Protein AF-A0A9P6X3J8-F1 (afdb_monomer)

InterPro domains:
  IPR001849 Pleckstrin homology domain [PF00169] (582-677)
  IPR001849 Pleckstrin homology domain [PS50003] (579-678)
  IPR001849 Pleckstrin homology domain [SM00233] (580-680)
  IPR002108 Actin-depolymerising factor homology domain [PF00241] (271-383)
  IPR002108 Actin-depolymerising factor homology domain [PS51263] (263-386)
  IPR011993 PH-like domain superfamily [G3DSA:2.30.29.30] (565-680)
  IPR016491 Septin [cd01850] (41-270)
  IPR027417 P-loop containing nucleoside triphosphate hydrolase [G3DSA:3.40.50.300] (19-283)
  IPR027417 P-loop containing nucleoside triphosphate hydrolase [SSF52540] (24-267)
  IPR030379 Septin-type guanine nucleotide-binding (G) domain [PF00735] (41-270)
  IPR030379 Septin-type guanine nucleotide-binding (G) domain [PS51719] (41-311)

Solvent-accessible surface area (backbone atoms only — not comparable to full-atom values): 41077 Å² total; per-residue (Å²): 133,87,82,85,86,76,88,78,82,83,72,78,81,82,73,76,84,78,78,80,71,94,58,92,85,51,79,92,42,44,63,61,51,51,48,54,49,47,38,72,69,36,50,78,47,30,40,34,44,45,40,49,60,93,54,47,67,64,39,36,54,26,34,75,69,81,40,88,80,55,88,62,50,59,62,89,51,94,82,61,78,61,57,76,56,85,57,76,50,77,51,76,44,79,48,74,56,98,84,35,37,36,37,38,35,40,32,47,49,41,44,45,80,81,57,93,74,58,79,73,62,53,50,70,59,51,48,53,48,52,50,28,48,49,55,48,49,56,52,68,71,34,89,84,55,66,98,71,79,79,83,69,44,65,64,35,33,42,35,43,40,78,74,72,72,54,75,79,54,73,67,55,55,54,46,50,51,64,42,44,77,78,40,46,35,41,54,30,31,28,50,38,84,79,46,54,74,68,47,46,54,57,24,42,54,43,45,53,53,50,37,58,74,70,66,54,68,47,57,82,73,94,56,91,85,55,52,76,69,53,49,56,51,48,51,59,49,59,68,55,50,52,43,68,41,71,57,28,86,44,73,36,76,56,96,88,41,81,39,74,38,59,74,51,76,78,28,60,77,58,69,58,55,55,56,51,49,42,45,75,74,39,93,70,36,22,30,40,33,32,25,50,82,91,38,96,77,35,54,40,79,74,51,68,43,57,64,29,70,74,49,51,60,72,71,64,59,79,93,52,58,36,41,34,42,39,47,53,97,94,42,30,35,37,36,38,41,52,35,77,90,54,63,68,70,62,46,56,50,52,55,54,48,50,56,53,49,46,67,73,48,78,68,50,78,44,78,44,81,32,56,50,84,72,58,72,35,71,65,54,50,37,56,71,67,63,69,78,86,84,81,85,80,87,83,89,81,90,83,91,83,92,84,88,81,90,86,82,89,82,86,89,84,90,82,89,81,91,84,89,88,83,87,79,85,90,86,88,87,85,91,82,92,88,89,88,87,87,85,87,87,86,84,88,85,84,90,88,83,81,90,82,82,60,64,58,61,54,51,52,51,51,54,50,50,51,51,49,52,52,53,50,49,51,51,51,52,51,51,51,51,51,52,50,53,54,52,52,50,51,51,50,54,54,53,53,50,52,52,50,53,52,53,52,51,52,52,51,54,50,52,52,51,52,51,53,53,50,52,52,50,52,51,54,51,52,53,52,49,54,49,54,52,50,53,51,55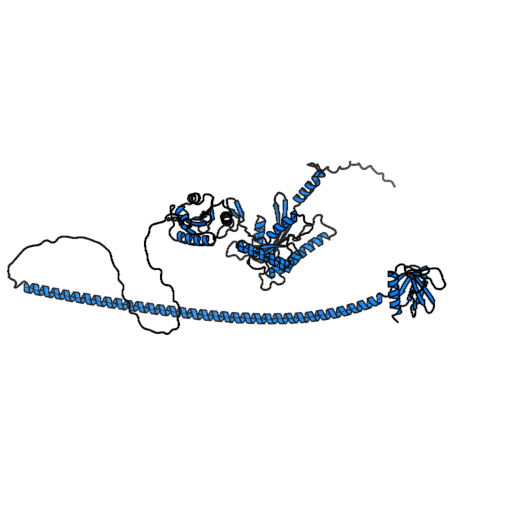,52,53,50,53,51,52,53,51,51,51,54,50,51,51,58,46,52,53,52,49,52,57,48,51,56,53,47,53,52,53,49,50,55,53,48,53,53,46,65,69,64,69,61,60,56,71,51,74,37,34,38,27,53,64,99,51,96,61,73,43,75,28,24,37,35,40,48,81,62,36,42,34,30,21,77,42,92,86,49,92,62,67,80,48,75,45,70,49,80,79,49,49,78,49,74,82,83,86,70,65,89,89,76,67,69,74,54,50,41,36,44,37,36,91,85,76,45,54,32,43,36,33,29,95,40,68,66,58,35,51,55,52,51,52,50,50,50,54,51,55,66,71,113

Organism: Rhizopus oryzae (NCBI:txid64495)

Foldseek 3Di:
DDDDDDDDDDDPDDDPPDDDDPDDDDPVCVVVVVVVVDQVVAEEAEEEEAEAPPLCRQLQVCQVQVHPQDDQLDDPDPPDDRDFDPAWDKGWDWDADPSGTYTYIYTYGGGAPPDPDRPPVLVVVVVVQVVQVVVQVVQVPDPPHDPDDDRPHHAEYEYEFELPLDAGDPVSLVNLQVQLVRYAYAYEHGPLVVDDPVSVVSHQVRHVVVCVVSVRQHPPHDDPPDDPVVVVVRVVVVVCPPPYDYGANDFDQDPNDTDGFDQDLAGTPPQPVVLLVCCVPDLFWFKWKWFAPVNLRYIDTPDTGRPFLVVVLVSDDLVTWIWMWGADPNAIAIETADAPVDDDPSNVVSVVVSVVVCVVSVRHPYYHYDHDPVCSDPVNVCVRSVVDDDDDDDDDDDDDDDDDDDDDDDDDDDDDDDDDDDDDDDDDDDDDDDDDDDDDDDDDDDDDDDDDDPVVVVVVVVVVVVVVVVVVVVVVVVVVVVVVVVVVVVVVVVVVVVVVVVVVVVVVVVVVVVVVVVVVVVVVVVVVVVVVVVVVVVVVVVVVVVVVVVVVVVVVVVVVVVVVVVVVVVVVVVVVQVPLKDWDWKWKDFPPGPDIDIWIWIGDQQKIFTDRDPPGPDTPDIDGLAPKDKDDDPDDDPPDDDPQKTWIQDPPRGIMIIHDPDPVVSVVVVVSSCVSNVVD

Radius of gyration: 55.54 Å; Cα contacts (8 Å, |Δi|>4): 708; chains: 1; bounding box: 143×82×196 Å

Structure (mmCIF, N/CA/C/O backbone):
data_AF-A0A9P6X3J8-F1
#
_entry.id   AF-A0A9P6X3J8-F1
#
loop_
_atom_site.group_PDB
_atom_site.id
_atom_site.type_symbol
_atom_site.label_atom_id
_atom_site.label_alt_id
_atom_site.label_comp_id
_atom_site.label_asym_id
_atom_site.label_entity_id
_atom_site.label_seq_id
_atom_site.pdbx_PDB_ins_code
_atom_site.Cartn_x
_atom_site.Cartn_y
_atom_site.Cartn_z
_atom_site.occupancy
_atom_site.B_iso_or_equiv
_atom_site.auth_seq_id
_atom_site.auth_comp_id
_atom_site.auth_asym_id
_atom_site.auth_atom_id
_atom_site.pdbx_PDB_model_num
ATOM 1 N N . MET A 1 1 ? -0.584 -14.560 -89.482 1.00 45.22 1 MET A N 1
ATOM 2 C CA . MET A 1 1 ? -0.470 -13.173 -88.973 1.00 45.22 1 MET A CA 1
ATOM 3 C C . MET A 1 1 ? -1.860 -12.557 -88.938 1.00 45.22 1 MET A C 1
ATOM 5 O O . MET A 1 1 ? -2.658 -12.934 -89.780 1.00 45.22 1 MET A O 1
ATOM 9 N N . SER A 1 2 ? -2.107 -11.621 -88.015 1.00 42.00 2 SER A N 1
ATOM 10 C CA . SER A 1 2 ? -3.368 -10.875 -87.838 1.00 42.00 2 SER A CA 1
ATOM 11 C C . SER A 1 2 ? -4.617 -11.718 -87.519 1.00 42.00 2 SER A C 1
ATOM 13 O O . SER A 1 2 ? -5.307 -12.204 -88.410 1.00 42.00 2 SER A O 1
ATOM 15 N N . ALA A 1 3 ? -4.932 -11.839 -86.226 1.00 39.28 3 ALA A N 1
ATOM 16 C CA . ALA A 1 3 ? -6.297 -12.082 -85.765 1.00 39.28 3 ALA A CA 1
ATOM 17 C C . ALA A 1 3 ? -6.889 -10.725 -85.352 1.00 39.28 3 ALA A C 1
ATOM 19 O O . ALA A 1 3 ? -6.264 -9.983 -84.595 1.00 39.28 3 ALA A O 1
ATOM 20 N N . VAL A 1 4 ? -8.050 -10.381 -85.909 1.00 43.91 4 VAL A N 1
ATOM 21 C CA . VAL A 1 4 ? -8.647 -9.042 -85.808 1.00 43.91 4 VAL A CA 1
ATOM 22 C C . VAL A 1 4 ? -9.293 -8.837 -84.436 1.00 43.91 4 VAL A C 1
ATOM 24 O O . VAL A 1 4 ? -10.083 -9.666 -83.984 1.00 43.91 4 VAL A O 1
ATOM 27 N N . ALA A 1 5 ? -8.975 -7.719 -83.781 1.00 40.88 5 ALA A N 1
ATOM 28 C CA . ALA A 1 5 ? -9.573 -7.345 -82.505 1.00 40.88 5 ALA A CA 1
ATOM 29 C C . ALA A 1 5 ? -11.051 -6.949 -82.674 1.00 40.88 5 ALA A C 1
ATOM 31 O O . ALA A 1 5 ? -11.395 -6.160 -83.552 1.00 40.88 5 ALA A O 1
ATOM 32 N N . SER A 1 6 ? -11.911 -7.471 -81.798 1.00 45.00 6 SER A N 1
ATOM 33 C CA . SER A 1 6 ? -13.292 -7.001 -81.622 1.00 45.00 6 SER A CA 1
ATOM 34 C C . SER A 1 6 ? -13.340 -5.995 -80.463 1.00 45.00 6 SER A C 1
ATOM 36 O O . SER A 1 6 ? -12.618 -6.199 -79.485 1.00 45.00 6 SER A O 1
ATOM 38 N N . PRO A 1 7 ? -14.147 -4.921 -80.530 1.00 47.41 7 PRO A N 1
ATOM 39 C CA . PRO A 1 7 ? -14.175 -3.902 -79.486 1.00 47.41 7 PRO A CA 1
ATOM 40 C C . PRO A 1 7 ? -14.920 -4.397 -78.240 1.00 47.41 7 PRO A C 1
ATOM 42 O O . PRO A 1 7 ? -16.108 -4.714 -78.291 1.00 47.41 7 PRO A O 1
ATOM 45 N N . SER A 1 8 ? -14.220 -4.429 -77.107 1.00 41.06 8 SER A N 1
ATOM 46 C CA . SER A 1 8 ? -14.819 -4.646 -75.788 1.00 41.06 8 SER A CA 1
ATOM 47 C C . SER A 1 8 ? -15.724 -3.470 -75.422 1.00 41.06 8 SER A C 1
ATOM 49 O O . SER A 1 8 ? -15.306 -2.318 -75.512 1.00 41.06 8 SER A O 1
ATOM 51 N N . SER A 1 9 ? -16.945 -3.749 -74.970 1.00 46.97 9 SER A N 1
ATOM 52 C CA . SER A 1 9 ? -17.866 -2.728 -74.466 1.00 46.97 9 SER A CA 1
ATOM 53 C C . SER A 1 9 ? -17.307 -2.046 -73.212 1.00 46.97 9 SER A C 1
ATOM 55 O O . SER A 1 9 ? -17.147 -2.706 -72.181 1.00 46.97 9 SER A O 1
ATOM 57 N N . GLU A 1 10 ? -17.067 -0.736 -73.270 1.00 42.72 10 GLU A N 1
ATOM 58 C CA . GLU A 1 10 ? -16.777 0.063 -72.078 1.00 42.72 10 GLU A CA 1
ATOM 59 C C . GLU A 1 10 ? -17.993 0.058 -71.143 1.00 42.72 10 GLU A C 1
ATOM 61 O O . GLU A 1 10 ? -19.066 0.562 -71.479 1.00 42.72 10 GLU A O 1
ATOM 66 N N . GLN A 1 11 ? -17.828 -0.511 -69.948 1.00 47.75 11 GLN A N 1
ATOM 67 C CA . GLN A 1 11 ? -18.731 -0.225 -68.838 1.00 47.75 11 GLN A CA 1
ATOM 68 C C . GLN A 1 11 ? -18.358 1.146 -68.254 1.00 47.75 11 GLN A C 1
ATOM 70 O O . GLN A 1 11 ? -17.165 1.431 -68.115 1.00 47.75 11 GLN A O 1
ATOM 75 N N . PRO A 1 12 ? -19.334 2.002 -67.897 1.00 56.81 12 PRO A N 1
ATOM 76 C CA . PRO A 1 12 ? -19.035 3.286 -67.277 1.00 56.81 12 PRO A CA 1
ATOM 77 C C . PRO A 1 12 ? -18.324 3.076 -65.929 1.00 56.81 12 PRO A C 1
ATOM 79 O O . PRO A 1 12 ? -18.586 2.080 -65.246 1.00 56.81 12 PRO A O 1
ATOM 82 N N . PRO A 1 13 ? -17.438 4.000 -65.514 1.00 52.12 13 PRO A N 1
ATOM 83 C CA . PRO A 1 13 ? -16.686 3.853 -64.277 1.00 52.12 13 PRO A CA 1
ATOM 84 C C . PRO A 1 13 ? -17.636 3.768 -63.081 1.00 52.12 13 PRO A C 1
ATOM 86 O O . PRO A 1 13 ? -18.466 4.653 -62.864 1.00 52.12 13 PRO A O 1
ATOM 89 N N . VAL A 1 14 ? -17.488 2.706 -62.284 1.00 56.44 14 VAL A N 1
ATOM 90 C CA . VAL A 1 14 ? -18.217 2.542 -61.024 1.00 56.44 14 VAL A CA 1
ATOM 91 C C . VAL A 1 14 ? -17.780 3.655 -60.077 1.00 56.44 14 VAL A C 1
ATOM 93 O O . VAL A 1 14 ? -16.694 3.610 -59.498 1.00 56.44 14 VAL A O 1
ATOM 96 N N . VAL A 1 15 ? -18.627 4.675 -59.940 1.00 61.56 15 VAL A N 1
ATOM 97 C CA . VAL A 1 15 ? -18.424 5.760 -58.979 1.00 61.56 15 VAL A CA 1
ATOM 98 C C . VAL A 1 15 ? -18.385 5.134 -57.579 1.00 61.56 15 VAL A C 1
ATOM 100 O O . VAL A 1 15 ? -19.314 4.396 -57.235 1.00 61.56 15 VAL A O 1
ATOM 103 N N . PRO A 1 16 ? -17.340 5.376 -56.763 1.00 60.03 16 PRO A N 1
ATOM 104 C CA . PRO A 1 16 ? -17.299 4.841 -55.409 1.00 60.03 16 PRO A CA 1
ATOM 105 C C . PRO A 1 16 ? -18.513 5.361 -54.624 1.00 60.03 16 PRO A C 1
ATOM 107 O O . PRO A 1 16 ? -18.880 6.529 -54.791 1.00 60.03 16 PRO A O 1
ATOM 110 N N . PRO A 1 17 ? -19.151 4.529 -53.779 1.00 57.00 17 PRO A N 1
ATOM 111 C CA . PRO A 1 17 ? -20.351 4.932 -53.061 1.00 57.00 17 PRO A CA 1
ATOM 112 C C . PRO A 1 17 ? -20.038 6.152 -52.196 1.00 57.00 17 PRO A C 1
ATOM 114 O O . PRO A 1 17 ? -19.235 6.076 -51.264 1.00 57.00 17 PRO A O 1
ATOM 117 N N . GLN A 1 18 ? -20.667 7.286 -52.514 1.00 58.34 18 GLN A N 1
ATOM 118 C CA . GLN A 1 18 ? -20.536 8.496 -51.714 1.00 58.34 18 GLN A CA 1
ATOM 119 C C . GLN A 1 18 ? -21.129 8.217 -50.332 1.00 58.34 18 GLN A C 1
ATOM 121 O O . GLN A 1 18 ? -22.339 8.058 -50.181 1.00 58.34 18 GLN A O 1
ATOM 126 N N . THR A 1 19 ? -20.267 8.126 -49.319 1.00 60.06 19 THR A N 1
ATOM 127 C CA . THR A 1 19 ? -20.682 7.988 -47.923 1.00 60.06 19 THR A CA 1
ATOM 128 C C . THR A 1 19 ? -21.480 9.217 -47.517 1.00 60.06 19 THR A C 1
ATOM 130 O O . THR A 1 19 ? -20.910 10.289 -47.311 1.00 60.06 19 THR A O 1
ATOM 133 N N . ILE A 1 20 ? -22.797 9.048 -47.408 1.00 60.47 20 ILE A N 1
ATOM 134 C CA . ILE A 1 20 ? -23.725 10.085 -46.960 1.00 60.47 20 ILE A CA 1
ATOM 135 C C . ILE A 1 20 ? -23.332 10.487 -45.532 1.00 60.47 20 ILE A C 1
ATOM 137 O O . ILE A 1 20 ? -23.308 9.657 -44.622 1.00 60.47 20 ILE A O 1
ATOM 141 N N . LEU A 1 21 ? -22.979 11.759 -45.345 1.00 60.31 21 LEU A N 1
ATOM 142 C CA . LEU A 1 21 ? -22.600 12.304 -44.044 1.00 60.31 21 LEU A CA 1
ATOM 143 C C . LEU A 1 21 ? -23.865 12.725 -43.287 1.00 60.31 21 LEU A C 1
ATOM 145 O O . LEU A 1 21 ? -24.516 13.700 -43.650 1.00 60.31 21 LEU A O 1
ATOM 149 N N . ASN A 1 22 ? -24.198 12.010 -42.210 1.00 64.00 22 ASN A N 1
ATOM 150 C CA . ASN A 1 22 ? -25.397 12.273 -41.399 1.00 64.00 22 ASN A CA 1
ATOM 151 C C . ASN A 1 22 ? -25.325 13.558 -40.540 1.00 64.00 22 ASN A C 1
ATOM 153 O O . ASN A 1 22 ? -26.267 13.850 -39.806 1.00 64.00 22 ASN A O 1
ATOM 157 N N . SER A 1 23 ? -24.224 14.313 -40.577 1.00 65.50 23 SER A N 1
ATOM 158 C CA . SER A 1 23 ? -24.056 15.569 -39.833 1.00 65.50 23 SER A CA 1
ATOM 159 C C . SER A 1 23 ? -23.015 16.478 -40.488 1.00 65.50 23 SER A C 1
ATOM 161 O O . SER A 1 23 ? -22.206 16.021 -41.291 1.00 65.50 23 SER A O 1
ATOM 163 N N . TYR A 1 24 ? -22.990 17.753 -40.092 1.00 73.31 24 TYR A N 1
ATOM 164 C CA . TYR A 1 24 ? -21.912 18.688 -40.432 1.00 73.31 24 TYR A CA 1
ATOM 165 C C . TYR A 1 24 ? -20.542 18.159 -39.962 1.00 73.31 24 TYR A C 1
ATOM 167 O O . TYR A 1 24 ? -20.424 17.617 -38.860 1.00 73.31 24 TYR A O 1
ATOM 175 N N . VAL A 1 25 ? -19.519 18.309 -40.810 1.00 65.19 25 VAL A N 1
ATOM 176 C CA . VAL A 1 25 ? -18.133 17.861 -40.581 1.00 65.19 25 VAL A CA 1
ATOM 177 C C . VAL A 1 25 ? -17.194 19.025 -40.924 1.00 65.19 25 VAL A C 1
ATOM 179 O O . VAL A 1 25 ? -16.671 19.102 -42.032 1.00 65.19 25 VAL A O 1
ATOM 182 N N . GLY A 1 26 ? -17.022 19.961 -39.987 1.00 77.50 26 GLY A N 1
ATOM 183 C CA . GLY A 1 26 ? -16.114 21.109 -40.126 1.00 77.50 26 GLY A CA 1
ATOM 184 C C . GLY A 1 26 ? -14.739 20.864 -39.495 1.00 77.50 26 GLY A C 1
ATOM 185 O O . GLY A 1 26 ? -14.627 20.074 -38.552 1.00 77.50 26 GLY A O 1
ATOM 186 N N . PHE A 1 27 ? -13.697 21.560 -39.963 1.00 76.00 27 PHE A N 1
ATOM 187 C CA . PHE A 1 27 ? -12.357 21.543 -39.340 1.00 76.00 27 PHE A CA 1
ATOM 188 C C . PHE A 1 27 ? -12.393 22.078 -37.899 1.00 76.00 27 PHE A C 1
ATOM 190 O O . PHE A 1 27 ? -11.751 21.540 -37.007 1.00 76.00 27 PHE A O 1
ATOM 197 N N . ASP A 1 28 ? -13.243 23.070 -37.670 1.00 80.94 28 ASP A N 1
ATOM 198 C CA . ASP A 1 28 ? -13.716 23.608 -36.395 1.00 80.94 28 ASP A CA 1
ATOM 199 C C . ASP A 1 28 ? -14.282 22.541 -35.434 1.00 80.94 28 ASP A C 1
ATOM 201 O O . ASP A 1 28 ? -14.189 22.689 -34.218 1.00 80.94 28 ASP A O 1
ATOM 205 N N . THR A 1 29 ? -14.795 21.419 -35.951 1.00 78.81 29 THR A N 1
ATOM 206 C CA . THR A 1 29 ? -15.286 20.293 -35.134 1.00 78.81 29 THR A CA 1
ATOM 207 C C . THR A 1 29 ? -14.271 19.156 -34.972 1.00 78.81 29 THR A C 1
ATOM 209 O O . THR A 1 29 ? -14.589 18.146 -34.341 1.00 78.81 29 THR A O 1
ATOM 212 N N . ILE A 1 30 ? -13.049 19.276 -35.514 1.00 83.69 30 ILE A N 1
ATOM 213 C CA . ILE A 1 30 ? -12.083 18.166 -35.548 1.00 83.69 30 ILE A CA 1
ATOM 214 C C . ILE A 1 30 ? -11.653 17.716 -34.147 1.00 83.69 30 ILE A C 1
ATOM 216 O O . ILE A 1 30 ? -11.551 16.517 -33.905 1.00 83.69 30 ILE A O 1
ATOM 220 N N . THR A 1 31 ? -11.485 18.644 -33.202 1.00 82.75 31 THR A N 1
ATOM 221 C CA . THR A 1 31 ? -11.191 18.350 -31.791 1.00 82.75 31 THR A CA 1
ATOM 222 C C . THR A 1 31 ? -12.319 17.553 -31.149 1.00 82.75 31 THR A C 1
ATOM 224 O O . THR A 1 31 ? -12.060 16.476 -30.624 1.00 82.75 31 THR A O 1
ATOM 227 N N . GLN A 1 32 ? -13.575 17.984 -31.298 1.00 81.00 32 GLN A N 1
ATOM 228 C CA . GLN A 1 32 ? -14.742 17.246 -30.791 1.00 81.00 32 GLN A CA 1
ATOM 229 C C . GLN A 1 32 ? -14.919 15.872 -31.462 1.00 81.00 32 GLN A C 1
ATOM 231 O O . GLN A 1 32 ? -15.423 14.932 -30.848 1.00 81.00 32 GLN A O 1
ATOM 236 N N . GLN A 1 33 ? -14.530 15.727 -32.733 1.00 79.06 33 GLN A N 1
ATOM 237 C CA . GLN A 1 33 ? -14.545 14.438 -33.432 1.00 79.06 33 GLN A CA 1
ATOM 238 C C . GLN A 1 33 ? -13.424 13.510 -32.947 1.00 79.06 33 GLN A C 1
ATOM 240 O O . GLN A 1 33 ? -13.663 12.314 -32.778 1.00 79.06 33 GLN A O 1
ATOM 245 N N . ILE A 1 34 ? -12.221 14.041 -32.706 1.00 79.88 34 ILE A N 1
ATOM 246 C CA . ILE A 1 34 ? -11.093 13.313 -32.111 1.00 79.88 34 ILE A CA 1
ATOM 247 C C . ILE A 1 34 ? -11.461 12.872 -30.694 1.00 79.88 34 ILE A C 1
ATOM 249 O O . ILE A 1 34 ? -11.345 11.690 -30.391 1.00 79.88 34 ILE A O 1
ATOM 253 N N . GLU A 1 35 ? -11.997 13.774 -29.876 1.00 78.25 35 GLU A N 1
ATOM 254 C CA . GLU A 1 35 ? -12.501 13.506 -28.530 1.00 78.25 35 GLU A CA 1
ATOM 255 C C . GLU A 1 35 ? -13.571 12.407 -28.554 1.00 78.25 35 GLU A C 1
ATOM 257 O O . GLU A 1 35 ? -13.352 11.333 -28.003 1.00 78.25 35 GLU A O 1
ATOM 262 N N . LYS A 1 36 ? -14.669 12.570 -29.309 1.00 76.62 36 LYS A N 1
ATOM 263 C CA . LYS A 1 36 ? -15.709 11.528 -29.457 1.00 76.62 36 LYS A CA 1
ATOM 264 C C . LYS A 1 36 ? -15.159 10.193 -29.971 1.00 76.62 36 LYS A C 1
ATOM 266 O O . LYS A 1 36 ? -15.717 9.143 -29.655 1.00 76.62 36 LYS A O 1
ATOM 271 N N . LYS A 1 37 ? -14.082 10.197 -30.762 1.00 78.00 37 LYS A N 1
ATOM 272 C CA . LYS A 1 37 ? -13.412 8.983 -31.256 1.00 78.00 37 LYS A CA 1
ATOM 273 C C . LYS A 1 37 ? -12.501 8.342 -30.204 1.00 78.00 37 LYS A C 1
ATOM 275 O O . LYS A 1 37 ? -12.421 7.116 -30.172 1.00 78.00 37 LYS A O 1
ATOM 280 N N . LEU A 1 38 ? -11.857 9.133 -29.347 1.00 74.31 38 LEU A N 1
ATOM 281 C CA . LEU A 1 38 ? -11.098 8.669 -28.183 1.00 74.31 38 LEU A CA 1
ATOM 282 C C . LEU A 1 38 ? -12.046 8.106 -27.117 1.00 74.31 38 LEU A C 1
ATOM 284 O O . LEU A 1 38 ? -11.885 6.954 -26.729 1.00 74.31 38 LEU A O 1
ATOM 288 N N . LEU A 1 39 ? -13.110 8.834 -26.764 1.00 76.88 39 LEU A N 1
ATOM 289 C CA . LEU A 1 39 ? -14.165 8.383 -25.848 1.00 76.88 39 LEU A CA 1
ATOM 290 C C . LEU A 1 39 ? -14.812 7.065 -26.315 1.00 76.88 39 LEU A C 1
ATOM 292 O O . LEU A 1 39 ? -14.962 6.136 -25.524 1.00 76.88 39 LEU A O 1
ATOM 296 N N . LYS A 1 40 ? -15.113 6.924 -27.619 1.00 73.06 40 LYS A N 1
ATOM 297 C CA . LYS A 1 40 ? -15.620 5.663 -28.204 1.00 73.06 40 LYS A CA 1
ATOM 298 C C . LYS A 1 40 ? -14.607 4.516 -28.206 1.00 73.06 40 LYS A C 1
ATOM 300 O O . LYS A 1 40 ? -15.015 3.357 -28.136 1.00 73.06 40 LYS A O 1
ATOM 305 N N . ARG A 1 41 ? -13.312 4.813 -28.350 1.00 75.19 41 ARG A N 1
ATOM 306 C CA . ARG A 1 41 ? -12.226 3.818 -28.284 1.00 75.19 41 ARG A CA 1
ATOM 307 C C . ARG A 1 41 ? -11.972 3.361 -26.846 1.00 75.19 41 ARG A C 1
ATOM 309 O O . ARG A 1 41 ? -11.573 2.215 -26.652 1.00 75.19 41 ARG A O 1
ATOM 316 N N . GLY A 1 42 ? -12.262 4.231 -25.884 1.00 76.56 42 GLY A N 1
ATOM 317 C CA . GLY A 1 42 ? -12.067 4.002 -24.465 1.00 76.56 42 GLY A CA 1
ATOM 318 C C . GLY A 1 42 ? -10.608 4.124 -24.034 1.00 76.56 42 GLY A C 1
ATOM 319 O O . GLY A 1 42 ? -9.684 4.160 -24.853 1.00 76.56 42 GLY A O 1
ATOM 320 N N . PHE A 1 43 ? -10.417 4.170 -22.721 1.00 82.75 43 PHE A N 1
ATOM 321 C CA . PHE A 1 43 ? -9.106 4.237 -22.081 1.00 82.75 43 PHE A CA 1
ATOM 322 C C . PHE A 1 43 ? -8.710 2.864 -21.532 1.00 82.75 43 PHE A C 1
ATOM 324 O O . PHE A 1 43 ? -9.574 2.049 -21.211 1.00 82.75 43 PHE A O 1
ATOM 331 N N . GLN A 1 44 ? -7.408 2.595 -21.438 1.00 86.19 44 GLN A N 1
ATOM 332 C CA . GLN A 1 44 ? -6.870 1.412 -20.762 1.00 86.19 44 GLN A CA 1
ATOM 333 C C . GLN A 1 44 ? -6.102 1.880 -19.534 1.00 86.19 44 GLN A C 1
ATOM 335 O O . GLN A 1 44 ? -5.224 2.729 -19.671 1.00 86.19 44 GLN A O 1
ATOM 340 N N . PHE A 1 45 ? -6.436 1.345 -18.362 1.00 90.06 45 PHE A N 1
ATOM 341 C CA . PHE A 1 45 ? -5.759 1.682 -17.114 1.00 90.06 45 PHE A CA 1
ATOM 342 C C . PHE A 1 45 ? -5.420 0.416 -16.335 1.00 90.06 45 PHE A C 1
ATOM 344 O O . PHE A 1 45 ? -6.273 -0.448 -16.137 1.00 90.06 45 PHE A O 1
ATOM 351 N N . ASN A 1 46 ? -4.161 0.301 -15.925 1.00 92.25 46 ASN A N 1
ATOM 352 C CA . ASN A 1 46 ? -3.591 -0.912 -15.358 1.00 92.25 46 ASN A CA 1
ATOM 353 C C . ASN A 1 46 ? -3.116 -0.620 -13.930 1.00 92.25 46 ASN A C 1
ATOM 355 O O . ASN A 1 46 ? -2.116 0.078 -13.738 1.00 92.25 46 ASN A O 1
ATOM 359 N N . VAL A 1 47 ? -3.828 -1.155 -12.937 1.00 92.31 47 VAL A N 1
ATOM 360 C CA . VAL A 1 47 ? -3.545 -0.938 -11.511 1.00 92.31 47 VAL A CA 1
ATOM 361 C C . VAL A 1 47 ? -3.026 -2.225 -10.895 1.00 92.31 47 VAL A C 1
ATOM 363 O O . VAL A 1 47 ? -3.698 -3.251 -10.949 1.00 92.31 47 VAL A O 1
ATOM 366 N N . MET A 1 48 ? -1.854 -2.166 -10.271 1.00 92.94 48 MET A N 1
ATOM 367 C CA . MET A 1 48 ? -1.323 -3.258 -9.461 1.00 92.94 48 MET A CA 1
ATOM 368 C C . MET A 1 48 ? -1.558 -2.981 -7.976 1.00 92.94 48 MET A C 1
ATOM 370 O O . MET A 1 48 ? -1.509 -1.834 -7.529 1.00 92.94 48 MET A O 1
ATOM 374 N N . VAL A 1 49 ? -1.819 -4.037 -7.213 1.00 91.88 49 VAL A N 1
ATOM 375 C CA . VAL A 1 49 ? -2.174 -3.966 -5.794 1.00 91.88 49 VAL A CA 1
ATOM 376 C C . VAL A 1 49 ? -1.142 -4.762 -5.003 1.00 91.88 49 VAL A C 1
ATOM 378 O O . VAL A 1 49 ? -1.064 -5.979 -5.154 1.00 91.88 49 VAL A O 1
ATOM 381 N N . VAL A 1 50 ? -0.330 -4.090 -4.183 1.00 92.56 50 VAL A N 1
ATOM 382 C CA . VAL A 1 50 ? 0.844 -4.662 -3.493 1.00 92.56 50 VAL A CA 1
ATOM 383 C C . VAL A 1 50 ? 0.770 -4.399 -1.992 1.00 92.56 50 VAL A C 1
ATOM 385 O O . VAL A 1 50 ? 0.280 -3.362 -1.559 1.00 92.56 50 VAL A O 1
ATOM 388 N N . GLY A 1 51 ? 1.249 -5.337 -1.177 1.00 91.31 51 GLY A N 1
ATOM 389 C CA . GLY A 1 51 ? 1.344 -5.189 0.279 1.00 91.31 51 GLY A CA 1
ATOM 390 C C . GLY A 1 51 ? 1.226 -6.524 1.007 1.00 91.31 51 GLY A C 1
ATOM 391 O O . GLY A 1 51 ? 0.932 -7.549 0.379 1.00 91.31 51 GLY A O 1
ATOM 392 N N . GLN A 1 52 ? 1.386 -6.509 2.333 1.00 89.31 52 GLN A N 1
ATOM 393 C CA . GLN A 1 52 ? 1.289 -7.717 3.158 1.00 89.31 52 GLN A CA 1
ATOM 394 C C . GLN A 1 52 ? -0.060 -8.453 2.990 1.00 89.31 52 GLN A C 1
ATOM 396 O O . GLN A 1 52 ? -1.098 -7.889 2.611 1.00 89.31 52 GLN A O 1
ATOM 401 N N . SER A 1 53 ? -0.042 -9.761 3.243 1.00 86.56 53 SER A N 1
ATOM 402 C CA . SER A 1 53 ? -1.234 -10.606 3.305 1.00 86.56 53 SER A CA 1
ATOM 403 C C . SER A 1 53 ? -2.251 -10.102 4.335 1.00 86.56 53 SER A C 1
ATOM 405 O O . SER A 1 53 ? -1.933 -9.379 5.280 1.00 86.56 53 SER A O 1
ATOM 407 N N . GLY A 1 54 ? -3.526 -10.438 4.140 1.00 83.56 54 GLY A N 1
ATOM 408 C CA . GLY A 1 54 ? -4.589 -10.101 5.092 1.00 83.56 54 GLY A CA 1
ATOM 409 C C . GLY A 1 54 ? -4.935 -8.608 5.248 1.00 83.56 54 GLY A C 1
ATOM 410 O O . GLY A 1 54 ? -5.848 -8.298 6.016 1.00 83.56 54 GLY A O 1
ATOM 411 N N . LEU A 1 55 ? -4.291 -7.677 4.529 1.00 88.06 55 LEU A N 1
ATOM 412 C CA . LEU A 1 55 ? -4.590 -6.233 4.593 1.00 88.06 55 LEU A CA 1
ATOM 413 C C . LEU A 1 55 ? -5.905 -5.810 3.914 1.00 88.06 55 LEU A C 1
ATOM 415 O O . LEU A 1 55 ? -6.365 -4.693 4.127 1.00 88.06 55 LEU A O 1
ATOM 419 N N . GLY A 1 56 ? -6.555 -6.702 3.161 1.00 84.62 56 GLY A N 1
ATOM 420 C CA . GLY A 1 56 ? -7.810 -6.402 2.459 1.00 84.62 56 GLY A CA 1
ATOM 421 C C . GLY A 1 56 ? -7.618 -5.794 1.065 1.00 84.62 56 GLY A C 1
ATOM 422 O O . GLY A 1 56 ? -8.488 -5.056 0.612 1.00 84.62 56 GLY A O 1
ATOM 423 N N . LYS A 1 57 ? -6.501 -6.118 0.393 1.00 87.38 57 LYS A N 1
ATOM 424 C CA . LYS A 1 57 ? -6.153 -5.700 -0.980 1.00 87.38 57 LYS A CA 1
ATOM 425 C C . LYS A 1 57 ? -7.328 -5.847 -1.960 1.00 87.38 57 LYS A C 1
ATOM 427 O O . LYS A 1 57 ? -7.881 -4.847 -2.416 1.00 87.38 57 LYS A O 1
ATOM 432 N N . SER A 1 58 ? -7.780 -7.079 -2.191 1.00 81.50 58 SER A N 1
ATOM 433 C CA . SER A 1 58 ? -8.875 -7.408 -3.115 1.00 81.50 58 SER A CA 1
ATOM 434 C C . SER A 1 58 ? -10.227 -6.814 -2.669 1.00 81.50 58 SER A C 1
ATOM 436 O O . SER A 1 58 ? -11.020 -6.372 -3.498 1.00 81.50 58 SER A O 1
ATOM 438 N N . THR A 1 59 ? -10.471 -6.698 -1.356 1.00 83.81 59 THR A N 1
ATOM 439 C CA . THR A 1 59 ? -11.656 -6.008 -0.808 1.00 83.81 59 THR A CA 1
ATOM 440 C C . THR A 1 59 ? -11.648 -4.508 -1.110 1.00 83.81 59 THR A C 1
ATOM 442 O O . THR A 1 59 ? -12.701 -3.952 -1.426 1.00 83.81 59 THR A O 1
ATOM 445 N N . LEU A 1 60 ? -10.496 -3.826 -1.057 1.00 85.25 60 LEU A N 1
ATOM 446 C CA . LEU A 1 60 ? -10.420 -2.410 -1.428 1.00 85.25 60 LEU A CA 1
ATOM 447 C C . LEU A 1 60 ? -10.691 -2.218 -2.923 1.00 85.25 60 LEU A C 1
ATOM 449 O O . LEU A 1 60 ? -11.467 -1.333 -3.270 1.00 85.25 60 LEU A O 1
ATOM 453 N N . VAL A 1 61 ? -10.129 -3.070 -3.788 1.00 83.81 61 VAL A N 1
ATOM 454 C CA . VAL A 1 61 ? -10.426 -3.065 -5.234 1.00 83.81 61 VAL A CA 1
ATOM 455 C C . VAL A 1 61 ? -11.932 -3.160 -5.469 1.00 83.81 61 VAL A C 1
ATOM 457 O O . VAL A 1 61 ? -12.514 -2.289 -6.115 1.00 83.81 61 VAL A O 1
ATOM 460 N N . ASN A 1 62 ? -12.576 -4.170 -4.877 1.00 80.75 62 ASN A N 1
ATOM 461 C CA . ASN A 1 62 ? -14.025 -4.333 -4.948 1.00 80.75 62 ASN A CA 1
ATOM 462 C C . ASN A 1 62 ? -14.769 -3.099 -4.436 1.00 80.75 62 ASN A C 1
ATOM 464 O O . ASN A 1 62 ? -15.799 -2.749 -5.001 1.00 80.75 62 ASN A O 1
ATOM 468 N N . THR A 1 63 ? -14.262 -2.434 -3.392 1.00 79.88 63 THR A N 1
ATOM 469 C CA . THR A 1 63 ? -14.867 -1.225 -2.809 1.00 79.88 63 THR A CA 1
ATOM 470 C C . THR A 1 63 ? -14.821 -0.046 -3.783 1.00 79.88 63 THR A C 1
ATOM 472 O O . THR A 1 63 ? -15.870 0.559 -4.017 1.00 79.88 63 THR A O 1
ATOM 475 N N . ILE A 1 64 ? -13.645 0.242 -4.360 1.00 77.44 64 ILE A N 1
ATOM 476 C CA . ILE A 1 64 ? -13.383 1.396 -5.240 1.00 77.44 64 ILE A CA 1
ATOM 477 C C . ILE A 1 64 ? -14.311 1.384 -6.457 1.00 77.44 64 ILE A C 1
ATOM 479 O O . ILE A 1 64 ? -14.958 2.386 -6.738 1.00 77.44 64 ILE A O 1
ATOM 483 N N . PHE A 1 65 ? -14.437 0.250 -7.150 1.00 74.38 65 PHE A N 1
ATOM 484 C CA . PHE A 1 65 ? -15.124 0.200 -8.449 1.00 74.38 65 PHE A CA 1
ATOM 485 C C . PHE A 1 65 ? -16.641 -0.018 -8.377 1.00 74.38 65 PHE A C 1
ATOM 487 O O . PHE A 1 65 ? -17.247 -0.447 -9.357 1.00 74.38 65 PHE A O 1
ATOM 494 N N . ALA A 1 66 ? -17.268 0.230 -7.220 1.00 64.50 66 ALA A N 1
ATOM 495 C CA . ALA A 1 66 ? -18.719 0.110 -7.000 1.00 64.50 66 ALA A CA 1
ATOM 496 C C . ALA A 1 66 ? -19.353 -1.264 -7.356 1.00 64.50 66 ALA A C 1
ATOM 498 O O . ALA A 1 66 ? -20.571 -1.426 -7.288 1.00 64.50 66 ALA A O 1
ATOM 499 N N . SER A 1 67 ? -18.546 -2.284 -7.668 1.00 63.66 67 SER A N 1
ATOM 500 C CA . SER A 1 67 ? -18.967 -3.546 -8.287 1.00 63.66 67 SER A CA 1
ATOM 501 C C . SER A 1 67 ? -18.155 -4.735 -7.754 1.00 63.66 67 SER A C 1
ATOM 503 O O . SER A 1 67 ? -17.051 -4.568 -7.237 1.00 63.66 67 SER A O 1
ATOM 505 N N . HIS A 1 68 ? -18.721 -5.943 -7.822 1.00 58.72 68 HIS A N 1
ATOM 506 C CA . HIS A 1 68 ? -18.026 -7.180 -7.443 1.00 58.72 68 HIS A CA 1
ATOM 507 C C . HIS A 1 68 ? -17.129 -7.636 -8.603 1.00 58.72 68 HIS A C 1
ATOM 509 O O . HIS A 1 68 ? -17.500 -8.511 -9.379 1.00 58.72 68 HIS A O 1
ATOM 515 N N . LEU A 1 69 ? -15.977 -6.979 -8.751 1.00 60.19 69 LEU A N 1
ATOM 516 C CA . LEU A 1 69 ? -15.016 -7.252 -9.825 1.00 60.19 69 LEU A CA 1
ATOM 517 C C . LEU A 1 69 ? -14.150 -8.487 -9.552 1.00 60.19 69 LEU A C 1
ATOM 519 O O . LEU A 1 69 ? -13.707 -9.158 -10.483 1.00 60.19 69 LEU A O 1
ATOM 523 N N . ILE A 1 70 ? -13.889 -8.779 -8.283 1.00 61.06 70 ILE A N 1
ATOM 524 C CA . ILE A 1 70 ? -13.112 -9.930 -7.833 1.00 61.06 70 ILE A CA 1
ATOM 525 C C . ILE A 1 70 ? -13.969 -10.671 -6.808 1.00 61.06 70 ILE A C 1
ATOM 527 O O . ILE A 1 70 ? -14.536 -10.046 -5.910 1.00 61.06 70 ILE A O 1
ATOM 531 N N . GLU A 1 71 ? -14.058 -11.998 -6.896 1.00 56.31 71 GLU A N 1
ATOM 532 C CA . GLU A 1 71 ? -14.590 -12.778 -5.777 1.00 56.31 71 GLU A CA 1
ATOM 533 C C . GLU A 1 71 ? -13.652 -12.606 -4.585 1.00 56.31 71 GLU A C 1
ATOM 535 O O . GLU A 1 71 ? -12.507 -13.068 -4.579 1.00 56.31 71 GLU A O 1
ATOM 540 N N . SER A 1 72 ? -14.122 -11.882 -3.575 1.00 53.53 72 SER A N 1
ATOM 541 C CA . SER A 1 72 ? -13.373 -11.669 -2.355 1.00 53.53 72 SER A CA 1
ATOM 542 C C . SER A 1 72 ? -13.190 -13.009 -1.654 1.00 53.53 72 SER A C 1
ATOM 544 O O . SER A 1 72 ? -14.104 -13.544 -1.036 1.00 53.53 72 SER A O 1
ATOM 546 N N . LYS A 1 73 ? -11.956 -13.523 -1.687 1.00 52.62 73 LYS A N 1
ATOM 547 C CA . LYS A 1 73 ? -11.498 -14.730 -0.976 1.00 52.62 73 LYS A CA 1
ATOM 548 C C . LYS A 1 73 ? -11.533 -14.587 0.571 1.00 52.62 73 LYS A C 1
ATOM 550 O O . LYS A 1 73 ? -10.835 -15.299 1.295 1.00 52.62 73 LYS A O 1
ATOM 555 N N . GLY A 1 74 ? -12.312 -13.632 1.084 1.00 48.78 74 GLY A N 1
ATOM 556 C CA . GLY A 1 74 ? -12.515 -13.331 2.493 1.00 48.78 74 GLY A CA 1
ATOM 557 C C . GLY A 1 74 ? -13.554 -14.243 3.143 1.00 48.78 74 GLY A C 1
ATOM 558 O O . GLY A 1 74 ? -14.485 -14.711 2.498 1.00 48.78 74 GLY A O 1
ATOM 559 N N . ARG A 1 75 ? -13.405 -14.452 4.453 1.00 51.59 75 ARG A N 1
ATOM 560 C CA . ARG A 1 75 ? -14.363 -15.177 5.298 1.00 51.59 75 ARG A CA 1
ATOM 561 C C . ARG A 1 75 ? -15.774 -14.588 5.190 1.00 51.59 75 ARG A C 1
ATOM 563 O O . ARG A 1 75 ? -16.026 -13.505 5.725 1.00 51.59 75 ARG A O 1
ATOM 570 N N . ILE A 1 76 ? -16.691 -15.321 4.559 1.00 53.56 76 ILE A N 1
ATOM 571 C CA . ILE A 1 76 ? -18.134 -15.053 4.651 1.00 53.56 76 ILE A CA 1
ATOM 572 C C . ILE A 1 76 ? -18.642 -15.549 6.014 1.00 53.56 76 ILE A C 1
ATOM 574 O O . ILE A 1 76 ? -19.402 -14.839 6.679 1.00 53.56 76 ILE A O 1
ATOM 578 N N . GLU A 1 77 ? -18.129 -16.698 6.466 1.00 44.81 77 GLU A N 1
ATOM 579 C CA . GLU A 1 77 ? -18.372 -17.290 7.785 1.00 44.81 77 GLU A CA 1
ATOM 580 C C . GLU A 1 77 ? -17.096 -17.378 8.642 1.00 44.81 77 GLU A C 1
ATOM 582 O O . GLU A 1 77 ? -15.969 -17.320 8.149 1.00 44.81 77 GLU A O 1
ATOM 587 N N . THR A 1 78 ? -17.252 -17.516 9.963 1.00 48.31 78 THR A N 1
ATOM 588 C CA . THR A 1 78 ? -16.128 -17.581 10.919 1.00 48.31 78 THR A CA 1
ATOM 589 C C . THR A 1 78 ? -15.328 -18.888 10.871 1.00 48.31 78 THR A C 1
ATOM 591 O O . THR A 1 78 ? -14.227 -18.935 11.415 1.00 48.31 78 THR A O 1
ATOM 594 N N . SER A 1 79 ? -15.876 -19.932 10.249 1.00 46.03 79 SER A N 1
ATOM 595 C CA . SER A 1 79 ? -15.334 -21.295 10.151 1.00 46.03 79 SER A CA 1
ATOM 596 C C . SER A 1 79 ? -14.371 -21.492 8.974 1.00 46.03 79 SER A C 1
ATOM 598 O O . SER A 1 79 ? -13.364 -22.181 9.116 1.00 46.03 79 SER A O 1
ATOM 600 N N . GLU A 1 80 ? -14.653 -20.888 7.819 1.00 49.22 80 GLU A N 1
ATOM 601 C CA . GLU A 1 80 ? -13.868 -21.077 6.592 1.00 49.22 80 GLU A CA 1
ATOM 602 C C . GLU A 1 80 ? -12.453 -20.499 6.724 1.00 49.22 80 GLU A C 1
ATOM 604 O O . GLU A 1 80 ? -12.233 -19.535 7.455 1.00 49.22 80 GLU A O 1
ATOM 609 N N . THR A 1 81 ? -11.459 -21.032 6.017 1.00 49.62 81 THR A N 1
ATOM 610 C CA . THR A 1 81 ? -10.134 -20.400 5.919 1.00 49.62 81 THR A CA 1
ATOM 611 C C . THR A 1 81 ? -10.114 -19.371 4.787 1.00 49.62 81 THR A C 1
ATOM 613 O O . THR A 1 81 ? -10.553 -19.642 3.672 1.00 49.62 81 THR A O 1
ATOM 616 N N . THR A 1 82 ? -9.595 -18.169 5.064 1.00 55.41 82 THR A N 1
ATOM 617 C CA . THR A 1 82 ? -9.379 -17.129 4.043 1.00 55.41 82 THR A CA 1
ATOM 618 C C . THR A 1 82 ? -8.464 -17.684 2.950 1.00 55.41 82 THR A C 1
ATOM 620 O O . THR A 1 82 ? -7.318 -18.024 3.246 1.00 55.41 82 THR A O 1
ATOM 623 N N . ARG A 1 83 ? -8.929 -17.776 1.696 1.00 58.12 83 ARG A N 1
ATOM 624 C CA . ARG A 1 83 ? -8.085 -18.294 0.605 1.00 58.12 83 ARG A CA 1
ATOM 625 C C . ARG A 1 83 ? -7.064 -17.218 0.226 1.00 58.12 83 ARG A C 1
ATOM 627 O O . ARG A 1 83 ? -7.434 -16.131 -0.210 1.00 58.12 83 ARG A O 1
ATOM 634 N N . GLN A 1 84 ? -5.779 -17.492 0.412 1.00 64.75 84 GLN A N 1
ATOM 635 C CA . GLN A 1 84 ? -4.721 -16.555 0.027 1.00 64.75 84 GLN A CA 1
ATOM 636 C C . GLN A 1 84 ? -4.517 -16.556 -1.498 1.00 64.75 84 GLN A C 1
ATOM 638 O O . GLN A 1 84 ? -4.806 -17.543 -2.177 1.00 64.75 84 GLN A O 1
ATOM 643 N N . THR A 1 85 ? -4.037 -15.441 -2.050 1.00 67.62 85 THR A N 1
ATOM 644 C CA . THR A 1 85 ? -3.517 -15.374 -3.421 1.00 67.62 85 THR A CA 1
ATOM 645 C C . THR A 1 85 ? -2.081 -15.895 -3.423 1.00 67.62 85 THR A C 1
ATOM 647 O O . THR A 1 85 ? -1.217 -15.319 -2.767 1.00 67.62 85 THR A O 1
ATOM 650 N N . THR A 1 86 ? -1.836 -17.005 -4.122 1.00 72.25 86 THR A N 1
ATOM 651 C CA . THR A 1 86 ? -0.507 -17.635 -4.250 1.00 72.25 86 THR A CA 1
ATOM 652 C C . THR A 1 86 ? 0.251 -17.179 -5.496 1.00 72.25 86 THR A C 1
ATOM 654 O O . THR A 1 86 ? 1.475 -17.234 -5.520 1.00 72.25 86 THR A O 1
ATOM 657 N N . GLU A 1 87 ? -0.464 -16.707 -6.517 1.00 81.00 87 GLU A N 1
ATOM 658 C CA . GLU A 1 87 ? 0.078 -16.295 -7.815 1.00 81.00 87 GLU A CA 1
ATOM 659 C C . GLU A 1 87 ? -0.397 -14.880 -8.184 1.00 81.00 87 GLU A C 1
ATOM 661 O O . GLU A 1 87 ? -1.337 -14.349 -7.587 1.00 81.00 87 GLU A O 1
ATOM 666 N N . ILE A 1 88 ? 0.276 -14.253 -9.155 1.00 87.06 88 ILE A N 1
ATOM 667 C CA . ILE A 1 88 ? -0.099 -12.931 -9.678 1.00 87.06 88 ILE A CA 1
ATOM 668 C C . ILE A 1 88 ? -1.215 -13.116 -10.715 1.00 87.06 88 ILE A C 1
ATOM 670 O O . ILE A 1 88 ? -0.962 -13.559 -11.836 1.00 87.06 88 ILE A O 1
ATOM 674 N N . GLU A 1 89 ? -2.445 -12.750 -10.355 1.00 84.31 89 GLU A N 1
ATOM 675 C CA . GLU A 1 89 ? -3.628 -12.847 -11.220 1.00 84.31 89 GLU A CA 1
ATOM 676 C C . GLU A 1 89 ? -3.976 -11.460 -11.796 1.00 84.31 89 GLU A C 1
ATOM 678 O O . GLU A 1 89 ? -4.059 -10.470 -11.066 1.00 84.31 89 GLU A O 1
ATOM 683 N N . SER A 1 90 ? -4.213 -11.369 -13.111 1.00 86.31 90 SER A N 1
ATOM 684 C CA . SER A 1 90 ? -4.680 -10.135 -13.764 1.00 86.31 90 SER A CA 1
ATOM 685 C C . SER A 1 90 ? -6.127 -10.270 -14.232 1.00 86.31 90 SER A C 1
ATOM 687 O O . SER A 1 90 ? -6.422 -11.102 -15.094 1.00 86.31 90 SER A O 1
ATOM 689 N N . VAL A 1 91 ? -7.016 -9.423 -13.714 1.00 84.75 91 VAL A N 1
ATOM 690 C CA . VAL A 1 91 ? -8.453 -9.419 -14.013 1.00 84.75 91 VAL A CA 1
ATOM 691 C C . VAL A 1 91 ? -8.812 -8.160 -14.804 1.00 84.75 91 VAL A C 1
ATOM 693 O O . VAL A 1 91 ? -8.576 -7.039 -14.355 1.00 84.75 91 VAL A O 1
ATOM 696 N N . ALA A 1 92 ? -9.379 -8.344 -15.998 1.00 86.12 92 ALA A N 1
ATOM 697 C CA . ALA A 1 92 ? -9.730 -7.265 -16.919 1.00 86.12 92 ALA A CA 1
ATOM 698 C C . ALA A 1 92 ? -11.237 -6.977 -16.895 1.00 86.12 92 ALA A C 1
ATOM 700 O O . ALA A 1 92 ? -12.039 -7.834 -17.259 1.00 86.12 92 ALA A O 1
ATOM 701 N N . HIS A 1 93 ? -11.606 -5.744 -16.555 1.00 82.25 93 HIS A N 1
ATOM 702 C CA . HIS A 1 93 ? -12.984 -5.261 -16.497 1.00 82.25 93 HIS A CA 1
ATOM 703 C C . HIS A 1 93 ? -13.197 -4.056 -17.406 1.00 82.25 93 HIS A C 1
ATOM 705 O O . HIS A 1 93 ? -12.279 -3.289 -17.685 1.00 82.25 93 HIS A O 1
ATOM 711 N N . THR A 1 94 ? -14.423 -3.887 -17.901 1.00 84.69 94 THR A N 1
ATOM 712 C CA . THR A 1 94 ? -14.813 -2.700 -18.675 1.00 84.69 94 THR A CA 1
ATOM 713 C C . THR A 1 94 ? -15.882 -1.952 -17.901 1.00 84.69 94 THR A C 1
ATOM 715 O O . THR A 1 94 ? -17.013 -2.418 -17.798 1.00 84.69 94 THR A O 1
ATOM 718 N N . ILE A 1 95 ? -15.494 -0.809 -17.352 1.00 82.25 95 ILE A N 1
ATOM 719 C CA . ILE A 1 95 ? -16.340 0.113 -16.602 1.00 82.25 95 ILE A CA 1
ATOM 720 C C . ILE A 1 95 ? -16.811 1.200 -17.577 1.00 82.25 95 ILE A C 1
ATOM 722 O O . ILE A 1 95 ? -16.078 1.573 -18.495 1.00 82.25 95 ILE A O 1
ATOM 726 N N . GLU A 1 96 ? -18.033 1.699 -17.412 1.00 81.81 96 GLU A N 1
ATOM 727 C CA . GLU A 1 96 ? -18.553 2.820 -18.196 1.00 81.81 96 GLU A CA 1
ATOM 728 C C . GLU A 1 96 ? -19.087 3.900 -17.253 1.00 81.81 96 GLU A C 1
ATOM 730 O O . GLU A 1 96 ? -20.071 3.686 -16.549 1.00 81.81 96 GLU A O 1
ATOM 735 N N . GLU A 1 97 ? -18.426 5.057 -17.236 1.00 75.19 97 GLU A N 1
ATOM 736 C CA . GLU A 1 97 ? -18.794 6.214 -16.414 1.00 75.19 97 GLU A CA 1
ATOM 737 C C . GLU A 1 97 ? -18.996 7.428 -17.319 1.00 75.19 97 GLU A C 1
ATOM 739 O O . GLU A 1 97 ? -18.156 7.727 -18.163 1.00 75.19 97 GLU A O 1
ATOM 744 N N . ASN A 1 98 ? -20.122 8.132 -17.171 1.00 74.50 98 ASN A N 1
ATOM 745 C CA . ASN A 1 98 ? -20.442 9.354 -17.927 1.00 74.50 98 ASN A CA 1
ATOM 746 C C . ASN A 1 98 ? -20.322 9.218 -19.469 1.00 74.50 98 ASN A C 1
ATOM 748 O O . ASN A 1 98 ? -20.033 10.188 -20.166 1.00 74.50 98 ASN A O 1
ATOM 752 N N . GLY A 1 99 ? -20.545 8.013 -20.014 1.00 73.69 99 GLY A N 1
ATOM 753 C CA . GLY A 1 99 ? -20.391 7.703 -21.445 1.00 73.69 99 GLY A CA 1
ATOM 754 C C . GLY A 1 99 ? -18.945 7.449 -21.899 1.00 73.69 99 GLY A C 1
ATOM 755 O O . GLY A 1 99 ? -18.685 7.318 -23.097 1.00 73.69 99 GLY A O 1
ATOM 756 N N . VAL A 1 100 ? -18.002 7.371 -20.957 1.00 81.12 100 VAL A N 1
ATOM 757 C CA . VAL A 1 100 ? -16.595 7.029 -21.178 1.00 81.12 100 VAL A CA 1
ATOM 758 C C . VAL A 1 100 ? -16.366 5.572 -20.793 1.00 81.12 100 VAL A C 1
ATOM 760 O O . VAL A 1 100 ? -16.630 5.168 -19.663 1.00 81.12 100 VAL A O 1
ATOM 763 N N . ARG A 1 101 ? -15.839 4.771 -21.723 1.00 83.31 101 ARG A N 1
ATOM 764 C CA . ARG A 1 101 ? -15.520 3.358 -21.470 1.00 83.31 101 ARG A CA 1
ATOM 765 C C . ARG A 1 101 ? -14.077 3.223 -20.987 1.00 83.31 101 ARG A C 1
ATOM 767 O O . ARG A 1 101 ? -13.141 3.462 -21.749 1.00 83.31 101 ARG A O 1
ATOM 774 N N . LEU A 1 102 ? -13.896 2.815 -19.736 1.00 85.62 102 LEU A N 1
ATOM 775 C CA . LEU A 1 102 ? -12.604 2.521 -19.126 1.00 85.62 102 LEU A CA 1
ATOM 776 C C . LEU A 1 102 ? -12.401 1.005 -19.066 1.00 85.62 102 LEU A C 1
ATOM 778 O O . LEU A 1 102 ? -13.078 0.299 -18.320 1.00 85.62 102 LEU A O 1
ATOM 782 N N . ARG A 1 103 ? -11.436 0.487 -19.827 1.00 87.44 103 ARG A N 1
ATOM 783 C CA . ARG A 1 103 ? -10.941 -0.877 -19.648 1.00 87.44 103 ARG A CA 1
ATOM 784 C C . ARG A 1 103 ? -9.890 -0.870 -18.541 1.00 87.44 103 ARG A C 1
ATOM 786 O O . ARG A 1 103 ? -8.732 -0.526 -18.772 1.00 87.44 103 ARG A O 1
ATOM 793 N N . LEU A 1 104 ? -10.318 -1.251 -17.350 1.00 87.38 104 LEU A N 1
ATOM 794 C CA . LEU A 1 104 ? -9.477 -1.382 -16.175 1.00 87.38 104 LEU A CA 1
ATOM 795 C C . LEU A 1 104 ? -8.927 -2.810 -16.093 1.00 87.38 104 LEU A C 1
ATOM 797 O O . LEU A 1 104 ? -9.701 -3.760 -16.000 1.00 87.38 104 LEU A O 1
ATOM 801 N N . ASN A 1 105 ? -7.608 -2.971 -16.059 1.00 89.75 105 ASN A N 1
ATOM 802 C CA . ASN A 1 105 ? -6.987 -4.237 -15.683 1.00 89.75 105 ASN A CA 1
ATOM 803 C C . ASN A 1 105 ? -6.435 -4.102 -14.256 1.00 89.75 105 ASN A C 1
ATOM 805 O O . ASN A 1 105 ? -5.588 -3.248 -13.992 1.00 89.75 105 ASN A O 1
ATOM 809 N N . ILE A 1 106 ? -6.916 -4.937 -13.337 1.00 89.75 106 ILE A N 1
ATOM 810 C CA . ILE A 1 106 ? -6.397 -5.030 -11.970 1.00 89.75 106 ILE A CA 1
ATOM 811 C C . ILE A 1 106 ? -5.435 -6.212 -11.906 1.00 89.75 106 ILE A C 1
ATOM 813 O O . ILE A 1 106 ? -5.790 -7.314 -12.319 1.00 89.75 106 ILE A O 1
ATOM 817 N N . VAL A 1 107 ? -4.240 -5.995 -11.366 1.00 90.56 107 VAL A N 1
ATOM 818 C CA . VAL A 1 107 ? -3.261 -7.044 -11.071 1.00 90.56 107 VAL A CA 1
ATOM 819 C C . VAL A 1 107 ? -3.202 -7.224 -9.556 1.00 90.56 107 VAL A C 1
ATOM 821 O O . VAL A 1 107 ? -2.680 -6.357 -8.851 1.00 90.56 107 VAL A O 1
ATOM 824 N N . ASP A 1 108 ? -3.762 -8.326 -9.055 1.00 88.69 108 ASP A N 1
ATOM 825 C CA . ASP A 1 108 ? -3.637 -8.703 -7.643 1.00 88.69 108 ASP A CA 1
ATOM 826 C C . ASP A 1 108 ? -2.325 -9.477 -7.453 1.00 88.69 108 ASP A C 1
ATOM 828 O O . ASP A 1 108 ? -1.925 -10.271 -8.309 1.00 88.69 108 ASP A O 1
ATOM 832 N N . THR A 1 109 ? -1.628 -9.222 -6.348 1.00 87.75 109 THR A N 1
ATOM 833 C CA . THR A 1 109 ? -0.327 -9.840 -6.056 1.00 87.75 109 THR A CA 1
ATOM 834 C C . THR A 1 109 ? -0.389 -10.654 -4.763 1.00 87.75 109 THR A C 1
ATOM 836 O O . THR A 1 109 ? -1.137 -10.298 -3.836 1.00 87.75 109 THR A O 1
ATOM 839 N N . PRO A 1 110 ? 0.382 -11.755 -4.661 1.00 86.69 110 PRO A N 1
ATOM 840 C CA . PRO A 1 110 ? 0.502 -12.495 -3.413 1.00 86.69 110 PRO A CA 1
ATOM 841 C C . PRO A 1 110 ? 1.008 -11.576 -2.292 1.00 86.69 110 PRO A C 1
ATOM 843 O O . PRO A 1 110 ? 1.738 -10.610 -2.519 1.00 86.69 110 PRO A O 1
ATOM 846 N N . GLY A 1 111 ? 0.584 -11.842 -1.057 1.00 83.69 111 GLY A N 1
ATOM 847 C CA . GLY A 1 111 ? 1.100 -11.115 0.102 1.00 83.69 111 GLY A CA 1
ATOM 848 C C . GLY A 1 111 ? 2.537 -11.523 0.421 1.00 83.69 111 GLY A C 1
ATOM 849 O O . GLY A 1 111 ? 2.793 -12.700 0.642 1.00 83.69 111 GLY A O 1
ATOM 850 N N . TYR A 1 112 ? 3.452 -10.557 0.496 1.00 86.94 112 TYR A N 1
ATOM 851 C CA . TYR A 1 112 ? 4.772 -10.763 1.102 1.00 86.94 112 TYR A CA 1
ATOM 852 C C . TYR A 1 112 ? 4.697 -10.596 2.632 1.00 86.94 112 TYR A C 1
ATOM 854 O O . TYR A 1 112 ? 3.728 -10.035 3.148 1.00 86.94 112 TYR A O 1
ATOM 862 N N . GLY A 1 113 ? 5.718 -11.046 3.369 1.00 81.56 113 GLY A N 1
ATOM 863 C CA . GLY A 1 113 ? 5.771 -10.896 4.830 1.00 81.56 113 GLY A CA 1
ATOM 864 C C . GLY A 1 113 ? 5.044 -11.988 5.625 1.00 81.56 113 GLY A C 1
ATOM 865 O O . GLY A 1 113 ? 4.809 -11.791 6.817 1.00 81.56 113 GLY A O 1
ATOM 866 N N . ASP A 1 114 ? 4.667 -13.098 4.984 1.00 83.38 114 ASP A N 1
ATOM 867 C CA . ASP A 1 114 ? 4.032 -14.265 5.626 1.00 83.38 114 ASP A CA 1
ATOM 868 C C . ASP A 1 114 ? 5.044 -15.383 5.958 1.00 83.38 114 ASP A C 1
ATOM 870 O O . ASP A 1 114 ? 4.743 -16.272 6.752 1.00 83.38 114 ASP A O 1
ATOM 874 N N . GLN A 1 115 ? 6.239 -15.355 5.357 1.00 84.88 115 GLN A N 1
ATOM 875 C CA . GLN A 1 115 ? 7.289 -16.358 5.560 1.00 84.88 115 GLN A CA 1
ATOM 876 C C . GLN A 1 115 ? 8.234 -15.962 6.710 1.00 84.88 115 GLN A C 1
ATOM 878 O O . GLN A 1 115 ? 8.202 -14.830 7.193 1.00 84.88 115 GLN A O 1
ATOM 883 N N . VAL A 1 116 ? 9.087 -16.890 7.166 1.00 87.62 116 VAL A N 1
ATOM 884 C CA . VAL A 1 116 ? 10.105 -16.598 8.199 1.00 87.62 116 VAL A CA 1
ATOM 885 C C . VAL A 1 116 ? 11.262 -15.798 7.600 1.00 87.62 116 VAL A C 1
ATOM 887 O O . VAL A 1 116 ? 11.605 -14.743 8.130 1.00 87.62 116 VAL A O 1
ATOM 890 N N . ASN A 1 117 ? 11.813 -16.254 6.469 1.00 87.00 117 ASN A N 1
ATOM 891 C CA . ASN A 1 117 ? 12.651 -15.414 5.618 1.00 87.00 117 ASN A CA 1
ATOM 892 C C . ASN A 1 117 ? 11.766 -14.723 4.562 1.00 87.00 117 ASN A C 1
ATOM 894 O O . ASN A 1 117 ? 10.887 -15.362 3.994 1.00 87.00 117 ASN A O 1
ATOM 898 N N . ASN A 1 118 ? 11.974 -13.426 4.325 1.00 85.25 118 ASN A N 1
ATOM 899 C CA . ASN A 1 118 ? 11.285 -12.642 3.295 1.00 85.25 118 ASN A CA 1
ATOM 900 C C . ASN A 1 118 ? 12.265 -11.842 2.414 1.00 85.25 118 ASN A C 1
ATOM 902 O O . ASN A 1 118 ? 11.857 -10.862 1.781 1.00 85.25 118 ASN A O 1
ATOM 906 N N . ASP A 1 119 ? 13.539 -12.233 2.388 1.00 87.62 119 ASP A N 1
ATOM 907 C CA . ASP A 1 119 ? 14.517 -11.716 1.433 1.00 87.62 119 ASP A CA 1
ATOM 908 C C . ASP A 1 119 ? 13.988 -11.884 -0.005 1.00 87.62 119 ASP A C 1
ATOM 910 O O . ASP A 1 119 ? 13.266 -12.834 -0.317 1.00 87.62 119 ASP A O 1
ATOM 914 N N . ASP A 1 120 ? 14.266 -10.896 -0.858 1.00 88.19 120 ASP A N 1
ATOM 915 C CA . ASP A 1 120 ? 13.903 -10.861 -2.283 1.00 88.19 120 ASP A CA 1
ATOM 916 C C . ASP A 1 120 ? 12.409 -11.056 -2.630 1.00 88.19 120 ASP A C 1
ATOM 918 O O . ASP A 1 120 ? 12.028 -11.205 -3.793 1.00 88.19 120 ASP A O 1
ATOM 922 N N . CYS A 1 121 ? 11.504 -10.910 -1.654 1.00 88.25 121 CYS A N 1
ATOM 923 C CA . CYS A 1 121 ? 10.052 -11.026 -1.854 1.00 88.25 121 CYS A CA 1
ATOM 924 C C . CYS A 1 121 ? 9.444 -10.024 -2.868 1.00 88.25 121 CYS A C 1
ATOM 926 O O . CYS A 1 121 ? 8.321 -10.221 -3.340 1.00 88.25 121 CYS A O 1
ATOM 928 N N . TRP A 1 122 ? 10.171 -8.961 -3.231 1.00 89.94 122 TRP A N 1
ATOM 929 C CA . TRP A 1 122 ? 9.803 -8.004 -4.284 1.00 89.94 122 TRP A CA 1
ATOM 930 C C . TRP A 1 122 ? 10.132 -8.488 -5.705 1.00 89.94 122 TRP A C 1
ATOM 932 O O . TRP A 1 122 ? 9.592 -7.936 -6.669 1.00 89.94 122 TRP A O 1
ATOM 942 N N . GLU A 1 123 ? 11.009 -9.483 -5.876 1.00 91.50 123 GLU A N 1
ATOM 943 C CA . GLU A 1 123 ? 11.470 -9.916 -7.198 1.00 91.50 123 GLU A CA 1
ATOM 944 C C . GLU A 1 123 ? 10.347 -10.401 -8.122 1.00 91.50 123 GLU A C 1
ATOM 946 O O . GLU A 1 123 ? 10.329 -9.949 -9.269 1.00 91.50 123 GLU A O 1
ATOM 951 N N . PRO A 1 124 ? 9.368 -11.226 -7.689 1.00 91.50 124 PRO A N 1
ATOM 952 C CA . PRO A 1 124 ? 8.280 -11.660 -8.568 1.00 91.50 124 PRO A CA 1
ATOM 953 C C . PRO A 1 124 ? 7.445 -10.484 -9.093 1.00 91.50 124 PRO A C 1
ATOM 955 O O . PRO A 1 124 ? 7.036 -10.472 -10.255 1.00 91.50 124 PRO A O 1
ATOM 958 N N . ILE A 1 125 ? 7.242 -9.464 -8.252 1.00 92.38 125 ILE A N 1
ATOM 959 C CA . ILE A 1 125 ? 6.476 -8.254 -8.574 1.00 92.38 125 ILE A CA 1
ATOM 960 C C . ILE A 1 125 ? 7.245 -7.409 -9.599 1.00 92.38 125 ILE A C 1
ATOM 962 O O . ILE A 1 125 ? 6.707 -7.038 -10.643 1.00 92.38 125 ILE A O 1
ATOM 966 N N . ILE A 1 126 ? 8.531 -7.152 -9.346 1.00 93.50 126 ILE A N 1
ATOM 967 C CA . ILE A 1 126 ? 9.387 -6.359 -10.239 1.00 93.50 126 ILE A CA 1
ATOM 968 C C . ILE A 1 126 ? 9.641 -7.085 -11.561 1.00 93.50 126 ILE A C 1
ATOM 970 O O . ILE A 1 126 ? 9.644 -6.446 -12.615 1.00 93.50 126 ILE A O 1
ATOM 974 N N . LYS A 1 127 ? 9.801 -8.412 -11.531 1.00 93.81 127 LYS A N 1
ATOM 975 C CA . LYS A 1 127 ? 9.893 -9.254 -12.725 1.00 93.81 127 LYS A CA 1
ATOM 976 C C . LYS A 1 127 ? 8.633 -9.123 -13.574 1.00 93.81 127 LYS A C 1
ATOM 978 O O . LYS A 1 127 ? 8.760 -8.811 -14.750 1.00 93.81 127 LYS A O 1
ATOM 983 N N . TYR A 1 128 ? 7.440 -9.247 -12.984 1.00 94.25 128 TYR A N 1
ATOM 984 C CA . TYR A 1 128 ? 6.181 -9.051 -13.710 1.00 94.25 128 TYR A CA 1
ATOM 985 C C . TYR A 1 128 ? 6.115 -7.668 -14.377 1.00 94.25 128 TYR A C 1
ATOM 987 O O . TYR A 1 128 ? 5.813 -7.576 -15.566 1.00 94.25 128 TYR A O 1
ATOM 995 N N . ILE A 1 129 ? 6.440 -6.591 -13.650 1.00 94.88 129 ILE A N 1
ATOM 996 C CA . ILE A 1 129 ? 6.423 -5.221 -14.192 1.00 94.88 129 ILE A CA 1
ATOM 997 C C . ILE A 1 129 ? 7.415 -5.083 -15.364 1.00 94.88 129 ILE A C 1
ATOM 999 O O . ILE A 1 129 ? 7.040 -4.621 -16.446 1.00 94.88 129 ILE A O 1
ATOM 1003 N N . LYS A 1 130 ? 8.663 -5.546 -15.196 1.00 94.81 130 LYS A N 1
ATOM 1004 C CA . LYS A 1 130 ? 9.692 -5.551 -16.253 1.00 94.81 130 LYS A CA 1
ATOM 1005 C C . LYS A 1 130 ? 9.282 -6.399 -17.459 1.00 94.81 130 LYS A C 1
ATOM 1007 O O . LYS A 1 130 ? 9.490 -5.970 -18.595 1.00 94.81 130 LYS A O 1
ATOM 1012 N N . ASP A 1 131 ? 8.649 -7.548 -17.237 1.00 94.81 131 ASP A N 1
ATOM 1013 C CA . ASP A 1 131 ? 8.131 -8.407 -18.298 1.00 94.81 131 ASP A CA 1
ATOM 1014 C C . ASP A 1 131 ? 7.038 -7.686 -19.102 1.00 94.81 131 ASP A C 1
ATOM 1016 O O . ASP A 1 131 ? 7.110 -7.703 -20.333 1.00 94.81 131 ASP A O 1
ATOM 1020 N N . GLN A 1 132 ? 6.115 -6.953 -18.458 1.00 94.19 132 GLN A N 1
ATOM 1021 C CA . GLN A 1 132 ? 5.122 -6.126 -19.165 1.00 94.19 132 GLN A CA 1
ATOM 1022 C C . GLN A 1 132 ? 5.761 -4.994 -19.982 1.00 94.19 132 GLN A C 1
ATOM 1024 O O . GLN A 1 132 ? 5.393 -4.793 -21.144 1.00 94.19 132 GLN A O 1
ATOM 1029 N N . HIS A 1 133 ? 6.751 -4.281 -19.432 1.00 94.06 133 HIS A N 1
ATOM 1030 C CA . HIS A 1 133 ? 7.495 -3.269 -20.192 1.00 94.06 133 HIS A CA 1
ATOM 1031 C C . HIS A 1 133 ? 8.225 -3.883 -21.396 1.00 94.06 133 HIS A C 1
ATOM 1033 O O . HIS A 1 133 ? 8.148 -3.343 -22.500 1.00 94.06 133 HIS A O 1
ATOM 1039 N N . SER A 1 134 ? 8.864 -5.046 -21.222 1.00 93.81 134 SER A N 1
ATOM 1040 C CA . SER A 1 134 ? 9.545 -5.755 -22.311 1.00 93.81 134 SER A CA 1
ATOM 1041 C C . SER A 1 134 ? 8.568 -6.257 -23.382 1.00 93.81 134 SER A C 1
ATOM 1043 O O . SER A 1 134 ? 8.868 -6.189 -24.573 1.00 93.81 134 SER A O 1
ATOM 1045 N N . ALA A 1 135 ? 7.377 -6.717 -22.987 1.00 91.81 135 ALA A N 1
ATOM 1046 C CA . ALA A 1 135 ? 6.337 -7.181 -23.896 1.00 91.81 135 ALA A CA 1
ATOM 1047 C C . ALA A 1 135 ? 5.764 -6.031 -24.734 1.00 91.81 135 ALA A C 1
ATOM 1049 O O . ALA A 1 135 ? 5.524 -6.212 -25.930 1.00 91.81 135 ALA A O 1
ATOM 1050 N N . TYR A 1 136 ? 5.591 -4.848 -24.138 1.00 91.69 136 TYR A N 1
ATOM 1051 C CA . TYR A 1 136 ? 5.214 -3.636 -24.865 1.00 91.69 136 TYR A CA 1
ATOM 1052 C C . TYR A 1 136 ? 6.317 -3.215 -25.851 1.00 91.69 136 TYR A C 1
ATOM 1054 O O . TYR A 1 136 ? 6.054 -3.086 -27.046 1.00 91.69 136 TYR A O 1
ATOM 1062 N N . LEU A 1 137 ? 7.568 -3.117 -25.385 1.00 91.88 137 LEU A N 1
ATOM 1063 C CA . LEU A 1 137 ? 8.722 -2.731 -26.206 1.00 91.88 137 LEU A CA 1
ATOM 1064 C C . LEU A 1 137 ? 8.946 -3.683 -27.397 1.00 91.88 137 LEU A C 1
ATOM 1066 O O . LEU A 1 137 ? 9.194 -3.235 -28.513 1.00 91.88 137 LEU A O 1
ATOM 1070 N N . ARG A 1 138 ? 8.799 -5.002 -27.205 1.00 90.62 138 ARG A N 1
ATOM 1071 C CA . ARG A 1 138 ? 8.884 -5.995 -28.296 1.00 90.62 138 ARG A CA 1
ATOM 1072 C C . ARG A 1 138 ? 7.824 -5.760 -29.379 1.00 90.62 138 ARG A C 1
ATOM 1074 O O . ARG A 1 138 ? 8.131 -5.891 -30.564 1.00 90.62 138 ARG A O 1
ATOM 1081 N N . LYS A 1 139 ? 6.591 -5.402 -28.998 1.00 89.06 139 LYS A N 1
ATOM 1082 C CA . LYS A 1 139 ? 5.512 -5.070 -29.950 1.00 89.06 139 LYS A CA 1
ATOM 1083 C C . LYS A 1 139 ? 5.789 -3.760 -30.688 1.00 89.06 139 LYS A C 1
ATOM 1085 O O . LYS A 1 139 ? 5.521 -3.677 -31.882 1.00 89.06 139 LYS A O 1
ATOM 1090 N N . GLU A 1 140 ? 6.349 -2.770 -30.000 1.00 88.25 140 GLU A N 1
ATOM 1091 C CA . GLU A 1 140 ? 6.713 -1.468 -30.569 1.00 88.25 140 GLU A CA 1
ATOM 1092 C C . GLU A 1 140 ? 7.867 -1.560 -31.582 1.00 88.25 140 GLU A C 1
ATOM 1094 O O . GLU A 1 140 ? 7.778 -0.992 -32.669 1.00 88.25 140 GLU A O 1
ATOM 1099 N N . LEU A 1 141 ? 8.906 -2.346 -31.277 1.00 88.50 141 LEU A N 1
ATOM 1100 C CA . LEU A 1 141 ? 10.058 -2.577 -32.161 1.00 88.50 141 LEU A CA 1
ATOM 1101 C C . LEU A 1 141 ? 9.754 -3.498 -33.362 1.00 88.50 141 LEU A C 1
ATOM 1103 O O . LEU A 1 141 ? 10.577 -3.632 -34.268 1.00 88.50 141 LEU A O 1
ATOM 1107 N N . THR A 1 142 ? 8.593 -4.158 -33.394 1.00 86.56 142 THR A N 1
ATOM 1108 C CA . THR A 1 142 ? 8.243 -5.096 -34.469 1.00 86.56 142 THR A CA 1
ATOM 1109 C C . THR A 1 142 ? 7.876 -4.351 -35.758 1.00 86.56 142 THR A C 1
ATOM 1111 O O . THR A 1 142 ? 6.896 -3.613 -35.811 1.00 86.56 142 THR A O 1
ATOM 1114 N N . ALA A 1 143 ? 8.610 -4.610 -36.848 1.00 79.12 143 ALA A N 1
ATOM 1115 C CA . ALA A 1 143 ? 8.429 -3.927 -38.138 1.00 79.12 143 ALA A CA 1
ATOM 1116 C C . ALA A 1 143 ? 6.993 -4.010 -38.706 1.00 79.12 143 ALA A C 1
ATOM 1118 O O . ALA A 1 143 ? 6.510 -3.068 -39.335 1.00 79.12 143 ALA A O 1
ATOM 1119 N N . ARG A 1 144 ? 6.275 -5.113 -38.450 1.00 81.38 144 ARG A N 1
ATOM 1120 C CA . ARG A 1 144 ? 4.825 -5.226 -38.689 1.00 81.38 144 ARG A CA 1
ATOM 1121 C C . ARG A 1 144 ? 4.039 -4.739 -37.467 1.00 81.38 144 ARG A C 1
ATOM 1123 O O . ARG A 1 144 ? 3.372 -5.529 -36.805 1.00 81.38 144 ARG A O 1
ATOM 1130 N N . ARG A 1 145 ? 4.126 -3.440 -37.172 1.00 76.25 145 ARG A N 1
ATOM 1131 C CA . ARG A 1 145 ? 3.382 -2.822 -36.065 1.00 76.25 145 ARG A CA 1
ATOM 1132 C C . ARG A 1 145 ? 1.869 -2.934 -36.273 1.00 76.25 145 ARG A C 1
ATOM 1134 O O . ARG A 1 145 ? 1.348 -2.579 -37.334 1.00 76.25 145 ARG A O 1
ATOM 1141 N N . GLU A 1 146 ? 1.154 -3.373 -35.245 1.00 78.25 146 GLU A N 1
ATOM 1142 C CA . GLU A 1 146 ? -0.304 -3.271 -35.209 1.00 78.25 146 GLU A CA 1
ATOM 1143 C C . GLU A 1 146 ? -0.718 -1.794 -35.122 1.00 78.25 146 GLU A C 1
ATOM 1145 O O . GLU A 1 146 ? -0.064 -0.981 -34.470 1.00 78.25 146 GLU A O 1
ATOM 1150 N N . ARG A 1 147 ? -1.836 -1.420 -35.761 1.00 77.69 147 ARG A N 1
ATOM 1151 C CA . ARG A 1 147 ? -2.323 -0.024 -35.746 1.00 77.69 147 ARG A CA 1
ATOM 1152 C C . ARG A 1 147 ? -2.773 0.437 -34.350 1.00 77.69 147 ARG A C 1
ATOM 1154 O O . ARG A 1 147 ? -2.914 1.637 -34.118 1.00 77.69 147 ARG A O 1
ATOM 1161 N N . TYR A 1 148 ? -3.014 -0.504 -33.440 1.00 77.38 148 TYR A N 1
ATOM 1162 C CA . TYR A 1 148 ? -3.288 -0.247 -32.034 1.00 77.38 148 TYR A CA 1
ATOM 1163 C C . TYR A 1 148 ? -2.587 -1.297 -31.174 1.00 77.38 148 TYR A C 1
ATOM 1165 O O . TYR A 1 148 ? -3.051 -2.427 -31.079 1.00 77.38 148 TYR A O 1
ATOM 1173 N N . ILE A 1 149 ? -1.486 -0.901 -30.536 1.00 81.94 149 ILE A N 1
ATOM 1174 C CA . ILE A 1 149 ? -0.826 -1.712 -29.513 1.00 81.94 149 ILE A CA 1
ATOM 1175 C C . ILE A 1 149 ? -1.668 -1.626 -28.232 1.00 81.94 149 ILE A C 1
ATOM 1177 O O . ILE A 1 149 ? -2.006 -0.532 -27.778 1.00 81.94 149 ILE A O 1
ATOM 1181 N N . VAL A 1 150 ? -2.025 -2.780 -27.667 1.00 80.75 150 VAL A N 1
ATOM 1182 C CA . VAL A 1 150 ? -2.671 -2.884 -26.347 1.00 80.75 150 VAL A CA 1
ATOM 1183 C C . VAL A 1 150 ? -1.616 -2.665 -25.267 1.00 80.75 150 VAL A C 1
ATOM 1185 O O . VAL A 1 150 ? -0.599 -3.364 -25.266 1.00 80.75 150 VAL A O 1
ATOM 1188 N N . ASP A 1 151 ? -1.859 -1.724 -24.354 1.00 87.56 151 ASP A N 1
ATOM 1189 C CA . ASP A 1 151 ? -0.917 -1.406 -23.282 1.00 87.56 151 ASP A CA 1
ATOM 1190 C C . ASP A 1 151 ? -1.161 -2.309 -22.066 1.00 87.56 151 ASP A C 1
ATOM 1192 O O . ASP A 1 151 ? -2.229 -2.276 -21.453 1.00 87.56 151 ASP A O 1
ATOM 1196 N N . THR A 1 152 ? -0.168 -3.131 -21.727 1.00 88.00 152 THR A N 1
ATOM 1197 C CA . THR A 1 152 ? -0.191 -4.034 -20.564 1.00 88.00 152 THR A CA 1
ATOM 1198 C C . THR A 1 152 ? 0.753 -3.587 -19.447 1.00 88.00 152 THR A C 1
ATOM 1200 O O . THR A 1 152 ? 0.866 -4.272 -18.434 1.00 88.00 152 THR A O 1
ATOM 1203 N N . ARG A 1 153 ? 1.432 -2.439 -19.601 1.00 93.88 153 ARG A N 1
ATOM 1204 C CA . ARG A 1 153 ? 2.328 -1.875 -18.579 1.00 93.88 153 ARG A CA 1
ATOM 1205 C C . ARG A 1 153 ? 1.520 -1.463 -17.352 1.00 93.88 153 ARG A C 1
ATOM 1207 O O . ARG A 1 153 ? 0.438 -0.906 -17.502 1.00 93.88 153 ARG A O 1
ATOM 1214 N N . VAL A 1 154 ? 2.043 -1.697 -16.152 1.00 94.38 154 VAL A N 1
ATOM 1215 C CA . VAL A 1 154 ? 1.411 -1.215 -14.913 1.00 94.38 154 VAL A CA 1
ATOM 1216 C C . VAL A 1 154 ? 1.547 0.308 -14.858 1.00 94.38 154 VAL A C 1
ATOM 1218 O O . VAL A 1 154 ? 2.656 0.827 -14.944 1.00 94.38 154 VAL A O 1
ATOM 1221 N N . HIS A 1 155 ? 0.428 1.027 -14.743 1.00 92.69 155 HIS A N 1
ATOM 1222 C CA . HIS A 1 155 ? 0.411 2.497 -14.723 1.00 92.69 155 HIS A CA 1
ATOM 1223 C C . HIS A 1 155 ? 0.501 3.061 -13.303 1.00 92.69 155 HIS A C 1
ATOM 1225 O O . HIS A 1 155 ? 1.074 4.130 -13.102 1.00 92.69 155 HIS A O 1
ATOM 1231 N N . CYS A 1 156 ? -0.062 2.348 -12.325 1.00 92.56 156 CYS A N 1
ATOM 1232 C CA . CYS A 1 156 ? -0.049 2.722 -10.914 1.00 92.56 156 CYS A CA 1
ATOM 1233 C C . CYS A 1 156 ? 0.024 1.472 -10.025 1.00 92.56 156 CYS A C 1
ATOM 1235 O O . CYS A 1 156 ? -0.656 0.476 -10.281 1.00 92.56 156 CYS A O 1
ATOM 1237 N N . CYS A 1 157 ? 0.837 1.539 -8.973 1.00 94.06 157 CYS A N 1
ATOM 1238 C CA . CYS A 1 157 ? 0.949 0.532 -7.930 1.00 94.06 157 CYS A CA 1
ATOM 1239 C C . CYS A 1 157 ? 0.394 1.089 -6.611 1.00 94.06 157 CYS A C 1
ATOM 1241 O O . CYS A 1 157 ? 0.989 1.979 -5.999 1.00 94.06 157 CYS A O 1
ATOM 1243 N N . LEU A 1 158 ? -0.729 0.539 -6.147 1.00 93.81 158 LEU A N 1
ATOM 1244 C CA . LEU A 1 158 ? -1.283 0.826 -4.826 1.00 93.81 158 LEU A CA 1
ATOM 1245 C C . LEU A 1 158 ? -0.537 -0.011 -3.783 1.00 93.81 158 LEU A C 1
ATOM 1247 O O . LEU A 1 158 ? -0.640 -1.238 -3.792 1.00 93.81 158 LEU A O 1
ATOM 1251 N N . PHE A 1 159 ? 0.202 0.646 -2.890 1.00 94.31 159 PHE A N 1
ATOM 1252 C CA . PHE A 1 159 ? 1.020 -0.010 -1.869 1.00 94.31 159 PHE A CA 1
ATOM 1253 C C . PHE A 1 159 ? 0.352 0.050 -0.489 1.00 94.31 159 PHE A C 1
ATOM 1255 O O . PHE A 1 159 ? 0.130 1.130 0.055 1.00 94.31 159 PHE A O 1
ATOM 1262 N N . PHE A 1 160 ? 0.032 -1.108 0.088 1.00 94.19 160 PHE A N 1
ATOM 1263 C CA . PHE A 1 160 ? -0.758 -1.234 1.312 1.00 94.19 160 PHE A CA 1
ATOM 1264 C C . PHE A 1 160 ? 0.147 -1.340 2.541 1.00 94.19 160 PHE A C 1
ATOM 1266 O O . PHE A 1 160 ? 0.756 -2.378 2.794 1.00 94.19 160 PHE A O 1
ATOM 1273 N N . ILE A 1 161 ? 0.164 -0.277 3.341 1.00 93.19 161 ILE A N 1
ATOM 1274 C CA . ILE A 1 161 ? 0.881 -0.186 4.615 1.00 93.19 161 ILE A CA 1
ATOM 1275 C C . ILE A 1 161 ? 0.016 -0.785 5.730 1.00 93.19 161 ILE A C 1
ATOM 1277 O O . ILE A 1 161 ? -1.184 -0.502 5.835 1.00 93.19 161 ILE A O 1
ATOM 1281 N N . THR A 1 162 ? 0.633 -1.585 6.603 1.00 90.94 162 THR A N 1
ATOM 1282 C CA . THR A 1 162 ? -0.030 -2.150 7.788 1.00 90.94 162 THR A CA 1
ATOM 1283 C C . THR A 1 162 ? -0.368 -1.047 8.808 1.00 90.94 162 THR A C 1
ATOM 1285 O O . THR A 1 162 ? 0.530 -0.271 9.145 1.00 90.94 162 THR A O 1
ATOM 1288 N N . PRO A 1 163 ? -1.589 -0.976 9.372 1.00 89.94 163 PRO A N 1
ATOM 1289 C CA . PRO A 1 163 ? -1.959 0.033 10.371 1.00 89.94 163 PRO A CA 1
ATOM 1290 C C . PRO A 1 163 ? -1.387 -0.310 11.759 1.00 89.94 163 PRO A C 1
ATOM 1292 O O . PRO A 1 163 ? -2.117 -0.674 12.673 1.00 89.94 163 PRO A O 1
ATOM 1295 N N . SER A 1 164 ? -0.064 -0.226 11.916 1.00 86.19 164 SER A N 1
ATOM 1296 C CA . SER A 1 164 ? 0.612 -0.546 13.183 1.00 86.19 164 SER A CA 1
ATOM 1297 C C . SER A 1 164 ? 0.649 0.619 14.178 1.00 86.19 164 SER A C 1
ATOM 1299 O O . SER A 1 164 ? 1.028 0.408 15.324 1.00 86.19 164 SER A O 1
ATOM 1301 N N . GLY A 1 165 ? 0.360 1.854 13.749 1.00 80.81 165 GLY A N 1
ATOM 1302 C CA . GLY A 1 165 ? 0.448 3.038 14.616 1.00 80.81 165 GLY A CA 1
ATOM 1303 C C . GLY A 1 165 ? 1.870 3.395 15.087 1.00 80.81 165 GLY A C 1
ATOM 1304 O O . GLY A 1 165 ? 2.017 4.215 15.997 1.00 80.81 165 GLY A O 1
ATOM 1305 N N . HIS A 1 166 ? 2.914 2.814 14.482 1.00 87.94 166 HIS A N 1
ATOM 1306 C CA . HIS A 1 166 ? 4.333 3.008 14.818 1.00 87.94 166 HIS A CA 1
ATOM 1307 C C . HIS A 1 166 ? 5.119 3.590 13.623 1.00 87.94 166 HIS A C 1
ATOM 1309 O O . HIS A 1 166 ? 4.677 4.580 13.046 1.00 87.94 166 HIS A O 1
ATOM 1315 N N . SER A 1 167 ? 6.281 3.027 13.295 1.00 89.31 167 SER A N 1
ATOM 1316 C CA . SER A 1 167 ? 7.065 3.280 12.082 1.00 89.31 167 SER A CA 1
ATOM 1317 C C . SER A 1 167 ? 6.621 2.369 10.927 1.00 89.31 167 SER A C 1
ATOM 1319 O O . SER A 1 167 ? 5.880 1.401 11.136 1.00 89.31 167 SER A O 1
ATOM 1321 N N . LEU A 1 168 ? 7.087 2.642 9.707 1.00 90.88 168 LEU A N 1
ATOM 1322 C CA . LEU A 1 168 ? 7.092 1.678 8.606 1.00 90.88 168 LEU A CA 1
ATOM 1323 C C . LEU A 1 168 ? 7.948 0.460 8.974 1.00 90.88 168 LEU A C 1
ATOM 1325 O O . LEU A 1 168 ? 8.937 0.554 9.710 1.00 90.88 168 LEU A O 1
ATOM 1329 N N . LYS A 1 169 ? 7.586 -0.710 8.439 1.00 90.38 169 LYS A N 1
ATOM 1330 C CA . LYS A 1 169 ? 8.404 -1.913 8.605 1.00 90.38 169 LYS A CA 1
ATOM 1331 C C . LYS A 1 169 ? 9.650 -1.821 7.710 1.00 90.38 169 LYS A C 1
ATOM 1333 O O . LYS A 1 169 ? 9.522 -1.382 6.567 1.00 90.38 169 LYS A O 1
ATOM 1338 N N . PRO A 1 170 ? 10.822 -2.326 8.142 1.00 90.50 170 PRO A N 1
ATOM 1339 C CA . PRO A 1 170 ? 12.023 -2.368 7.301 1.00 90.50 170 PRO A CA 1
ATOM 1340 C C . PRO A 1 170 ? 11.800 -3.051 5.943 1.00 90.50 170 PRO A C 1
ATOM 1342 O O . PRO A 1 170 ? 12.261 -2.548 4.922 1.00 90.50 170 PRO A O 1
ATOM 1345 N N . ILE A 1 171 ? 11.019 -4.139 5.912 1.00 90.88 171 ILE A N 1
ATOM 1346 C CA . ILE A 1 171 ? 10.628 -4.826 4.671 1.00 90.88 171 ILE A CA 1
ATOM 1347 C C . ILE A 1 171 ? 9.847 -3.911 3.715 1.00 90.88 171 ILE A C 1
ATOM 1349 O O . ILE A 1 171 ? 10.165 -3.855 2.531 1.00 90.88 171 ILE A O 1
ATOM 1353 N N . ASP A 1 172 ? 8.890 -3.129 4.225 1.00 92.31 172 ASP A N 1
ATOM 1354 C CA . ASP A 1 172 ? 8.097 -2.206 3.407 1.00 92.31 172 ASP A CA 1
ATOM 1355 C C . ASP A 1 172 ? 8.976 -1.091 2.823 1.00 92.31 172 ASP A C 1
ATOM 1357 O O . ASP A 1 172 ? 8.788 -0.710 1.672 1.00 92.31 172 ASP A O 1
ATOM 1361 N N . ILE A 1 173 ? 9.974 -0.609 3.574 1.00 92.00 173 ILE A N 1
ATOM 1362 C CA . ILE A 1 173 ? 10.940 0.403 3.111 1.00 92.00 173 ILE A CA 1
ATOM 1363 C C . ILE A 1 173 ? 11.788 -0.138 1.948 1.00 92.00 173 ILE A C 1
ATOM 1365 O O . ILE A 1 173 ? 11.972 0.560 0.947 1.00 92.00 173 ILE A O 1
ATOM 1369 N N . VAL A 1 174 ? 12.274 -1.383 2.037 1.00 91.44 174 VAL A N 1
ATOM 1370 C CA . VAL A 1 174 ? 13.048 -2.019 0.954 1.00 91.44 174 VAL A CA 1
ATOM 1371 C C . VAL A 1 174 ? 12.178 -2.231 -0.290 1.00 91.44 174 VAL A C 1
ATOM 1373 O O . VAL A 1 174 ? 12.580 -1.833 -1.386 1.00 91.44 174 VAL A O 1
ATOM 1376 N N . VAL A 1 175 ? 10.965 -2.773 -0.125 1.00 92.25 175 VAL A N 1
ATOM 1377 C CA . VAL A 1 175 ? 10.014 -2.994 -1.228 1.00 92.25 175 VAL A CA 1
ATOM 1378 C C . VAL A 1 175 ? 9.622 -1.666 -1.895 1.00 92.25 175 VAL A C 1
ATOM 1380 O O . VAL A 1 175 ? 9.699 -1.557 -3.118 1.00 92.25 175 VAL A O 1
ATOM 1383 N N . LEU A 1 176 ? 9.272 -0.628 -1.124 1.00 92.81 176 LEU A N 1
ATOM 1384 C CA . LEU A 1 176 ? 8.935 0.709 -1.639 1.00 92.81 176 LEU A CA 1
ATOM 1385 C C . LEU A 1 176 ? 10.083 1.332 -2.432 1.00 92.81 176 LEU A C 1
ATOM 1387 O O . LEU A 1 176 ? 9.863 1.871 -3.520 1.00 92.81 176 LEU A O 1
ATOM 1391 N N . LYS A 1 177 ? 11.315 1.233 -1.921 1.00 92.81 177 LYS A N 1
ATOM 1392 C CA . LYS A 1 177 ? 12.495 1.753 -2.615 1.00 92.81 177 LYS A CA 1
ATOM 1393 C C . LYS A 1 177 ? 12.674 1.064 -3.970 1.00 92.81 177 LYS A C 1
ATOM 1395 O O . LYS A 1 177 ? 12.796 1.747 -4.978 1.00 92.81 177 LYS A O 1
ATOM 1400 N N . LYS A 1 178 ? 12.578 -0.268 -4.016 1.00 92.00 178 LYS A N 1
ATOM 1401 C CA . LYS A 1 178 ? 12.720 -1.048 -5.257 1.00 92.00 178 LYS A CA 1
ATOM 1402 C C . LYS A 1 178 ? 11.563 -0.862 -6.246 1.00 92.00 178 LYS A C 1
ATOM 1404 O O . LYS A 1 178 ? 11.796 -0.894 -7.451 1.00 92.00 178 LYS A O 1
ATOM 1409 N N . LEU A 1 179 ? 10.334 -0.642 -5.775 1.00 93.06 179 LEU A N 1
ATOM 1410 C CA . LEU A 1 179 ? 9.187 -0.365 -6.650 1.00 93.06 179 LEU A CA 1
ATOM 1411 C C . LEU A 1 179 ? 9.210 1.059 -7.222 1.00 93.06 179 LEU A C 1
ATOM 1413 O O . LEU A 1 179 ? 8.915 1.228 -8.403 1.00 93.06 179 LEU A O 1
ATOM 1417 N N . SER A 1 180 ? 9.611 2.065 -6.436 1.00 91.75 180 SER A N 1
ATOM 1418 C CA . SER A 1 180 ? 9.654 3.471 -6.889 1.00 91.75 180 SER A CA 1
ATOM 1419 C C . SER A 1 180 ? 10.681 3.753 -7.999 1.00 91.75 180 SER A C 1
ATOM 1421 O O . SER A 1 180 ? 10.596 4.780 -8.668 1.00 91.75 180 SER A O 1
ATOM 1423 N N . GLU A 1 181 ? 11.624 2.836 -8.241 1.00 91.06 181 GLU A N 1
ATOM 1424 C CA . GLU A 1 181 ? 12.546 2.863 -9.387 1.00 91.06 181 GLU A CA 1
ATOM 1425 C C . GLU A 1 181 ? 11.887 2.434 -10.717 1.00 91.06 181 GLU A C 1
ATOM 1427 O O . GLU A 1 181 ? 12.430 2.728 -11.781 1.00 91.06 181 GLU A O 1
ATOM 1432 N N . VAL A 1 182 ? 10.750 1.720 -10.681 1.00 92.31 182 VAL A N 1
ATOM 1433 C CA . VAL A 1 182 ? 10.171 1.031 -11.856 1.00 92.31 182 VAL A CA 1
ATOM 1434 C C . VAL A 1 182 ? 8.723 1.446 -12.149 1.00 92.31 182 VAL A C 1
ATOM 1436 O O . VAL A 1 182 ? 8.314 1.433 -13.308 1.00 92.31 182 VAL A O 1
ATOM 1439 N N . VAL A 1 183 ? 7.932 1.802 -11.133 1.00 93.94 183 VAL A N 1
ATOM 1440 C CA . VAL A 1 183 ? 6.500 2.113 -11.279 1.00 93.94 183 VAL A CA 1
ATOM 1441 C C . VAL A 1 183 ? 6.075 3.275 -10.379 1.00 93.94 183 VAL A C 1
ATOM 1443 O O . VAL A 1 183 ? 6.640 3.491 -9.310 1.00 93.94 183 VAL A O 1
ATOM 1446 N N . ASN A 1 184 ? 5.030 3.996 -10.789 1.00 93.56 184 ASN A N 1
ATOM 1447 C CA . ASN A 1 184 ? 4.383 5.020 -9.970 1.00 93.56 184 ASN A CA 1
ATOM 1448 C C . ASN A 1 184 ? 3.747 4.362 -8.734 1.00 93.56 184 ASN A C 1
ATOM 1450 O O . ASN A 1 184 ? 2.815 3.564 -8.876 1.00 93.56 184 ASN A O 1
ATOM 1454 N N . VAL A 1 185 ? 4.229 4.683 -7.531 1.00 93.69 185 VAL A N 1
ATOM 1455 C CA . VAL A 1 185 ? 3.720 4.114 -6.271 1.00 93.69 185 VAL A CA 1
ATOM 1456 C C . VAL A 1 185 ? 2.867 5.131 -5.516 1.00 93.69 185 VAL A C 1
ATOM 1458 O O . VAL A 1 185 ? 3.310 6.250 -5.255 1.00 93.69 185 VAL A O 1
ATOM 1461 N N . VAL A 1 186 ? 1.671 4.706 -5.101 1.00 93.38 186 VAL A N 1
ATOM 1462 C CA . VAL A 1 186 ? 0.772 5.458 -4.212 1.00 93.38 186 VAL A CA 1
ATOM 1463 C C . VAL A 1 186 ? 0.595 4.670 -2.907 1.00 93.38 186 VAL A C 1
ATOM 1465 O O . VAL A 1 186 ? 0.023 3.575 -2.937 1.00 93.38 186 VAL A O 1
ATOM 1468 N N . PRO A 1 187 ? 1.072 5.176 -1.752 1.00 92.94 187 PRO A N 1
ATOM 1469 C CA . PRO A 1 187 ? 0.959 4.466 -0.487 1.00 92.94 187 PRO A CA 1
ATOM 1470 C C . PRO A 1 187 ? -0.399 4.701 0.184 1.00 92.94 187 PRO A C 1
ATOM 1472 O O . PRO A 1 187 ? -0.929 5.816 0.250 1.00 92.94 187 PRO A O 1
ATOM 1475 N N . VAL A 1 188 ? -0.939 3.621 0.733 1.00 92.69 188 VAL A N 1
ATOM 1476 C CA . VAL A 1 188 ? -2.285 3.531 1.289 1.00 92.69 188 VAL A CA 1
ATOM 1477 C C . VAL A 1 188 ? -2.213 2.821 2.641 1.00 92.69 188 VAL A C 1
ATOM 1479 O O . VAL A 1 188 ? -1.766 1.681 2.726 1.00 92.69 188 VAL A O 1
ATOM 1482 N N . ILE A 1 189 ? -2.670 3.465 3.716 1.00 93.31 189 ILE A N 1
ATOM 1483 C CA . ILE A 1 189 ? -2.838 2.812 5.021 1.00 93.31 189 ILE A CA 1
ATOM 1484 C C . ILE A 1 189 ? -4.103 1.952 4.955 1.00 93.31 189 ILE A C 1
ATOM 1486 O O . ILE A 1 189 ? -5.221 2.465 4.832 1.00 93.31 189 ILE A O 1
ATOM 1490 N N . ALA A 1 190 ? -3.917 0.638 5.039 1.00 90.38 190 ALA A N 1
ATOM 1491 C CA . ALA A 1 190 ? -4.998 -0.337 5.017 1.00 90.38 190 ALA A CA 1
ATOM 1492 C C . ALA A 1 190 ? -5.747 -0.395 6.360 1.00 90.38 190 ALA A C 1
ATOM 1494 O O . ALA A 1 190 ? -5.167 -0.104 7.402 1.00 90.38 190 ALA A O 1
ATOM 1495 N N . LYS A 1 191 ? -7.019 -0.828 6.341 1.00 87.69 191 LYS A N 1
ATOM 1496 C CA . LYS A 1 191 ? -7.882 -0.996 7.534 1.00 87.69 191 LYS A CA 1
ATOM 1497 C C . LYS A 1 191 ? -7.798 0.187 8.508 1.00 87.69 191 LYS A C 1
ATOM 1499 O O . LYS A 1 191 ? -7.548 0.010 9.704 1.00 87.69 191 LYS A O 1
ATOM 1504 N N . ALA A 1 192 ? -7.992 1.399 7.989 1.00 87.50 192 ALA A N 1
ATOM 1505 C CA . ALA A 1 192 ? -7.922 2.623 8.783 1.00 87.50 192 ALA A CA 1
ATOM 1506 C C . ALA A 1 192 ? -8.961 2.678 9.925 1.00 87.50 192 ALA A C 1
ATOM 1508 O O . ALA A 1 192 ? -8.790 3.463 10.846 1.00 87.50 192 AL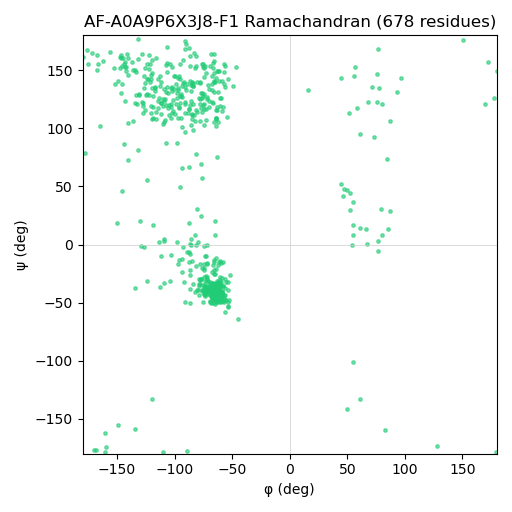A A O 1
ATOM 1509 N N . ASP A 1 193 ? -9.977 1.805 9.906 1.00 84.75 193 ASP A N 1
ATOM 1510 C CA . ASP A 1 193 ? -10.920 1.548 11.003 1.00 84.75 193 ASP A CA 1
ATOM 1511 C C . ASP A 1 193 ? -10.267 0.947 12.263 1.00 84.75 193 ASP A C 1
ATOM 1513 O O . ASP A 1 193 ? -10.900 0.898 13.314 1.00 84.75 193 ASP A O 1
ATOM 1517 N N . SER A 1 194 ? -9.010 0.502 12.171 1.00 84.75 194 SER A N 1
ATOM 1518 C CA . SER A 1 194 ? -8.226 -0.028 13.298 1.00 84.75 194 SER A CA 1
ATOM 1519 C C . SER A 1 194 ? -7.490 1.056 14.098 1.00 84.75 194 SER A C 1
ATOM 1521 O O . SER A 1 194 ? -6.898 0.735 15.123 1.00 84.75 194 SER A O 1
ATOM 1523 N N . LEU A 1 195 ? -7.482 2.307 13.623 1.00 86.12 195 LEU A N 1
ATOM 1524 C CA . LEU A 1 195 ? -6.790 3.442 14.242 1.00 86.12 195 LEU A CA 1
ATOM 1525 C C . LEU A 1 195 ? -7.801 4.541 14.581 1.00 86.12 195 LEU A C 1
ATOM 1527 O O . LEU A 1 195 ? -8.705 4.829 13.795 1.00 86.12 195 LEU A O 1
ATOM 1531 N N . THR A 1 196 ? -7.622 5.212 15.716 1.00 87.56 196 THR A N 1
ATOM 1532 C CA . THR A 1 196 ? -8.329 6.471 15.991 1.00 87.56 196 THR A CA 1
ATOM 1533 C C . THR A 1 196 ? -7.842 7.587 15.058 1.00 87.56 196 THR A C 1
ATOM 1535 O O . THR A 1 196 ? -6.786 7.484 14.431 1.00 87.56 196 THR A O 1
ATOM 1538 N N . MET A 1 197 ? -8.594 8.687 14.956 1.00 82.81 197 MET A N 1
ATOM 1539 C CA . MET A 1 197 ? -8.209 9.824 14.103 1.00 82.81 197 MET A CA 1
ATOM 1540 C C . MET A 1 197 ? -6.878 10.457 14.553 1.00 82.81 197 MET A C 1
ATOM 1542 O O . MET A 1 197 ? -6.030 10.761 13.718 1.00 82.81 197 MET A O 1
ATOM 1546 N N . GLU A 1 198 ? -6.643 10.560 15.865 1.00 88.31 198 GLU A N 1
ATOM 1547 C CA . GLU A 1 198 ? -5.382 11.068 16.425 1.00 88.31 198 GLU A CA 1
ATOM 1548 C C . GLU A 1 198 ? -4.195 10.142 16.104 1.00 88.31 198 GLU A C 1
ATOM 1550 O O . GLU A 1 198 ? -3.137 10.602 15.662 1.00 88.31 198 GLU A O 1
ATOM 1555 N N . GLU A 1 199 ? -4.373 8.824 16.256 1.00 88.94 199 GLU A N 1
ATOM 1556 C CA . GLU A 1 199 ? -3.354 7.829 15.901 1.00 88.94 199 GLU A CA 1
ATOM 1557 C C . GLU A 1 199 ? -3.076 7.808 14.398 1.00 88.94 199 GLU A C 1
ATOM 1559 O O . GLU A 1 199 ? -1.915 7.722 13.998 1.00 88.94 199 GLU A O 1
ATOM 1564 N N . ARG A 1 200 ? -4.116 7.929 13.561 1.00 87.81 200 ARG A N 1
ATOM 1565 C CA . ARG A 1 200 ? -4.015 8.026 12.098 1.00 87.81 200 ARG A CA 1
ATOM 1566 C C . ARG A 1 200 ? -3.138 9.205 11.693 1.00 87.81 200 ARG A C 1
ATOM 1568 O O . ARG A 1 200 ? -2.216 9.019 10.902 1.00 87.81 200 ARG A O 1
ATOM 1575 N N . ASP A 1 201 ? -3.373 10.390 12.247 1.00 89.44 201 ASP A N 1
ATOM 1576 C CA . ASP A 1 201 ? -2.610 11.591 11.892 1.00 89.44 201 ASP A CA 1
ATOM 1577 C C . ASP A 1 201 ? -1.191 11.571 12.477 1.00 89.44 201 ASP A C 1
ATOM 1579 O O . ASP A 1 201 ? -0.232 11.996 11.822 1.00 89.44 201 ASP A O 1
ATOM 1583 N N . GLY A 1 202 ? -1.017 11.001 13.673 1.00 91.56 202 GLY A N 1
ATOM 1584 C CA . GLY A 1 202 ? 0.300 10.707 14.235 1.00 91.56 202 GLY A CA 1
ATOM 1585 C C . GLY A 1 202 ? 1.084 9.671 13.418 1.00 91.56 202 GLY A C 1
ATOM 1586 O O . GLY A 1 202 ? 2.305 9.770 13.304 1.00 91.56 202 GLY A O 1
ATOM 1587 N N . PHE A 1 203 ? 0.412 8.672 12.839 1.00 92.69 203 PHE A N 1
ATOM 1588 C CA . PHE A 1 203 ? 1.008 7.646 11.977 1.00 92.69 203 PHE A CA 1
ATOM 1589 C C . PHE A 1 203 ? 1.363 8.211 10.595 1.00 92.69 203 PHE A C 1
ATOM 1591 O O . PHE A 1 203 ? 2.492 8.033 10.145 1.00 92.69 203 PHE A O 1
ATOM 1598 N N . LYS A 1 204 ? 0.472 9.002 9.976 1.00 91.50 204 LYS A N 1
ATOM 1599 C CA . LYS A 1 204 ? 0.755 9.747 8.736 1.00 91.50 204 LYS A CA 1
ATOM 1600 C C . LYS A 1 204 ? 2.011 10.613 8.854 1.00 91.50 204 LYS A C 1
ATOM 1602 O O . LYS A 1 204 ? 2.875 10.536 7.986 1.00 91.50 204 LYS A O 1
ATOM 1607 N N . ARG A 1 205 ? 2.138 11.413 9.924 1.00 91.19 205 ARG A N 1
ATOM 1608 C CA . ARG A 1 205 ? 3.324 12.264 10.153 1.00 91.19 205 ARG A CA 1
ATOM 1609 C C . ARG A 1 205 ? 4.622 11.458 10.241 1.00 91.19 205 ARG A C 1
ATOM 1611 O O . ARG A 1 205 ? 5.622 11.879 9.670 1.00 91.19 205 ARG A O 1
ATOM 1618 N N . ARG A 1 206 ? 4.599 10.297 10.906 1.00 91.94 206 ARG A N 1
ATOM 1619 C CA . ARG A 1 206 ? 5.760 9.394 11.002 1.00 91.94 206 ARG A CA 1
ATOM 1620 C C . ARG A 1 206 ? 6.120 8.772 9.653 1.00 91.94 206 ARG A C 1
ATOM 1622 O O . ARG A 1 206 ? 7.270 8.878 9.246 1.00 91.94 206 ARG A O 1
ATOM 1629 N N . ILE A 1 207 ? 5.134 8.262 8.912 1.00 92.56 207 ILE A N 1
ATOM 1630 C CA . ILE A 1 207 ? 5.342 7.735 7.553 1.00 92.56 207 ILE A CA 1
ATOM 1631 C C . ILE A 1 207 ? 5.954 8.804 6.632 1.00 92.56 207 ILE A C 1
ATOM 1633 O O . ILE A 1 207 ? 6.927 8.517 5.943 1.00 92.56 207 ILE A O 1
ATOM 1637 N N . LYS A 1 208 ? 5.449 10.049 6.642 1.00 90.62 208 LYS A N 1
ATOM 1638 C CA . LYS A 1 208 ? 6.035 11.147 5.845 1.00 90.62 208 LYS A CA 1
ATOM 1639 C C . LYS A 1 208 ? 7.499 11.416 6.206 1.00 90.62 208 LYS A C 1
ATOM 1641 O O . LYS A 1 208 ? 8.322 11.562 5.307 1.00 90.62 208 LYS A O 1
ATOM 1646 N N . ALA A 1 209 ? 7.828 11.449 7.498 1.00 91.12 209 ALA A N 1
ATOM 1647 C CA . ALA A 1 209 ? 9.199 11.662 7.960 1.00 91.12 209 ALA A CA 1
ATOM 1648 C C . ALA A 1 209 ? 10.151 10.537 7.509 1.00 91.12 209 ALA A C 1
ATOM 1650 O O . ALA A 1 209 ? 11.274 10.814 7.096 1.00 91.12 209 ALA A O 1
ATOM 1651 N N . GLU A 1 210 ? 9.701 9.282 7.529 1.00 91.88 210 GLU A N 1
ATOM 1652 C CA . GLU A 1 210 ? 10.495 8.125 7.091 1.00 91.88 210 GLU A CA 1
ATOM 1653 C C . GLU A 1 210 ? 10.666 8.061 5.569 1.00 91.88 210 GLU A C 1
ATOM 1655 O O . GLU A 1 210 ? 11.762 7.781 5.085 1.00 91.88 210 GLU A O 1
ATOM 1660 N N . LEU A 1 211 ? 9.618 8.377 4.801 1.00 90.12 211 LEU A N 1
ATOM 1661 C CA . LEU A 1 211 ? 9.691 8.484 3.339 1.00 90.12 211 LEU A CA 1
ATOM 1662 C C . LEU A 1 211 ? 10.698 9.559 2.905 1.00 90.12 211 LEU A C 1
ATOM 1664 O O . LEU A 1 211 ? 11.503 9.310 2.005 1.00 90.12 211 LEU A O 1
ATOM 1668 N N . ALA A 1 212 ? 10.697 10.711 3.585 1.00 89.81 212 ALA A N 1
ATOM 1669 C CA . ALA A 1 212 ? 11.676 11.774 3.380 1.00 89.81 212 ALA A CA 1
ATOM 1670 C C . ALA A 1 212 ? 13.095 11.331 3.785 1.00 89.81 212 ALA A C 1
ATOM 1672 O O . ALA A 1 212 ? 14.030 11.482 3.004 1.00 89.81 212 ALA A O 1
ATOM 1673 N N . PHE A 1 213 ? 13.262 10.710 4.959 1.00 92.88 213 PHE A N 1
ATOM 1674 C CA . PHE A 1 213 ? 14.560 10.209 5.431 1.00 92.88 213 PHE A CA 1
ATOM 1675 C C . PHE A 1 213 ? 15.187 9.179 4.473 1.00 92.88 213 PHE A C 1
ATOM 1677 O O . PHE A 1 213 ? 16.390 9.213 4.212 1.00 92.88 213 PHE A O 1
ATOM 1684 N N . HIS A 1 214 ? 14.375 8.288 3.901 1.00 89.62 214 HIS A N 1
ATOM 1685 C CA . HIS A 1 214 ? 14.825 7.290 2.929 1.00 89.62 214 HIS A CA 1
ATOM 1686 C C . HIS A 1 214 ? 14.869 7.794 1.474 1.00 89.62 214 HIS A C 1
ATOM 1688 O O . HIS A 1 214 ? 15.293 7.035 0.599 1.00 89.62 214 HIS A O 1
ATOM 1694 N N . ASN A 1 215 ? 14.492 9.055 1.216 1.00 90.06 215 ASN A N 1
ATOM 1695 C CA . ASN A 1 215 ? 14.414 9.683 -0.110 1.00 90.06 215 ASN A CA 1
ATOM 1696 C C . ASN A 1 215 ? 13.589 8.864 -1.127 1.00 90.06 215 ASN A C 1
ATOM 1698 O O . ASN A 1 215 ? 13.994 8.666 -2.275 1.00 90.06 215 ASN A O 1
ATOM 1702 N N . ILE A 1 216 ? 12.431 8.351 -0.698 1.00 89.00 216 ILE A N 1
ATOM 1703 C CA . ILE A 1 216 ? 11.542 7.546 -1.546 1.00 89.00 216 ILE A CA 1
ATOM 1704 C C . ILE A 1 216 ? 10.629 8.482 -2.344 1.00 89.00 216 ILE A C 1
ATOM 1706 O O . ILE A 1 216 ? 9.751 9.134 -1.782 1.00 89.00 216 ILE A O 1
ATOM 1710 N N . ARG A 1 217 ? 10.818 8.522 -3.667 1.00 86.00 217 ARG A N 1
ATOM 1711 C CA . ARG A 1 217 ? 9.978 9.307 -4.583 1.00 86.00 217 ARG A CA 1
ATOM 1712 C C . ARG A 1 217 ? 8.651 8.588 -4.821 1.00 86.00 217 ARG A C 1
ATOM 1714 O O . ARG A 1 217 ? 8.629 7.485 -5.365 1.00 86.00 217 ARG A O 1
ATOM 1721 N N . LEU A 1 218 ? 7.555 9.220 -4.428 1.00 86.94 218 LEU A N 1
ATOM 1722 C CA . LEU A 1 218 ? 6.191 8.727 -4.621 1.00 86.94 218 LEU A CA 1
ATOM 1723 C C . LEU A 1 218 ? 5.486 9.526 -5.717 1.00 86.94 218 LEU A C 1
ATOM 1725 O O . LEU A 1 218 ? 6.011 10.537 -6.160 1.00 86.94 218 LEU A O 1
ATOM 1729 N N . TYR A 1 219 ? 4.310 9.064 -6.139 1.00 88.38 219 TYR A N 1
ATOM 1730 C CA . TYR A 1 219 ? 3.431 9.802 -7.045 1.00 88.38 219 TYR A CA 1
ATOM 1731 C C . TYR A 1 219 ? 2.423 10.667 -6.249 1.00 88.38 219 TYR A C 1
ATOM 1733 O O . TYR A 1 219 ? 1.870 10.145 -5.273 1.00 88.38 219 TYR A O 1
ATOM 1741 N N . PRO A 1 220 ? 2.107 11.920 -6.655 1.00 84.12 220 PRO A N 1
ATOM 1742 C CA . PRO A 1 220 ? 2.629 12.663 -7.815 1.00 84.12 220 PRO A CA 1
ATOM 1743 C C . PRO A 1 220 ? 4.122 12.990 -7.699 1.00 84.12 220 PRO A C 1
ATOM 1745 O O . PRO A 1 220 ? 4.654 13.014 -6.597 1.00 84.12 220 PRO A O 1
ATOM 1748 N N . TYR A 1 221 ? 4.794 13.244 -8.823 1.00 81.44 221 TYR A N 1
ATOM 1749 C CA . TYR A 1 221 ? 6.168 13.757 -8.819 1.00 81.44 221 TYR A CA 1
ATOM 1750 C C . TYR A 1 221 ? 6.142 15.268 -9.034 1.00 81.44 221 TYR A C 1
ATOM 1752 O O . TYR A 1 221 ? 5.402 15.740 -9.889 1.00 81.44 221 TYR A O 1
ATOM 1760 N N . GLU A 1 222 ? 6.965 16.007 -8.295 1.00 75.19 222 GLU A N 1
ATOM 1761 C CA . GLU A 1 222 ? 7.183 17.436 -8.534 1.00 75.19 222 GLU A CA 1
ATOM 1762 C C . GLU A 1 222 ? 7.969 17.617 -9.843 1.00 75.19 222 GLU A C 1
ATOM 1764 O O . GLU A 1 222 ? 9.105 17.143 -9.953 1.00 75.19 222 GLU A O 1
ATOM 1769 N N . SER A 1 223 ? 7.377 18.287 -10.835 1.00 72.94 223 SER A N 1
ATOM 1770 C CA . SER A 1 223 ? 8.079 18.741 -12.039 1.00 72.94 223 SER A CA 1
ATOM 1771 C C . SER A 1 223 ? 8.176 20.266 -12.045 1.00 72.94 223 SER A C 1
ATOM 1773 O O . SER A 1 223 ? 7.226 20.978 -11.710 1.00 72.94 223 SER A O 1
ATOM 1775 N N . GLU A 1 224 ? 9.324 20.806 -12.458 1.00 69.06 224 GLU A N 1
ATOM 1776 C CA . GLU A 1 224 ? 9.457 22.259 -12.609 1.00 69.06 224 GLU A CA 1
ATOM 1777 C C . GLU A 1 224 ? 8.592 22.798 -13.760 1.00 69.06 224 GLU A C 1
ATOM 1779 O O . GLU A 1 224 ? 8.164 23.951 -13.695 1.00 69.06 224 GLU A O 1
ATOM 1784 N N . GLU A 1 225 ? 8.256 21.949 -14.738 1.00 70.31 225 GLU A N 1
ATOM 1785 C CA . GLU A 1 225 ? 7.415 22.271 -15.901 1.00 70.31 225 GLU A CA 1
ATOM 1786 C C . GLU A 1 225 ? 5.913 22.398 -15.574 1.00 70.31 225 GLU A C 1
ATOM 1788 O O . GLU A 1 225 ? 5.187 22.984 -16.375 1.00 70.31 225 GLU A O 1
ATOM 1793 N N . ASP A 1 226 ? 5.449 21.897 -14.419 1.00 74.31 226 ASP A N 1
ATOM 1794 C CA . ASP A 1 226 ? 4.025 21.910 -14.038 1.00 74.31 226 ASP A CA 1
ATOM 1795 C C . ASP A 1 226 ? 3.488 23.345 -13.874 1.00 74.31 226 ASP A C 1
ATOM 1797 O O . ASP A 1 226 ? 4.172 24.228 -13.334 1.00 74.31 226 ASP A O 1
ATOM 1801 N N . GLU A 1 227 ? 2.235 23.586 -14.267 1.00 82.94 227 GLU A N 1
ATOM 1802 C CA . GLU A 1 227 ? 1.597 24.890 -14.058 1.00 82.94 227 GLU A CA 1
ATOM 1803 C C . GLU A 1 227 ? 1.382 25.186 -12.559 1.00 82.94 227 GLU A C 1
ATOM 1805 O O . GLU A 1 227 ? 1.258 24.290 -11.725 1.00 82.94 227 GLU A O 1
ATOM 1810 N N . GLU A 1 228 ? 1.280 26.465 -12.184 1.00 81.31 228 GLU A N 1
ATOM 1811 C CA . GLU A 1 228 ? 1.081 26.876 -10.781 1.00 81.31 228 GLU A CA 1
ATOM 1812 C C . GLU A 1 228 ? -0.231 26.313 -10.182 1.00 81.31 228 GLU A C 1
ATOM 1814 O O . GLU A 1 228 ? -0.305 26.019 -8.989 1.00 81.31 228 GLU A O 1
ATOM 1819 N N . GLN A 1 229 ? -1.243 26.062 -11.026 1.00 80.62 229 GLN A N 1
ATOM 1820 C CA . GLN A 1 229 ? -2.472 25.357 -10.636 1.00 80.62 229 GLN A CA 1
ATOM 1821 C C . GLN A 1 229 ? -2.241 23.859 -10.381 1.00 80.62 229 GLN A C 1
ATOM 1823 O O . GLN A 1 229 ? -2.799 23.307 -9.433 1.00 80.62 229 GLN A O 1
ATOM 1828 N N . GLU A 1 230 ? -1.416 23.199 -11.195 1.00 79.31 230 GLU A N 1
ATOM 1829 C CA . GLU A 1 230 ? -1.083 21.779 -11.037 1.00 79.31 230 GLU A CA 1
ATOM 1830 C C . GLU A 1 230 ? -0.217 21.557 -9.795 1.00 79.31 230 GLU A C 1
ATOM 1832 O O . GLU A 1 230 ? -0.477 20.630 -9.028 1.00 79.31 230 GLU A O 1
ATOM 1837 N N . LYS A 1 231 ? 0.727 22.466 -9.520 1.00 83.12 231 LYS A N 1
ATOM 1838 C CA . LYS A 1 231 ? 1.528 22.477 -8.286 1.00 83.12 231 LYS A CA 1
ATOM 1839 C C . LYS A 1 231 ? 0.646 22.583 -7.037 1.00 83.12 231 LYS A C 1
ATOM 1841 O O . LYS A 1 231 ? 0.759 21.733 -6.158 1.00 83.12 231 LYS A O 1
ATOM 1846 N N . ALA A 1 232 ? -0.309 23.516 -6.997 1.00 84.88 232 ALA A N 1
ATOM 1847 C CA . ALA A 1 232 ? -1.252 23.636 -5.877 1.00 84.88 232 ALA A CA 1
ATOM 1848 C C . ALA A 1 232 ? -2.141 22.383 -5.689 1.00 84.88 232 ALA A C 1
ATOM 1850 O O . ALA A 1 232 ? -2.435 21.975 -4.561 1.00 84.88 232 ALA A O 1
ATOM 1851 N N . LEU A 1 233 ? -2.557 21.733 -6.784 1.00 84.88 233 LEU A N 1
ATOM 1852 C CA . LEU A 1 233 ? -3.287 20.462 -6.720 1.00 84.88 233 LEU A CA 1
ATOM 1853 C C . LEU A 1 233 ? -2.398 19.327 -6.191 1.00 84.88 233 LEU A C 1
ATOM 1855 O O . LEU A 1 233 ? -2.827 18.589 -5.300 1.00 84.88 233 LEU A O 1
ATOM 1859 N N . ASN A 1 234 ? -1.161 19.218 -6.677 1.00 85.38 234 ASN A N 1
ATOM 1860 C CA . ASN A 1 234 ? -0.183 18.227 -6.230 1.00 85.38 234 ASN A CA 1
ATOM 1861 C C . ASN A 1 234 ? 0.149 18.396 -4.738 1.00 85.38 234 ASN A C 1
ATOM 1863 O O . ASN A 1 234 ? 0.117 17.407 -4.005 1.00 85.38 234 ASN A O 1
ATOM 1867 N N . GLU A 1 235 ? 0.355 19.624 -4.250 1.00 85.06 235 GLU A N 1
ATOM 1868 C CA . GLU A 1 235 ? 0.532 19.926 -2.820 1.00 85.06 235 GLU A CA 1
ATOM 1869 C C . GLU A 1 235 ? -0.646 19.417 -1.974 1.00 85.06 235 GLU A C 1
ATOM 1871 O O . GLU A 1 235 ? -0.441 18.693 -0.995 1.00 85.06 235 GLU A O 1
ATOM 1876 N N . SER A 1 236 ? -1.891 19.685 -2.391 1.00 87.44 236 SER A N 1
ATOM 1877 C CA . SER A 1 236 ? -3.083 19.190 -1.681 1.00 87.44 236 SER A CA 1
ATOM 1878 C C . SER A 1 236 ? -3.155 17.653 -1.623 1.00 87.44 236 SER A C 1
ATOM 1880 O O . SER A 1 236 ? -3.617 17.069 -0.637 1.00 87.44 236 SER A O 1
ATOM 1882 N N . ILE A 1 237 ? -2.638 16.968 -2.648 1.00 87.25 237 ILE A N 1
ATOM 1883 C CA . ILE A 1 237 ? -2.537 15.505 -2.691 1.00 87.25 237 ILE A CA 1
ATOM 1884 C C . ILE A 1 237 ? -1.412 15.017 -1.763 1.00 87.25 237 ILE A C 1
ATOM 1886 O O . ILE A 1 237 ? -1.621 14.067 -0.999 1.00 87.25 237 ILE A O 1
ATOM 1890 N N . PHE A 1 238 ? -0.254 15.684 -1.749 1.00 84.94 238 PHE A N 1
ATOM 1891 C CA . PHE A 1 238 ? 0.844 15.392 -0.824 1.00 84.94 238 PHE A CA 1
ATOM 1892 C C . PHE A 1 238 ? 0.453 15.584 0.645 1.00 84.94 238 PHE A C 1
ATOM 1894 O O . PHE A 1 238 ? 0.931 14.836 1.504 1.00 84.94 238 PHE A O 1
ATOM 1901 N N . GLU A 1 239 ? -0.439 16.523 0.972 1.00 85.25 239 GLU A N 1
ATOM 1902 C CA . GLU A 1 239 ? -1.006 16.640 2.320 1.00 85.25 239 GLU A CA 1
ATOM 1903 C C . GLU A 1 239 ? -1.807 15.389 2.717 1.00 85.25 239 GLU A C 1
ATOM 1905 O O . GLU A 1 239 ? -1.628 14.864 3.825 1.00 85.25 239 GLU A O 1
ATOM 1910 N N . LEU A 1 240 ? -2.622 14.858 1.801 1.00 84.81 240 LEU A N 1
ATOM 1911 C CA . LEU A 1 240 ? -3.499 13.709 2.037 1.00 84.81 240 LEU A CA 1
ATOM 1912 C C . LEU A 1 240 ? -2.761 12.363 2.111 1.00 84.81 240 LEU A C 1
ATOM 1914 O O . LEU A 1 240 ? -3.154 11.515 2.924 1.00 84.81 240 LEU A O 1
ATOM 1918 N N . ILE A 1 241 ? -1.710 12.172 1.308 1.00 86.94 241 ILE A N 1
ATOM 1919 C CA . ILE A 1 241 ? -0.878 10.958 1.265 1.00 86.94 241 ILE A CA 1
ATOM 1920 C C . ILE A 1 241 ? -0.182 10.716 2.628 1.00 86.94 241 ILE A C 1
ATOM 1922 O O . ILE A 1 241 ? 0.271 11.668 3.259 1.00 86.94 241 ILE A O 1
ATOM 1926 N N . PRO A 1 242 ? -0.055 9.467 3.120 1.00 89.94 242 PRO A N 1
ATOM 1927 C CA . PRO A 1 242 ? -0.689 8.251 2.613 1.00 89.94 242 PRO A CA 1
ATOM 1928 C C . PRO A 1 242 ? -2.199 8.242 2.895 1.00 89.94 242 PRO A C 1
ATOM 1930 O O . PRO A 1 242 ? -2.660 8.566 3.997 1.00 89.94 242 PRO A O 1
ATOM 1933 N N . PHE A 1 243 ? -2.987 7.818 1.907 1.00 91.00 243 PHE A N 1
ATOM 1934 C CA . PHE A 1 243 ? -4.438 7.715 2.054 1.00 91.00 243 PHE A CA 1
ATOM 1935 C C . PHE A 1 243 ? -4.778 6.609 3.053 1.00 91.00 243 PHE A C 1
ATOM 1937 O O . PHE A 1 243 ? -4.396 5.463 2.847 1.00 91.00 243 PHE A O 1
ATOM 1944 N N . ALA A 1 244 ? -5.514 6.910 4.125 1.00 89.94 244 ALA A N 1
ATOM 1945 C CA . ALA A 1 244 ? -6.024 5.858 5.007 1.00 89.94 244 ALA A CA 1
ATOM 1946 C C . ALA A 1 244 ? -7.446 5.489 4.594 1.00 89.94 244 ALA A C 1
ATOM 1948 O O . ALA A 1 244 ? -8.314 6.366 4.582 1.00 89.94 244 ALA A O 1
ATOM 1949 N N . VAL A 1 245 ? -7.654 4.216 4.260 1.00 89.06 245 VAL A N 1
ATOM 1950 C CA . VAL A 1 245 ? -8.865 3.708 3.604 1.00 89.06 245 VAL A CA 1
ATOM 1951 C C . VAL A 1 245 ? -9.512 2.576 4.399 1.00 89.06 245 VAL A C 1
ATOM 1953 O O . VAL A 1 245 ? -8.854 1.844 5.142 1.00 89.06 245 VAL A O 1
ATOM 1956 N N . VAL A 1 246 ? -10.816 2.398 4.190 1.00 86.62 246 VAL A N 1
ATOM 1957 C CA . VAL A 1 246 ? -11.600 1.286 4.738 1.00 86.62 246 VAL A CA 1
ATOM 1958 C C . VAL A 1 246 ? -12.347 0.625 3.586 1.00 86.62 246 VAL A C 1
ATOM 1960 O O . VAL A 1 246 ? -13.149 1.265 2.912 1.00 86.62 246 VAL A O 1
ATOM 1963 N N . GLY A 1 247 ? -12.075 -0.658 3.348 1.00 82.56 247 GLY A N 1
ATOM 1964 C CA . GLY A 1 247 ? -12.795 -1.448 2.351 1.00 82.56 247 GLY A CA 1
ATOM 1965 C C . GLY A 1 247 ? -14.095 -2.031 2.913 1.00 82.56 247 GLY A C 1
ATOM 1966 O O . GLY A 1 247 ? -14.112 -2.557 4.031 1.00 82.56 247 GLY A O 1
ATOM 1967 N N . SER A 1 248 ? -15.173 -1.987 2.128 1.00 79.69 248 SER A N 1
ATOM 1968 C CA . SER A 1 248 ? -16.396 -2.750 2.381 1.00 79.69 248 SER A CA 1
ATOM 1969 C C . SER A 1 248 ? -17.069 -3.185 1.084 1.00 79.69 248 SER A C 1
ATOM 1971 O O . SER A 1 248 ? -17.366 -2.380 0.204 1.00 79.69 248 SER A O 1
ATOM 1973 N N . GLU A 1 249 ? -17.392 -4.473 1.025 1.00 71.25 249 GLU A N 1
ATOM 1974 C CA . GLU A 1 249 ? -18.203 -5.086 -0.031 1.00 71.25 249 GLU A CA 1
ATOM 1975 C C . GLU A 1 249 ? -19.708 -5.015 0.271 1.00 71.25 249 GLU A C 1
ATOM 1977 O O . GLU A 1 249 ? -20.529 -5.234 -0.615 1.00 71.25 249 GLU A O 1
ATOM 1982 N N . ARG A 1 250 ? -20.094 -4.720 1.522 1.00 73.38 250 ARG A N 1
ATOM 1983 C CA . ARG A 1 250 ? -21.500 -4.687 1.940 1.00 73.38 250 ARG A CA 1
ATOM 1984 C C . ARG A 1 250 ? -22.059 -3.270 1.823 1.00 73.38 250 ARG A C 1
ATOM 1986 O O . ARG A 1 250 ? -21.528 -2.325 2.411 1.00 73.38 250 ARG A O 1
ATOM 1993 N N . ASN A 1 251 ? -23.175 -3.147 1.111 1.00 73.00 251 ASN A N 1
ATOM 1994 C CA . ASN A 1 251 ? -23.992 -1.939 1.109 1.00 73.00 251 ASN A CA 1
ATOM 1995 C C . ASN A 1 251 ? -24.773 -1.857 2.432 1.00 73.00 251 ASN A C 1
ATOM 1997 O O . ASN A 1 251 ? -25.433 -2.816 2.836 1.00 73.00 251 ASN A O 1
ATOM 2001 N N . VAL A 1 252 ? -24.710 -0.708 3.097 1.00 73.38 252 VAL A N 1
ATOM 2002 C CA . VAL A 1 252 ? -25.476 -0.364 4.298 1.00 73.38 252 VAL A CA 1
ATOM 2003 C C . VAL A 1 252 ? -26.371 0.818 3.941 1.00 73.38 252 VAL A C 1
ATOM 2005 O O . VAL A 1 252 ? -25.920 1.784 3.332 1.00 73.38 252 VAL A O 1
ATOM 2008 N N . VAL A 1 253 ? -27.654 0.745 4.289 1.00 74.50 253 VAL A N 1
ATOM 2009 C CA . VAL A 1 253 ? -28.568 1.874 4.079 1.00 74.50 253 VAL A CA 1
ATOM 2010 C C . VAL A 1 253 ? -28.403 2.840 5.249 1.00 74.50 253 VAL A C 1
ATOM 2012 O O . VAL A 1 253 ? -28.760 2.503 6.377 1.00 74.50 253 VAL A O 1
ATOM 2015 N N . ILE A 1 254 ? -27.850 4.016 4.962 1.00 63.88 254 ILE A N 1
ATOM 2016 C CA . ILE A 1 254 ? -27.652 5.137 5.887 1.00 63.88 254 ILE A CA 1
ATOM 2017 C C . ILE A 1 254 ? -28.542 6.274 5.380 1.00 63.88 254 ILE A C 1
ATOM 2019 O O . ILE A 1 254 ? -28.474 6.628 4.204 1.00 63.88 254 ILE A O 1
ATOM 2023 N N . ASP A 1 255 ? -29.436 6.785 6.227 1.00 58.47 255 ASP A N 1
ATOM 2024 C CA . ASP A 1 255 ? -30.383 7.869 5.905 1.00 58.47 255 ASP A CA 1
ATOM 2025 C C . ASP A 1 255 ? -31.120 7.707 4.559 1.00 58.47 255 ASP A C 1
ATOM 2027 O O . ASP A 1 255 ? -31.290 8.637 3.771 1.00 58.47 255 ASP A O 1
ATOM 2031 N N . GLY A 1 256 ? -31.544 6.471 4.270 1.00 66.31 256 GLY A N 1
ATOM 2032 C CA . GLY A 1 256 ? -32.256 6.105 3.041 1.00 66.31 256 GLY A CA 1
ATOM 2033 C C . GLY A 1 256 ? -31.377 5.973 1.790 1.00 66.31 256 GLY A C 1
ATOM 2034 O O . GLY A 1 256 ? -31.869 5.518 0.758 1.00 66.31 256 GLY A O 1
ATOM 2035 N N . LYS A 1 257 ? -30.081 6.296 1.863 1.00 67.75 257 LYS A N 1
ATOM 2036 C CA . LYS A 1 257 ? -29.105 6.090 0.785 1.00 67.75 257 LYS A CA 1
ATOM 2037 C C . LYS A 1 257 ? -28.338 4.788 1.008 1.00 67.75 257 LYS A C 1
ATOM 2039 O O . LYS A 1 257 ? -27.842 4.519 2.098 1.00 67.75 257 LYS A O 1
ATOM 2044 N N . ALA A 1 258 ? -28.212 3.968 -0.033 1.00 71.50 258 ALA A N 1
ATOM 2045 C CA . ALA A 1 258 ? -27.358 2.785 0.007 1.00 71.50 258 ALA A CA 1
ATOM 2046 C C . ALA A 1 258 ? -25.889 3.206 -0.160 1.00 71.50 258 ALA A C 1
ATOM 2048 O O . ALA A 1 258 ? -25.467 3.567 -1.256 1.00 71.50 258 ALA A O 1
ATOM 2049 N N . VAL A 1 259 ? -25.117 3.165 0.927 1.00 72.44 259 VAL A N 1
ATOM 2050 C CA . VAL A 1 259 ? -23.695 3.535 0.964 1.00 72.44 259 VAL A CA 1
ATOM 2051 C C . VAL A 1 259 ? -22.864 2.295 1.286 1.00 72.44 259 VAL A C 1
ATOM 2053 O O . VAL A 1 259 ? -23.260 1.449 2.085 1.00 72.44 259 VAL A O 1
ATOM 2056 N N . ARG A 1 260 ? -21.690 2.149 0.671 1.00 71.44 260 ARG A N 1
ATOM 2057 C CA . ARG A 1 260 ? -20.764 1.059 1.008 1.00 71.44 260 ARG A CA 1
ATOM 2058 C C . ARG A 1 260 ? -20.130 1.326 2.364 1.00 71.44 260 ARG A C 1
ATOM 2060 O O . ARG A 1 260 ? -19.433 2.318 2.536 1.00 71.44 260 ARG A O 1
ATOM 2067 N N . GLY A 1 261 ? -20.391 0.448 3.329 1.00 69.62 261 GLY A N 1
ATOM 2068 C CA . GLY A 1 261 ? -20.029 0.680 4.724 1.00 69.62 261 GLY A CA 1
ATOM 2069 C C . GLY A 1 261 ? -19.717 -0.615 5.457 1.00 69.62 261 GLY A C 1
ATOM 2070 O O . GLY A 1 261 ? -20.356 -1.647 5.244 1.00 69.62 261 GLY A O 1
ATOM 2071 N N . ARG A 1 262 ? -18.704 -0.591 6.322 1.00 72.12 262 ARG A N 1
ATOM 2072 C CA . ARG A 1 262 ? -18.328 -1.740 7.152 1.00 72.12 262 ARG A CA 1
ATOM 2073 C C . ARG A 1 262 ? -19.187 -1.726 8.416 1.00 72.12 262 ARG A C 1
ATOM 2075 O O . ARG A 1 262 ? -18.945 -0.935 9.322 1.00 72.12 262 ARG A O 1
ATOM 2082 N N . LYS A 1 263 ? -20.215 -2.579 8.478 1.00 68.06 263 LYS A N 1
ATOM 2083 C CA . LYS A 1 263 ? -21.069 -2.703 9.672 1.00 68.06 263 LYS A CA 1
ATOM 2084 C C . LYS A 1 263 ? -20.299 -3.409 10.790 1.00 68.06 263 LYS A C 1
ATOM 2086 O O . LYS A 1 263 ? -20.080 -4.618 10.721 1.00 68.06 263 LYS A O 1
ATOM 2091 N N . THR A 1 264 ? -19.901 -2.658 11.810 1.00 67.81 264 THR A N 1
ATOM 2092 C CA . THR A 1 264 ? -19.256 -3.198 13.015 1.00 67.81 264 THR A CA 1
ATOM 2093 C C . THR A 1 264 ? -20.306 -3.524 14.087 1.00 67.81 264 THR A C 1
ATOM 2095 O O . THR A 1 264 ? -21.489 -3.214 13.925 1.00 67.81 264 THR A O 1
ATOM 2098 N N . ARG A 1 265 ? -19.891 -4.125 15.214 1.00 61.06 265 ARG A N 1
ATOM 2099 C CA . ARG A 1 265 ? -20.774 -4.288 16.388 1.00 61.06 265 ARG A CA 1
ATOM 2100 C C . ARG A 1 265 ? -21.162 -2.945 17.026 1.00 61.06 265 ARG A C 1
ATOM 2102 O O . ARG A 1 265 ? -22.195 -2.870 17.676 1.00 61.06 265 ARG A O 1
ATOM 2109 N N . TRP A 1 266 ? -20.368 -1.899 16.798 1.00 57.09 266 TRP A N 1
ATOM 2110 C CA . TRP A 1 266 ? -20.545 -0.556 17.356 1.00 57.09 266 TRP A CA 1
ATOM 2111 C C . TRP A 1 266 ? -21.346 0.393 16.447 1.00 57.09 266 TRP A C 1
ATOM 2113 O O . TRP A 1 266 ? -21.605 1.523 16.840 1.00 57.09 266 TRP A O 1
ATOM 2123 N N . GLY A 1 267 ? -21.759 -0.063 15.257 1.00 57.97 267 GLY A N 1
ATOM 2124 C CA . GLY A 1 267 ? -22.547 0.716 14.297 1.00 57.97 267 GLY A CA 1
ATOM 2125 C C . GLY A 1 267 ? -21.946 0.749 12.889 1.00 57.97 267 GLY A C 1
ATOM 2126 O O . GLY A 1 267 ? -20.976 0.045 12.579 1.00 57.97 267 GLY A O 1
ATOM 2127 N N . ALA A 1 268 ? -22.554 1.563 12.024 1.00 55.59 268 ALA A N 1
ATOM 2128 C CA . ALA A 1 268 ? -21.911 2.056 10.809 1.00 55.59 268 ALA A CA 1
ATOM 2129 C C . ALA A 1 268 ? -21.009 3.245 11.184 1.00 55.59 268 ALA A C 1
ATOM 2131 O O . ALA A 1 268 ? -21.366 4.040 12.048 1.00 55.59 268 ALA A O 1
ATOM 2132 N N . ILE A 1 269 ? -19.827 3.329 10.572 1.00 53.78 269 ILE A N 1
ATOM 2133 C CA . ILE A 1 269 ? -18.721 4.179 11.052 1.00 53.78 269 ILE A CA 1
ATOM 2134 C C . ILE A 1 269 ? -18.972 5.689 10.833 1.00 53.78 269 ILE A C 1
ATOM 2136 O O . ILE A 1 269 ? -18.332 6.510 11.481 1.00 53.78 269 ILE A O 1
ATOM 2140 N N . ASN A 1 270 ? -19.920 6.068 9.973 1.00 54.84 270 ASN A N 1
ATOM 2141 C CA . ASN A 1 270 ? -20.067 7.452 9.516 1.00 54.84 270 ASN A CA 1
ATOM 2142 C C . ASN A 1 270 ? -20.938 8.300 10.474 1.00 54.84 270 ASN A C 1
ATOM 2144 O O . ASN A 1 270 ? -20.514 9.358 10.937 1.00 54.84 270 ASN A O 1
ATOM 2148 N N . ASP A 1 271 ? -22.129 7.807 10.830 1.00 54.56 271 ASP A N 1
ATOM 2149 C CA . ASP A 1 271 ? -23.228 8.614 11.388 1.00 54.56 271 ASP A CA 1
ATOM 2150 C C . ASP A 1 271 ? -22.913 9.240 12.763 1.00 54.56 271 ASP A C 1
ATOM 2152 O O . ASP A 1 271 ? -23.286 10.377 13.053 1.00 54.56 271 ASP A O 1
ATOM 2156 N N . ILE A 1 272 ? -22.247 8.485 13.645 1.00 57.72 272 ILE A N 1
ATOM 2157 C CA . ILE A 1 272 ? -22.024 8.892 15.045 1.00 57.72 272 ILE A CA 1
ATOM 2158 C C . ILE A 1 272 ? -20.843 9.869 15.146 1.00 57.72 272 ILE A C 1
ATOM 2160 O O . ILE A 1 272 ? -20.902 10.837 15.906 1.00 57.72 272 ILE A O 1
ATOM 2164 N N . SER A 1 273 ? -19.781 9.637 14.370 1.00 58.81 273 SER A N 1
ATOM 2165 C CA . SER A 1 273 ? -18.570 10.461 14.392 1.00 58.81 273 SER A CA 1
ATOM 2166 C C . SER A 1 273 ? -18.782 11.827 13.741 1.00 58.81 273 SER A C 1
ATOM 2168 O O . SER A 1 273 ? -18.333 12.827 14.298 1.00 58.81 273 SER A O 1
ATOM 2170 N N . GLU A 1 274 ? -19.508 11.905 12.621 1.00 58.88 274 GLU A N 1
ATOM 2171 C CA . GLU A 1 274 ? -19.846 13.192 11.998 1.00 58.88 274 GLU A CA 1
ATOM 2172 C C . GLU A 1 274 ? -20.714 14.050 12.931 1.00 58.88 274 GLU A C 1
ATOM 2174 O O . GLU A 1 274 ? -20.385 15.208 13.194 1.00 58.88 274 GLU A O 1
ATOM 2179 N N . ALA A 1 275 ? -21.763 13.471 13.526 1.00 57.09 275 ALA A N 1
ATOM 2180 C CA . ALA A 1 275 ? -22.642 14.194 14.442 1.00 57.09 275 ALA A CA 1
ATOM 2181 C C . ALA A 1 275 ? -21.932 14.651 15.735 1.00 57.09 275 ALA A C 1
ATOM 2183 O O . ALA A 1 275 ? -22.193 15.753 16.222 1.00 57.09 275 ALA A O 1
ATOM 2184 N N . TYR A 1 276 ? -21.004 13.853 16.277 1.00 62.62 276 TYR A N 1
ATOM 2185 C CA . TYR A 1 276 ? -20.188 14.256 17.429 1.00 62.62 276 TYR A CA 1
ATOM 2186 C C . TYR A 1 276 ? -19.217 15.396 17.087 1.00 62.62 276 TYR A C 1
ATOM 2188 O O . TYR A 1 276 ? -19.109 16.369 17.838 1.00 62.62 276 TYR A O 1
ATOM 2196 N N . ASN A 1 277 ? -18.555 15.321 15.929 1.00 62.59 277 ASN A N 1
ATOM 2197 C CA . ASN A 1 277 ? -17.632 16.360 15.475 1.00 62.59 277 ASN A CA 1
ATOM 2198 C C . ASN A 1 277 ? -18.351 17.694 15.216 1.00 62.59 277 ASN A C 1
ATOM 2200 O O . ASN A 1 277 ? -17.804 18.744 15.546 1.00 62.59 277 ASN A O 1
ATOM 2204 N N . LEU A 1 278 ? -19.591 17.669 14.715 1.00 61.41 278 LEU A N 1
ATOM 2205 C CA . LEU A 1 278 ? -20.410 18.874 14.532 1.00 61.41 278 LEU A CA 1
ATOM 2206 C C . LEU A 1 278 ? -20.769 19.563 15.862 1.00 61.41 278 LEU A C 1
ATOM 2208 O O . LEU A 1 278 ? -20.704 20.787 15.944 1.00 61.41 278 LEU A O 1
ATOM 2212 N N . ILE A 1 279 ? -21.081 18.804 16.920 1.00 61.59 279 ILE A N 1
ATOM 2213 C CA . ILE A 1 279 ? -21.371 19.357 18.262 1.00 61.59 279 ILE A CA 1
ATOM 2214 C C . ILE A 1 279 ? -20.106 19.944 18.913 1.00 61.59 279 ILE A C 1
ATOM 2216 O O . ILE A 1 279 ? -20.169 20.945 19.637 1.00 61.59 279 ILE A O 1
ATOM 2220 N N . THR A 1 280 ? -18.946 19.341 18.650 1.00 59.12 280 THR A N 1
ATOM 2221 C CA . THR A 1 280 ? -17.647 19.832 19.131 1.00 59.12 280 THR A CA 1
ATOM 2222 C C . THR A 1 280 ? -17.190 21.083 18.372 1.00 59.12 280 THR A C 1
ATOM 2224 O O . THR A 1 280 ? -16.730 22.036 18.997 1.00 59.12 280 THR A O 1
ATOM 2227 N N . GLY A 1 281 ? -17.344 21.105 17.044 1.00 54.81 281 GLY A N 1
ATOM 2228 C CA . GLY A 1 281 ? -16.789 22.134 16.159 1.00 54.81 281 GLY A CA 1
ATOM 2229 C C . GLY A 1 281 ? -17.719 23.291 15.771 1.00 54.81 281 GLY A C 1
ATOM 2230 O O . GLY A 1 281 ? -17.238 24.276 15.221 1.00 54.81 281 GLY A O 1
ATOM 2231 N N . SER A 1 282 ? -19.032 23.213 16.008 1.00 52.94 282 SER A N 1
ATOM 2232 C CA . SER A 1 282 ? -19.989 24.271 15.641 1.00 52.94 282 SER A CA 1
ATOM 2233 C C . SER A 1 282 ? -20.978 24.593 16.767 1.00 52.94 282 SER A C 1
ATOM 2235 O O . SER A 1 282 ? -21.343 23.742 17.576 1.00 52.94 282 SER A O 1
ATOM 2237 N N . GLU A 1 283 ? -21.439 25.845 16.822 1.00 55.25 283 GLU A N 1
ATOM 2238 C CA . GLU A 1 283 ? -22.463 26.311 17.780 1.00 55.25 283 GLU A CA 1
ATOM 2239 C C . GLU A 1 283 ? -23.903 25.985 17.334 1.00 55.25 283 GLU A C 1
ATOM 2241 O O . GLU A 1 283 ? -24.871 26.308 18.020 1.00 55.25 283 GLU A O 1
ATOM 2246 N N . THR A 1 284 ? -24.060 25.351 16.169 1.00 61.59 284 THR A N 1
ATOM 2247 C CA . THR A 1 284 ? -25.355 25.126 15.516 1.00 61.59 284 THR A CA 1
ATOM 2248 C C . THR A 1 284 ? -26.073 23.859 15.967 1.00 61.59 284 THR A C 1
ATOM 2250 O O . THR A 1 284 ? -27.287 23.803 15.821 1.00 61.59 284 THR A O 1
ATOM 2253 N N . ILE A 1 285 ? -25.384 22.851 16.513 1.00 69.06 285 ILE A N 1
ATOM 2254 C CA . ILE A 1 285 ? -26.009 21.615 17.015 1.00 69.06 285 ILE A CA 1
ATOM 2255 C C . ILE A 1 285 ? -25.691 21.475 18.503 1.00 69.06 285 ILE A C 1
ATOM 2257 O O . ILE A 1 285 ? -24.533 21.378 18.904 1.00 69.06 285 ILE A O 1
ATOM 2261 N N . ASN A 1 286 ? -26.743 21.456 19.321 1.00 77.19 286 ASN A N 1
ATOM 2262 C CA . ASN A 1 286 ? -26.653 21.514 20.780 1.00 77.19 286 ASN A CA 1
ATOM 2263 C C . ASN A 1 286 ? -27.074 20.210 21.466 1.00 77.19 286 ASN A C 1
ATOM 2265 O O . ASN A 1 286 ? -26.862 20.067 22.671 1.00 77.19 286 ASN A O 1
ATOM 2269 N N . TRP A 1 287 ? -27.659 19.251 20.742 1.00 84.81 287 TRP A N 1
ATOM 2270 C CA . TRP A 1 287 ? -27.965 17.935 21.300 1.00 84.81 287 TRP A CA 1
ATOM 2271 C C . TRP A 1 287 ? -27.877 16.786 20.288 1.00 84.81 287 TRP A C 1
ATOM 2273 O O . TRP A 1 287 ? -28.109 16.953 19.090 1.00 84.81 287 TRP A O 1
ATOM 2283 N N . LEU A 1 288 ? -27.573 15.605 20.825 1.00 85.12 288 LEU A N 1
ATOM 2284 C CA . LEU A 1 288 ? -27.532 14.295 20.178 1.00 85.12 288 LEU A CA 1
ATOM 2285 C C . LEU A 1 288 ? -28.454 13.342 20.943 1.00 85.12 288 LEU A C 1
ATOM 2287 O O . LEU A 1 288 ? -28.476 13.373 22.174 1.00 85.12 288 LEU A O 1
ATOM 2291 N N . LEU A 1 289 ? -29.155 12.457 20.243 1.00 85.69 289 LEU A N 1
ATOM 2292 C CA . LEU A 1 289 ? -29.913 11.350 20.823 1.00 85.69 289 LEU A CA 1
ATOM 2293 C C . LEU A 1 289 ? -29.463 10.046 20.166 1.00 85.69 289 LEU A C 1
ATOM 2295 O O . LEU A 1 289 ? -29.652 9.842 18.967 1.00 85.69 289 LEU A O 1
ATOM 2299 N N . LEU A 1 290 ? -28.880 9.160 20.965 1.00 83.81 290 LEU A N 1
ATOM 2300 C CA . LEU A 1 290 ? -28.483 7.812 20.580 1.00 83.81 290 LEU A CA 1
ATOM 2301 C C . LEU A 1 290 ? -29.442 6.794 21.205 1.00 83.81 290 LEU A C 1
ATOM 2303 O O . LEU A 1 290 ? -29.931 6.994 22.317 1.00 83.81 290 LEU A O 1
ATOM 2307 N N . GLY A 1 291 ? -29.678 5.675 20.528 1.00 81.81 291 GLY A N 1
ATOM 2308 C CA . GLY A 1 291 ? -30.547 4.614 21.034 1.00 81.81 291 GLY A CA 1
ATOM 2309 C C . GLY A 1 291 ? -30.449 3.320 20.232 1.00 81.81 291 GLY A C 1
ATOM 2310 O O . GLY A 1 291 ? -29.683 3.210 19.269 1.00 81.81 291 GLY A O 1
ATOM 2311 N N . TYR A 1 292 ? -31.268 2.347 20.612 1.00 76.81 292 TYR A N 1
ATOM 2312 C CA . TYR A 1 292 ? -31.299 1.004 20.036 1.00 76.81 292 TYR A CA 1
ATOM 2313 C C . TYR A 1 292 ? -32.413 0.872 18.978 1.00 76.81 292 TYR A C 1
ATOM 2315 O O . TYR A 1 292 ? -33.507 0.433 19.321 1.00 76.81 292 TYR A O 1
ATOM 2323 N N . LYS A 1 293 ? -32.148 1.209 17.697 1.00 61.72 293 LYS A N 1
ATOM 2324 C CA . LYS A 1 293 ? -33.121 1.139 16.570 1.00 61.72 293 LYS A CA 1
ATOM 2325 C C . LYS A 1 293 ? -33.578 -0.308 16.292 1.00 61.72 293 LYS A C 1
ATOM 2327 O O . LYS A 1 293 ? -33.109 -0.945 15.350 1.00 61.72 293 LYS A O 1
ATOM 2332 N N . ASN A 1 294 ? -34.456 -0.857 17.134 1.00 61.91 294 ASN A N 1
ATOM 2333 C CA . ASN A 1 294 ? -34.892 -2.266 17.184 1.00 61.91 294 ASN A CA 1
ATOM 2334 C C . ASN A 1 294 ? -33.774 -3.336 17.306 1.00 61.91 294 ASN A C 1
ATOM 2336 O O . ASN A 1 294 ? -34.061 -4.531 17.398 1.00 61.91 294 ASN A O 1
ATOM 2340 N N . THR A 1 295 ? -32.496 -2.950 17.354 1.00 62.62 295 THR A N 1
ATOM 2341 C CA . THR A 1 295 ? -31.340 -3.842 17.525 1.00 62.62 295 THR A CA 1
ATOM 2342 C C . THR A 1 295 ? -30.905 -3.933 18.982 1.00 62.62 295 THR A C 1
ATOM 2344 O O . THR A 1 295 ? -30.620 -2.916 19.599 1.00 62.62 295 THR A O 1
ATOM 2347 N N . ARG A 1 296 ? -30.770 -5.153 19.522 1.00 59.38 296 ARG A N 1
ATOM 2348 C CA . ARG A 1 296 ? -30.496 -5.386 20.957 1.00 59.38 296 ARG A CA 1
ATOM 2349 C C . ARG A 1 296 ? -29.159 -4.833 21.464 1.00 59.38 296 ARG A C 1
ATOM 2351 O O . ARG A 1 296 ? -29.099 -4.430 22.619 1.00 59.38 296 ARG A O 1
ATOM 2358 N N . ASP A 1 297 ? -28.128 -4.835 20.618 1.00 62.22 297 ASP A N 1
ATOM 2359 C CA . ASP A 1 297 ? -26.740 -4.570 21.034 1.00 62.22 297 ASP A CA 1
ATOM 2360 C C . ASP A 1 297 ? -26.051 -3.453 20.216 1.00 62.22 297 ASP A C 1
ATOM 2362 O O . ASP A 1 297 ? -24.904 -3.112 20.489 1.00 62.22 297 ASP A O 1
ATOM 2366 N N . VAL A 1 298 ? -26.731 -2.881 19.209 1.00 63.84 298 VAL A N 1
ATOM 2367 C CA . VAL A 1 298 ? -26.180 -1.814 18.350 1.00 63.84 298 VAL A CA 1
ATOM 2368 C C . VAL A 1 298 ? -26.844 -0.489 18.699 1.00 63.84 298 VAL A C 1
ATOM 2370 O O . VAL A 1 298 ? -28.061 -0.345 18.564 1.00 63.84 298 VAL A O 1
ATOM 2373 N N . ILE A 1 299 ? -26.021 0.469 19.119 1.00 72.62 299 ILE A N 1
ATOM 2374 C CA . ILE A 1 299 ? -26.412 1.856 19.363 1.00 72.62 299 ILE A CA 1
ATOM 2375 C C . ILE A 1 299 ? -26.310 2.619 18.041 1.00 72.62 299 ILE A C 1
ATOM 2377 O O . ILE A 1 299 ? -25.403 2.399 17.242 1.00 72.62 299 ILE A O 1
ATOM 2381 N N . SER A 1 300 ? -27.269 3.502 17.796 1.00 71.44 300 SER A N 1
ATOM 2382 C CA . SER A 1 300 ? -27.420 4.233 16.541 1.00 71.44 300 SER A CA 1
ATOM 2383 C C . SER A 1 300 ? -27.901 5.655 16.802 1.00 71.44 300 SER A C 1
ATOM 2385 O O . SER A 1 300 ? -28.581 5.907 17.800 1.00 71.44 300 SER A O 1
ATOM 2387 N N . LEU A 1 301 ? -27.568 6.578 15.900 1.00 76.06 301 LEU A N 1
ATOM 2388 C CA . LEU A 1 301 ? -28.084 7.942 15.943 1.00 76.06 301 LEU A CA 1
ATOM 2389 C C . LEU A 1 301 ? -29.594 7.934 15.676 1.00 76.06 301 LEU A C 1
ATOM 2391 O O . LEU A 1 301 ? -30.037 7.438 14.640 1.00 76.06 301 LEU A O 1
ATOM 2395 N N . TYR A 1 302 ? -30.384 8.457 16.612 1.00 77.81 302 TYR A N 1
ATOM 2396 C CA . TYR A 1 302 ? -31.826 8.658 16.451 1.00 77.81 302 TYR A CA 1
ATOM 2397 C C . TYR A 1 302 ? -32.138 10.038 15.885 1.00 77.81 302 TYR A C 1
ATOM 2399 O O . TYR A 1 302 ? -32.919 10.138 14.944 1.00 77.81 302 TYR A O 1
ATOM 2407 N N . SER A 1 303 ? -31.550 11.083 16.473 1.00 75.31 303 SER A N 1
ATOM 2408 C CA . SER A 1 303 ? -31.766 12.477 16.081 1.00 75.31 303 SER A CA 1
ATOM 2409 C C . SER A 1 303 ? -30.656 13.371 16.634 1.00 75.31 303 SER A C 1
ATOM 2411 O O . SER A 1 303 ? -30.020 13.039 17.636 1.00 75.31 303 SER A O 1
ATOM 2413 N N . SER A 1 304 ? -30.464 14.530 16.017 1.00 81.25 304 SER A N 1
ATOM 2414 C CA . SER A 1 304 ? -29.652 15.643 16.514 1.00 81.25 304 SER A CA 1
ATOM 2415 C C . SER A 1 304 ? -30.400 16.955 16.265 1.00 81.25 304 SER A C 1
ATOM 2417 O O . SER A 1 304 ? -31.287 16.998 15.411 1.00 81.25 304 SER A O 1
ATOM 2419 N N . GLY A 1 305 ? -30.097 18.015 17.018 1.00 78.56 305 GLY A N 1
ATOM 2420 C CA . GLY A 1 305 ? -30.836 19.273 16.878 1.00 78.56 305 GLY A CA 1
ATOM 2421 C C . GLY A 1 305 ? -30.248 20.474 17.615 1.00 78.56 305 GLY A C 1
ATOM 2422 O O . GLY A 1 305 ? -29.176 20.416 18.224 1.00 78.56 305 GLY A O 1
ATOM 2423 N N . VAL A 1 306 ? -30.971 21.592 17.530 1.00 78.00 306 VAL A N 1
ATOM 2424 C CA . VAL A 1 306 ? -30.487 22.940 17.884 1.00 78.00 306 VAL A CA 1
ATOM 2425 C C . VAL A 1 306 ? -31.131 23.465 19.169 1.00 78.00 306 VAL A C 1
ATOM 2427 O O . VAL A 1 306 ? -30.479 24.160 19.948 1.00 78.00 306 VAL A O 1
ATOM 2430 N N . GLY A 1 307 ? -32.389 23.100 19.434 1.00 72.06 307 GLY A N 1
ATOM 2431 C CA . GLY A 1 307 ? -33.239 23.615 20.517 1.00 72.06 307 GLY A CA 1
ATOM 2432 C C . GLY A 1 307 ? -32.945 23.060 21.916 1.00 72.06 307 GLY A C 1
ATOM 2433 O O . GLY A 1 307 ? -33.839 23.029 22.766 1.00 72.06 307 GLY A O 1
ATOM 2434 N N . GLY A 1 308 ? -31.710 22.604 22.146 1.00 76.00 308 GLY A N 1
ATOM 2435 C CA . GLY A 1 308 ? -31.203 22.129 23.434 1.00 76.00 308 GLY A CA 1
ATOM 2436 C C . GLY A 1 308 ? -32.106 21.109 24.139 1.00 76.00 308 GLY A C 1
ATOM 2437 O O . GLY A 1 308 ? -32.728 20.243 23.522 1.00 76.00 308 GLY A O 1
ATOM 2438 N N . LEU A 1 309 ? -32.188 21.232 25.465 1.00 76.62 309 LEU A N 1
ATOM 2439 C CA . LEU A 1 309 ? -32.918 20.312 26.342 1.00 76.62 309 LEU A CA 1
ATOM 2440 C C . LEU A 1 309 ? -34.430 20.240 26.039 1.00 76.62 309 LEU A C 1
ATOM 2442 O O . LEU A 1 309 ? -35.035 19.171 26.129 1.00 76.62 309 LEU A O 1
ATOM 2446 N N . SER A 1 310 ? -35.039 21.361 25.646 1.00 78.44 310 SER A N 1
ATOM 2447 C CA . SER A 1 310 ? -36.481 21.469 25.375 1.00 78.44 310 SER A CA 1
ATOM 2448 C C . SER A 1 310 ? -36.914 20.740 24.101 1.00 78.44 310 SER A C 1
ATOM 2450 O O . SER A 1 310 ? -38.035 20.236 24.024 1.00 78.44 310 SER A O 1
ATOM 2452 N N . GLU A 1 311 ? -36.039 20.675 23.096 1.00 81.75 311 GLU A N 1
ATOM 2453 C CA . GLU A 1 311 ? -36.261 19.893 21.877 1.00 81.75 311 GLU A CA 1
ATOM 2454 C C . GLU A 1 311 ? -35.903 18.415 22.087 1.00 81.75 311 GLU A C 1
ATOM 2456 O O . GLU A 1 311 ? -36.670 17.533 21.692 1.00 81.75 311 GLU A O 1
ATOM 2461 N N . PHE A 1 312 ? -34.801 18.143 22.793 1.00 82.88 312 PHE A N 1
ATOM 2462 C CA . PHE A 1 312 ? -34.399 16.800 23.216 1.00 82.88 312 PHE A CA 1
ATOM 2463 C C . PHE A 1 312 ? -35.531 16.069 23.962 1.00 82.88 312 PHE A C 1
ATOM 2465 O O . PHE A 1 312 ? -35.896 14.949 23.604 1.00 82.88 312 PHE A O 1
ATOM 2472 N N . ARG A 1 313 ? -36.176 16.737 24.931 1.00 82.50 313 ARG A N 1
ATOM 2473 C CA . ARG A 1 313 ? -37.282 16.175 25.727 1.00 82.50 313 ARG A CA 1
ATOM 2474 C C . ARG A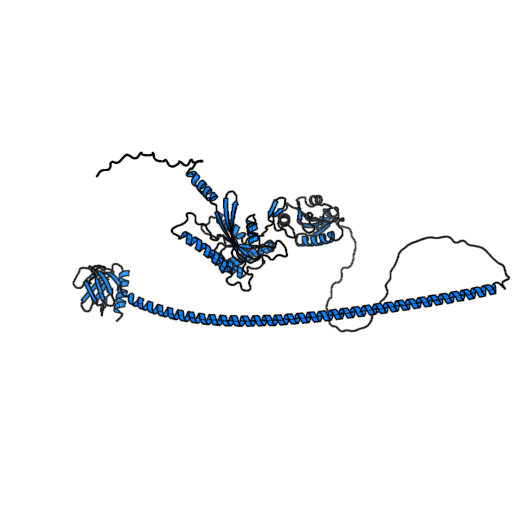 1 313 ? -38.483 15.717 24.887 1.00 82.50 313 ARG A C 1
ATOM 2476 O O . ARG A 1 313 ? -39.165 14.780 25.288 1.00 82.50 313 ARG A O 1
ATOM 2483 N N . LYS A 1 314 ? -38.741 16.333 23.726 1.00 83.06 314 LYS A N 1
ATOM 2484 C CA . LYS A 1 314 ? -39.845 15.941 22.822 1.00 83.06 314 LYS A CA 1
ATOM 2485 C C . LYS A 1 314 ? -39.567 14.649 22.048 1.00 83.06 314 LYS A C 1
ATOM 2487 O O . LYS A 1 314 ? -40.509 14.020 21.577 1.00 83.06 314 LYS A O 1
ATOM 2492 N N . HIS A 1 315 ? -38.297 14.270 21.904 1.00 81.06 315 HIS A N 1
ATOM 2493 C CA . HIS A 1 315 ? -37.876 13.081 21.160 1.00 81.06 315 HIS A CA 1
ATOM 2494 C C . HIS A 1 315 ? -37.713 11.835 22.046 1.00 81.06 315 HIS A C 1
ATOM 2496 O O . HIS A 1 315 ? -37.635 10.722 21.526 1.00 81.06 315 HIS A O 1
ATOM 2502 N N . LEU A 1 316 ? -37.708 12.002 23.371 1.00 82.44 316 LEU A N 1
ATOM 2503 C CA . LEU A 1 316 ? -37.681 10.901 24.329 1.00 82.44 316 LEU A CA 1
ATOM 2504 C C . LEU A 1 316 ? -39.023 10.159 24.368 1.00 82.44 316 LEU A C 1
ATOM 2506 O O . LEU A 1 316 ? -40.077 10.749 24.606 1.00 82.44 316 LEU A O 1
ATOM 2510 N N . ARG A 1 317 ? -38.966 8.838 24.191 1.00 79.81 317 ARG A N 1
ATOM 2511 C CA . ARG A 1 317 ? -40.098 7.914 24.353 1.00 79.81 317 ARG A CA 1
ATOM 2512 C C . ARG A 1 317 ? -39.922 7.086 25.626 1.00 79.81 317 ARG A C 1
ATOM 2514 O O . ARG A 1 317 ? -38.800 6.867 26.074 1.00 79.81 317 ARG A O 1
ATOM 2521 N N . MET A 1 318 ? -41.026 6.602 26.193 1.00 74.81 318 MET A N 1
ATOM 2522 C CA . MET A 1 318 ? -40.982 5.681 27.339 1.00 74.81 318 MET A CA 1
ATOM 2523 C C . MET A 1 318 ? -40.529 4.274 26.917 1.00 74.81 318 MET A C 1
ATOM 2525 O O . MET A 1 318 ? -39.849 3.582 27.669 1.00 74.81 318 MET A O 1
ATOM 2529 N N . ASP A 1 319 ? -40.855 3.865 25.689 1.00 78.06 319 ASP A N 1
ATOM 2530 C CA . ASP A 1 319 ? -40.708 2.484 25.200 1.00 78.06 319 ASP A CA 1
ATOM 2531 C C . ASP A 1 319 ? -39.293 2.083 24.770 1.00 78.06 319 ASP A C 1
ATOM 2533 O O . ASP A 1 319 ? -39.077 0.951 24.338 1.00 78.06 319 ASP A O 1
ATOM 2537 N N . GLU A 1 320 ? -38.312 2.976 24.902 1.00 81.44 320 GLU A N 1
ATOM 2538 C CA . GLU A 1 320 ? -36.927 2.730 24.505 1.00 81.44 320 GLU A CA 1
ATOM 2539 C C . GLU A 1 320 ? -35.939 3.383 25.486 1.00 81.44 320 GLU A C 1
ATOM 2541 O O . GLU A 1 320 ? -36.260 4.327 26.209 1.00 81.44 320 GLU A O 1
ATOM 2546 N N . ILE A 1 321 ? -34.716 2.849 25.517 1.00 85.50 321 ILE A N 1
ATOM 2547 C CA . ILE A 1 321 ? -33.600 3.371 26.314 1.00 85.50 321 ILE A CA 1
ATOM 2548 C C . ILE A 1 321 ? -32.774 4.292 25.417 1.00 85.50 321 ILE A C 1
ATOM 2550 O O . ILE A 1 321 ? -32.366 3.878 24.327 1.00 85.50 321 ILE A O 1
ATOM 2554 N N . PHE A 1 322 ? -32.490 5.505 25.893 1.00 87.31 322 PHE A N 1
ATOM 2555 C CA . PHE A 1 322 ? -31.764 6.516 25.124 1.00 87.31 322 PHE A CA 1
ATOM 2556 C C . PHE A 1 322 ? -30.537 7.058 25.857 1.00 87.31 322 PHE A C 1
ATOM 2558 O O . PHE A 1 322 ? -30.509 7.163 27.083 1.00 87.31 322 PHE A O 1
ATOM 2565 N N . TYR A 1 323 ? -29.547 7.485 25.077 1.00 88.12 323 TYR A N 1
ATOM 2566 C CA . TYR A 1 323 ? -28.387 8.234 25.544 1.00 88.12 323 TYR A CA 1
ATOM 2567 C C . TYR A 1 323 ? -28.368 9.591 24.844 1.00 88.12 323 TYR A C 1
ATOM 2569 O O . TYR A 1 323 ? -28.120 9.687 23.643 1.00 88.12 323 TYR A O 1
ATOM 2577 N N . GLY A 1 324 ? -28.671 10.639 25.597 1.00 85.94 324 GLY A N 1
ATOM 2578 C CA . GLY A 1 324 ? -28.568 12.018 25.155 1.00 85.94 324 GLY A CA 1
ATOM 2579 C C . GLY A 1 324 ? -27.191 12.598 25.425 1.00 85.94 324 GLY A C 1
ATOM 2580 O O . GLY A 1 324 ? -26.656 12.430 26.516 1.00 85.94 324 GLY A O 1
ATOM 2581 N N . PHE A 1 325 ? -26.647 13.344 24.474 1.00 85.25 325 PHE A N 1
ATOM 2582 C CA . PHE A 1 325 ? -25.513 14.232 24.714 1.00 85.25 325 PHE A CA 1
ATOM 2583 C C . PHE A 1 325 ? -26.005 15.660 24.495 1.00 85.25 325 PHE A C 1
ATOM 2585 O O . PHE A 1 325 ? -26.463 15.974 23.401 1.00 85.25 325 PHE A O 1
ATOM 2592 N N . VAL A 1 326 ? -25.981 16.506 25.527 1.00 84.31 326 VAL A N 1
ATOM 2593 C CA . VAL A 1 326 ? -26.557 17.864 25.473 1.00 84.31 326 VAL A CA 1
ATOM 2594 C C . VAL A 1 326 ? -25.502 18.894 25.868 1.00 84.31 326 VAL A C 1
ATOM 2596 O O . VAL A 1 326 ? -24.865 18.765 26.912 1.00 84.31 326 VAL A O 1
ATOM 2599 N N . LYS A 1 327 ? -25.327 19.924 25.038 1.00 79.00 327 LYS A N 1
ATOM 2600 C CA . LYS A 1 327 ? -24.415 21.057 25.230 1.00 79.00 327 LYS A CA 1
ATOM 2601 C C . LYS A 1 327 ? -25.209 22.248 25.776 1.00 79.00 327 LYS A C 1
ATOM 2603 O O . LYS A 1 327 ? -26.156 22.710 25.147 1.00 79.00 327 LYS A O 1
ATOM 2608 N N . LEU A 1 328 ? -24.829 22.736 26.956 1.00 75.19 328 LEU A N 1
ATOM 2609 C CA . LEU A 1 328 ? -25.443 23.871 27.654 1.00 75.19 328 LEU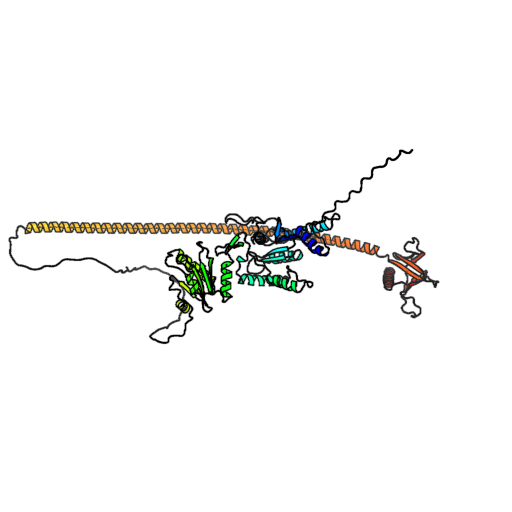 A CA 1
ATOM 2610 C C . LEU A 1 328 ? -24.334 24.810 28.138 1.00 75.19 328 LEU A C 1
ATOM 2612 O O . LEU A 1 328 ? -23.455 24.395 28.890 1.00 75.19 328 LEU A O 1
ATOM 2616 N N . ASN A 1 329 ? -24.356 26.073 27.697 1.00 68.44 329 ASN A N 1
ATOM 2617 C CA . ASN A 1 329 ? -23.365 27.102 28.053 1.00 68.44 329 ASN A CA 1
ATOM 2618 C C . ASN A 1 329 ? -21.907 26.607 27.941 1.00 68.44 329 ASN A C 1
ATOM 2620 O O . ASN A 1 329 ? -21.096 26.756 28.855 1.00 68.44 329 ASN A O 1
ATOM 2624 N N . ASN A 1 330 ? -21.602 25.967 26.808 1.00 69.56 330 ASN A N 1
ATOM 2625 C CA . ASN A 1 330 ? -20.307 25.368 26.471 1.00 69.56 330 ASN A CA 1
ATOM 2626 C C . ASN A 1 330 ? -19.812 24.233 27.400 1.00 69.56 330 ASN A C 1
ATOM 2628 O O . ASN A 1 330 ? -18.655 23.827 27.315 1.00 69.56 330 ASN A O 1
ATOM 2632 N N . ARG A 1 331 ? -20.679 23.670 28.256 1.00 74.25 331 ARG A N 1
ATOM 2633 C CA . ARG A 1 331 ? -20.441 22.409 28.980 1.00 74.25 331 ARG A CA 1
ATOM 2634 C C . ARG A 1 331 ? -21.347 21.321 28.409 1.00 74.25 331 ARG A C 1
ATOM 2636 O O . ARG A 1 331 ? -22.538 21.550 28.210 1.00 74.25 331 ARG A O 1
ATOM 2643 N N . CYS A 1 332 ? -20.798 20.138 28.153 1.00 79.38 332 CYS A N 1
ATOM 2644 C CA . CYS A 1 332 ? -21.586 19.000 27.683 1.00 79.38 332 CYS A CA 1
ATOM 2645 C C . CYS A 1 332 ? -21.963 18.085 28.852 1.00 79.38 332 CYS A C 1
ATOM 2647 O O . CYS A 1 332 ? -21.161 17.873 29.764 1.00 79.38 332 CYS A O 1
ATOM 2649 N N . ILE A 1 333 ? -23.167 17.520 28.818 1.00 84.62 333 ILE A N 1
ATOM 2650 C CA . ILE A 1 333 ? -23.652 16.542 29.793 1.00 84.62 333 ILE A CA 1
ATOM 2651 C C . ILE A 1 333 ? -24.127 15.278 29.071 1.00 84.62 333 ILE A C 1
ATOM 2653 O O . ILE A 1 333 ? -24.761 15.356 28.014 1.00 84.62 333 ILE A O 1
ATOM 2657 N N . LEU A 1 334 ? -23.811 14.112 29.639 1.00 85.62 334 LEU A N 1
ATOM 2658 C CA . LEU A 1 334 ? -24.306 12.824 29.157 1.00 85.62 334 LEU A CA 1
ATOM 2659 C C . LEU A 1 334 ? -25.543 12.429 29.969 1.00 85.62 334 LEU A C 1
ATOM 2661 O O . LEU A 1 334 ? -25.465 12.235 31.182 1.00 85.62 334 LEU A O 1
ATOM 2665 N N . ILE A 1 335 ? -26.679 12.297 29.295 1.00 88.00 335 ILE A N 1
ATOM 2666 C CA . ILE A 1 335 ? -27.973 11.930 29.870 1.00 88.00 335 ILE A CA 1
ATOM 2667 C C . ILE A 1 335 ? -28.277 10.484 29.479 1.00 88.00 335 ILE A C 1
ATOM 2669 O O . ILE A 1 335 ? -28.442 10.177 28.305 1.00 88.00 335 ILE A O 1
ATOM 2673 N N . THR A 1 336 ? -28.393 9.588 30.451 1.00 88.31 336 THR A N 1
ATOM 2674 C CA . THR A 1 336 ? -28.922 8.235 30.244 1.00 88.31 336 THR A CA 1
ATOM 2675 C C . THR A 1 336 ? -30.396 8.234 30.628 1.00 88.31 336 THR A C 1
ATOM 2677 O O . THR A 1 336 ? -30.724 8.360 31.806 1.00 88.31 336 THR A O 1
ATOM 2680 N N . TRP A 1 337 ? -31.277 8.123 29.637 1.00 88.88 337 TRP A N 1
ATOM 2681 C CA . TRP A 1 337 ? -32.720 8.008 29.832 1.00 88.88 337 TRP A CA 1
ATOM 2682 C C . TRP A 1 337 ? -33.099 6.541 30.024 1.00 88.88 337 TRP A C 1
ATOM 2684 O O . TRP A 1 337 ? -32.886 5.713 29.131 1.00 88.88 337 TRP A O 1
ATOM 2694 N N . LEU A 1 338 ? -33.629 6.218 31.202 1.00 87.69 338 LEU A N 1
ATOM 2695 C CA . LEU A 1 338 ? -33.801 4.846 31.666 1.00 87.69 338 LEU A CA 1
ATOM 2696 C C . LEU A 1 338 ? -35.144 4.678 32.402 1.00 87.69 338 LEU A C 1
ATOM 2698 O O . LEU A 1 338 ? -35.157 4.565 33.631 1.00 87.69 338 LEU A O 1
ATOM 2702 N N . PRO A 1 339 ? -36.270 4.675 31.664 1.00 83.19 339 PRO A N 1
ATOM 2703 C CA . PRO A 1 339 ? -37.605 4.687 32.252 1.00 83.19 339 PRO A CA 1
ATOM 2704 C C . PRO A 1 339 ? -37.890 3.396 33.029 1.00 83.19 339 PRO A C 1
ATOM 2706 O O . PRO A 1 339 ? -37.415 2.308 32.682 1.00 83.19 339 PRO A O 1
ATOM 2709 N N . GLU A 1 340 ? -38.676 3.517 34.100 1.00 79.75 340 GLU A N 1
ATOM 2710 C CA . GLU A 1 340 ? -38.783 2.484 35.141 1.00 79.75 340 GLU A CA 1
ATOM 2711 C C . GLU A 1 340 ? -39.370 1.149 34.669 1.00 79.75 340 GLU A C 1
ATOM 2713 O O . GLU A 1 340 ? -39.081 0.107 35.259 1.00 79.75 340 GLU A O 1
ATOM 2718 N N . GLN A 1 341 ? -40.107 1.155 33.555 1.00 78.00 341 GLN A N 1
ATOM 2719 C CA . GLN A 1 341 ? -40.670 -0.045 32.934 1.00 78.00 341 GLN A CA 1
ATOM 2720 C C . GLN A 1 341 ? -39.624 -1.082 32.475 1.00 78.00 341 GLN A C 1
ATOM 2722 O O . GLN A 1 341 ? -39.970 -2.240 32.234 1.00 78.00 341 GLN A O 1
ATOM 2727 N N . PHE A 1 342 ? -38.337 -0.719 32.390 1.00 76.69 342 PHE A N 1
ATOM 2728 C CA . PHE A 1 342 ? -37.257 -1.661 32.086 1.00 76.69 342 PHE A CA 1
ATOM 2729 C C . PHE A 1 342 ? -36.598 -2.235 33.345 1.00 76.69 342 PHE A C 1
ATOM 2731 O O . PHE A 1 342 ? -35.712 -1.631 33.953 1.00 76.69 342 PHE A O 1
ATOM 2738 N N . THR A 1 343 ? -36.976 -3.466 33.688 1.00 76.25 343 THR A N 1
ATOM 2739 C CA . THR A 1 343 ? -36.422 -4.220 34.820 1.00 76.25 343 THR A CA 1
ATOM 2740 C C . THR A 1 343 ? -35.233 -5.116 34.425 1.00 76.25 343 THR A C 1
ATOM 2742 O O . THR A 1 343 ? -35.021 -5.472 33.260 1.00 76.25 343 THR A O 1
ATOM 2745 N N . GLY A 1 344 ? -34.417 -5.484 35.420 1.00 77.31 344 GLY A N 1
ATOM 2746 C CA . GLY A 1 344 ? -33.384 -6.521 35.306 1.00 77.31 344 GLY A CA 1
ATOM 2747 C C . GLY A 1 344 ? -32.279 -6.261 34.270 1.00 77.31 344 GLY A C 1
ATOM 2748 O O . GLY A 1 344 ? -31.670 -5.191 34.215 1.00 77.31 344 GLY A O 1
ATOM 2749 N N . ILE A 1 345 ? -31.990 -7.283 33.455 1.00 76.75 345 ILE A N 1
ATOM 2750 C CA . ILE A 1 345 ? -30.793 -7.380 32.595 1.00 76.75 345 ILE A CA 1
ATOM 2751 C C . ILE A 1 345 ? -30.673 -6.212 31.602 1.00 76.75 345 ILE A C 1
ATOM 2753 O O . ILE A 1 345 ? -29.562 -5.750 31.343 1.00 76.75 345 ILE A O 1
ATOM 2757 N N . ARG A 1 346 ? -31.789 -5.696 31.061 1.00 75.62 346 ARG A N 1
ATOM 2758 C CA . ARG A 1 346 ? -31.758 -4.541 30.142 1.00 75.62 346 ARG A CA 1
ATOM 2759 C C . ARG A 1 346 ? -31.242 -3.279 30.835 1.00 75.62 346 ARG A C 1
ATOM 2761 O O . ARG A 1 346 ? -30.425 -2.571 30.254 1.00 75.62 346 ARG A O 1
ATOM 2768 N N . ARG A 1 347 ? -31.650 -3.042 32.088 1.00 82.94 347 ARG A N 1
ATOM 2769 C CA . ARG A 1 347 ? -31.217 -1.889 32.894 1.00 82.94 347 ARG A CA 1
ATOM 2770 C C . ARG A 1 347 ? -29.724 -1.973 33.226 1.00 82.94 347 ARG A C 1
ATOM 2772 O O . ARG A 1 347 ? -29.001 -0.997 33.055 1.00 82.94 347 ARG A O 1
ATOM 2779 N N . ALA A 1 348 ? -29.241 -3.163 33.595 1.00 79.19 348 ALA A N 1
ATOM 2780 C CA . ALA A 1 348 ? -27.818 -3.410 33.840 1.00 79.19 348 ALA A CA 1
ATOM 2781 C C . ALA A 1 348 ? -26.959 -3.195 32.578 1.00 79.19 348 ALA A C 1
ATOM 2783 O O . ALA A 1 348 ? -25.966 -2.469 32.628 1.00 79.19 348 ALA A O 1
ATOM 2784 N N . ARG A 1 349 ? -27.367 -3.751 31.425 1.00 79.88 349 ARG A N 1
ATOM 2785 C CA . ARG A 1 349 ? -26.686 -3.516 30.137 1.00 79.88 349 ARG A CA 1
ATOM 2786 C C . ARG A 1 349 ? -26.662 -2.037 29.773 1.00 79.88 349 ARG A C 1
ATOM 2788 O O . ARG A 1 349 ? -25.614 -1.531 29.388 1.00 79.88 349 ARG A O 1
ATOM 2795 N N . ALA A 1 350 ? -27.781 -1.333 29.944 1.00 80.81 350 ALA A N 1
ATOM 2796 C CA . ALA A 1 350 ? -27.867 0.081 29.608 1.00 80.81 350 ALA A CA 1
ATOM 2797 C C . ALA A 1 350 ? -26.842 0.943 30.365 1.00 80.81 350 ALA A C 1
ATOM 2799 O O . ALA A 1 350 ? -26.286 1.865 29.770 1.00 80.81 350 ALA A O 1
ATOM 2800 N N . LEU A 1 351 ? -26.554 0.605 31.627 1.00 83.88 351 LEU A N 1
ATOM 2801 C CA . LEU A 1 351 ? -25.547 1.265 32.466 1.00 83.88 351 LEU A CA 1
ATOM 2802 C C . LEU A 1 351 ? -24.099 0.862 32.125 1.00 83.88 351 LEU A C 1
ATOM 2804 O O . LEU A 1 351 ? -23.179 1.662 32.283 1.00 83.88 351 LEU A O 1
ATOM 2808 N N . VAL A 1 352 ? -23.869 -0.358 31.628 1.00 84.06 352 VAL A N 1
ATOM 2809 C CA . VAL A 1 352 ? -22.561 -0.745 31.062 1.00 84.06 352 VAL A CA 1
ATOM 2810 C C . VAL A 1 352 ? -22.296 0.039 29.774 1.00 84.06 352 VAL A C 1
ATOM 2812 O O . VAL A 1 352 ? -21.219 0.607 29.601 1.00 84.06 352 VAL A O 1
ATOM 2815 N N . HIS A 1 353 ? -23.302 0.146 28.905 1.00 81.00 353 HIS A N 1
ATOM 2816 C CA . HIS A 1 353 ? -23.212 0.933 27.681 1.00 81.00 353 HIS A CA 1
ATOM 2817 C C . HIS A 1 353 ? -23.095 2.443 27.950 1.00 81.00 353 HIS A C 1
ATOM 2819 O O . HIS A 1 353 ? -22.314 3.086 27.258 1.00 81.00 353 HIS A O 1
ATOM 2825 N N . SER A 1 354 ? -23.752 3.021 28.968 1.00 82.06 354 SER A N 1
ATOM 2826 C CA . SER A 1 354 ? -23.558 4.448 29.294 1.00 82.06 354 SER A CA 1
ATOM 2827 C C . SER A 1 354 ? -22.122 4.755 29.727 1.00 82.06 354 SER A C 1
ATOM 2829 O O . SER A 1 354 ? -21.551 5.741 29.265 1.00 82.06 354 SER A O 1
ATOM 2831 N N . ARG A 1 355 ? -21.496 3.880 30.530 1.00 80.19 355 ARG A N 1
ATOM 2832 C CA . ARG A 1 355 ? -20.068 3.982 30.887 1.00 80.19 355 ARG A CA 1
ATOM 2833 C C . ARG A 1 355 ? -19.153 3.881 29.665 1.00 80.19 355 ARG A C 1
ATOM 2835 O O . ARG A 1 355 ? -18.168 4.605 29.585 1.00 80.19 355 ARG A O 1
ATOM 2842 N N . PHE A 1 356 ? -19.479 3.017 28.705 1.00 72.94 356 PHE A N 1
ATOM 2843 C CA . PHE A 1 356 ? -18.714 2.885 27.463 1.00 72.94 356 PHE A CA 1
ATOM 2844 C C . PHE A 1 356 ? -18.852 4.122 26.556 1.00 72.94 356 PHE A C 1
ATOM 2846 O O . PHE A 1 356 ? -17.857 4.646 26.061 1.00 72.94 356 PHE A O 1
ATOM 2853 N N . ILE A 1 357 ? -20.075 4.639 26.394 1.00 76.69 357 ILE A N 1
ATOM 2854 C CA . ILE A 1 357 ? -20.356 5.882 25.658 1.00 76.69 357 ILE A CA 1
ATOM 2855 C C . ILE A 1 357 ? -19.627 7.062 26.306 1.00 76.69 357 ILE A C 1
ATOM 2857 O O . ILE A 1 357 ? -19.032 7.867 25.602 1.00 76.69 357 ILE A O 1
ATOM 2861 N N . ALA A 1 358 ? -19.619 7.146 27.638 1.00 73.75 358 ALA A N 1
ATOM 2862 C CA . ALA A 1 358 ? -18.900 8.177 28.377 1.00 73.75 358 ALA A CA 1
ATOM 2863 C C . ALA A 1 358 ? -17.393 8.205 28.064 1.00 73.75 358 ALA A C 1
ATOM 2865 O O . ALA A 1 358 ? -16.846 9.283 27.853 1.00 73.75 358 ALA A O 1
ATOM 2866 N N . LEU A 1 359 ? -16.738 7.040 27.994 1.00 72.06 359 LEU A N 1
ATOM 2867 C CA . LEU A 1 359 ? -15.310 6.941 27.663 1.00 72.06 359 LEU A CA 1
ATOM 2868 C C . LEU A 1 359 ? -15.003 7.392 26.226 1.00 72.06 359 LEU A C 1
ATOM 2870 O O . LEU A 1 359 ? -13.968 8.007 25.990 1.00 72.06 359 LEU A O 1
ATOM 2874 N N . HIS A 1 360 ? -15.896 7.119 25.270 1.00 64.62 360 HIS A N 1
ATOM 2875 C CA . HIS A 1 360 ? -15.735 7.588 23.889 1.00 64.62 360 HIS A CA 1
ATOM 2876 C C . HIS A 1 360 ? -16.111 9.066 23.700 1.00 64.62 360 HIS A C 1
ATOM 2878 O O . HIS A 1 360 ? -15.485 9.760 22.903 1.00 64.62 360 HIS A O 1
ATOM 2884 N N . LEU A 1 361 ? -17.106 9.569 24.435 1.00 68.56 361 LEU A N 1
ATOM 2885 C CA . LEU A 1 361 ? -17.537 10.969 24.411 1.00 68.56 361 LEU A CA 1
ATOM 2886 C C . LEU A 1 361 ? -16.816 11.756 25.518 1.00 68.56 361 LEU A C 1
ATOM 2888 O O . LEU A 1 361 ? -17.432 12.249 26.469 1.00 68.56 361 LEU A O 1
ATOM 2892 N N . ASN A 1 362 ? -15.496 11.888 25.372 1.00 59.16 362 ASN A N 1
ATOM 2893 C CA . ASN A 1 362 ? -14.538 12.369 26.383 1.00 59.16 362 ASN A CA 1
ATOM 2894 C C . ASN A 1 362 ? -14.706 13.851 26.826 1.00 59.16 362 ASN A C 1
ATOM 2896 O O . ASN A 1 362 ? -13.867 14.393 27.539 1.00 59.16 362 ASN A O 1
ATOM 2900 N N . LEU A 1 363 ? -15.787 14.520 26.403 1.00 58.19 363 LEU A N 1
ATOM 2901 C CA . LEU A 1 363 ? -16.104 15.935 26.659 1.00 58.19 363 LEU A CA 1
ATOM 2902 C C . LEU A 1 363 ? -17.276 16.149 27.642 1.00 58.19 363 LEU A C 1
ATOM 2904 O O . LEU A 1 363 ? -17.706 17.285 27.851 1.00 58.19 363 LEU A O 1
ATOM 2908 N N . HIS A 1 364 ? -17.833 15.089 28.235 1.00 58.44 364 HIS A N 1
ATOM 2909 C CA . HIS A 1 364 ? -18.928 15.218 29.201 1.00 58.44 364 HIS A CA 1
ATOM 2910 C C . HIS A 1 364 ? -18.411 15.669 30.585 1.00 58.44 364 HIS A C 1
ATOM 2912 O O . HIS A 1 364 ? -17.608 14.996 31.221 1.00 58.44 364 HIS A O 1
ATOM 2918 N N . TYR A 1 365 ? -18.899 16.811 31.080 1.00 65.88 365 TYR A N 1
ATOM 2919 C CA . TYR A 1 365 ? -18.536 17.362 32.396 1.00 65.88 365 TYR A CA 1
ATOM 2920 C C . TYR A 1 365 ? -19.240 16.633 33.553 1.00 65.88 365 TYR A C 1
ATOM 2922 O O . TYR A 1 365 ? -18.722 16.559 34.666 1.00 65.88 365 TYR A O 1
ATOM 2930 N N . ALA A 1 366 ? -20.438 16.107 33.294 1.00 73.12 366 ALA A N 1
ATOM 2931 C CA . ALA A 1 366 ? -21.223 15.335 34.246 1.00 73.12 366 ALA A CA 1
ATOM 2932 C C . ALA A 1 366 ? -22.052 14.256 33.529 1.00 73.12 366 ALA A C 1
ATOM 2934 O O . ALA A 1 366 ? -22.287 14.322 32.317 1.00 73.12 366 ALA A O 1
ATOM 2935 N N . GLN A 1 367 ? -22.498 13.267 34.302 1.00 80.62 367 GLN A N 1
ATOM 2936 C CA . GLN A 1 367 ? -23.420 12.219 33.871 1.00 80.62 367 GLN A CA 1
ATOM 2937 C C . GLN A 1 367 ? -24.708 12.324 34.688 1.00 80.62 367 GLN A C 1
ATOM 2939 O O . GLN A 1 367 ? -24.656 12.472 35.908 1.00 80.62 367 GLN A O 1
ATOM 2944 N N . LEU A 1 368 ? -25.855 12.213 34.024 1.00 84.44 368 LEU A N 1
ATOM 2945 C CA . LEU A 1 368 ? -27.175 12.152 34.642 1.00 84.44 368 LEU A CA 1
ATOM 2946 C C . LEU A 1 368 ? -27.858 10.857 34.202 1.00 84.44 368 LEU A C 1
ATOM 2948 O O . LEU A 1 368 ? -27.938 10.580 33.009 1.00 84.44 368 LEU A O 1
ATOM 2952 N N . THR A 1 369 ? -28.367 10.070 35.148 1.00 86.56 369 THR A N 1
ATOM 2953 C CA . THR A 1 369 ? -29.334 9.005 34.844 1.00 86.56 369 THR A CA 1
ATOM 2954 C C . THR A 1 369 ? -30.710 9.525 35.225 1.00 86.56 369 THR A C 1
ATOM 2956 O O . THR A 1 369 ? -30.940 9.799 36.398 1.00 86.56 369 THR A O 1
ATOM 2959 N N . ALA A 1 370 ? -31.583 9.698 34.238 1.00 84.56 370 ALA A N 1
ATOM 2960 C CA . ALA A 1 370 ? -32.947 10.179 34.419 1.00 84.56 370 ALA A CA 1
ATOM 2961 C C . ALA A 1 370 ? -33.919 9.014 34.220 1.00 84.56 370 ALA A C 1
ATOM 2963 O O . ALA A 1 370 ? -33.808 8.285 33.229 1.00 84.56 370 ALA A O 1
ATOM 2964 N N . SER A 1 371 ? -34.849 8.846 35.158 1.00 81.81 371 SER A N 1
ATOM 2965 C CA . SER A 1 371 ? -35.943 7.870 35.035 1.00 81.81 371 SER A CA 1
ATOM 2966 C C . SER A 1 371 ? -37.254 8.574 34.683 1.00 81.81 371 SER A C 1
ATOM 2968 O O . SER A 1 371 ? -38.052 8.012 33.937 1.00 81.81 371 SER A O 1
ATOM 2970 N N . ASP A 1 372 ? -37.423 9.819 35.149 1.00 79.12 372 ASP A N 1
ATOM 2971 C CA . ASP A 1 372 ? -38.619 10.629 34.947 1.00 79.12 372 ASP A CA 1
ATOM 2972 C C . ASP A 1 372 ? -38.357 11.955 34.224 1.00 79.12 372 ASP A C 1
ATOM 2974 O O . ASP A 1 372 ? -37.285 12.561 34.264 1.00 79.12 372 ASP A O 1
ATOM 2978 N N . MET A 1 373 ? -39.410 12.463 33.584 1.00 74.56 373 MET A N 1
ATOM 2979 C CA . MET A 1 373 ? -39.396 13.732 32.844 1.00 74.56 373 MET A CA 1
ATOM 2980 C C . MET A 1 373 ? -39.183 14.973 33.734 1.00 74.56 373 MET A C 1
ATOM 2982 O O . MET A 1 373 ? -38.937 16.061 33.209 1.00 74.56 373 MET A O 1
ATOM 2986 N N . SER A 1 374 ? -39.298 14.824 35.056 1.00 75.56 374 SER A N 1
ATOM 2987 C CA . SER A 1 374 ? -38.950 15.826 36.073 1.00 75.56 374 SER A CA 1
ATOM 2988 C C . SER A 1 374 ? -37.446 15.924 36.332 1.00 75.56 374 SER A C 1
ATOM 2990 O O . SER A 1 374 ? -36.961 17.012 36.641 1.00 75.56 374 SER A O 1
ATOM 2992 N N . ASP A 1 375 ? -36.701 14.827 36.170 1.00 76.25 375 ASP A N 1
ATOM 2993 C CA . ASP A 1 375 ? -35.250 14.790 36.404 1.00 76.25 375 ASP A CA 1
ATOM 2994 C C . ASP A 1 375 ? -34.520 15.680 35.388 1.00 76.25 375 ASP A C 1
ATOM 2996 O O . ASP A 1 375 ? -33.539 16.350 35.712 1.00 76.25 375 ASP A O 1
ATOM 3000 N N . LEU A 1 376 ? -35.071 15.737 34.171 1.00 75.06 376 LEU A N 1
ATOM 3001 C CA . LEU A 1 376 ? -34.619 16.515 33.017 1.00 75.06 376 LEU A CA 1
ATOM 3002 C C . LEU A 1 376 ? -35.045 17.996 33.061 1.00 75.06 376 LEU A C 1
ATOM 3004 O O . LEU A 1 376 ? -35.291 18.600 32.013 1.00 75.06 376 LEU A O 1
ATOM 3008 N N . SER A 1 377 ? -35.174 18.591 34.249 1.00 76.06 377 SER A N 1
ATOM 3009 C CA . SER A 1 377 ? -35.369 20.039 34.365 1.00 76.06 377 SER A CA 1
ATOM 3010 C C . SER A 1 377 ? -34.067 20.784 34.042 1.00 76.06 377 SER A C 1
ATOM 3012 O O . SER A 1 377 ? -32.961 20.299 34.304 1.00 76.06 377 SER A O 1
ATOM 3014 N N . GLU A 1 378 ? -34.184 21.979 33.460 1.00 71.88 378 GLU A N 1
ATOM 3015 C CA . GLU A 1 378 ? -33.003 22.779 33.125 1.00 71.88 378 GLU A CA 1
ATOM 3016 C C . GLU A 1 378 ? -32.247 23.214 34.390 1.00 71.88 378 GLU A C 1
ATOM 3018 O O . GLU A 1 378 ? -31.018 23.234 34.400 1.00 71.88 378 GLU A O 1
ATOM 3023 N N . ASP A 1 379 ? -32.968 23.466 35.484 1.00 73.12 379 ASP A N 1
ATOM 3024 C CA . ASP A 1 379 ? -32.398 23.872 36.770 1.00 73.12 379 ASP A CA 1
ATOM 3025 C C . ASP A 1 379 ? -31.623 22.730 37.448 1.00 73.12 379 ASP A C 1
ATOM 3027 O O . ASP A 1 379 ? -30.517 22.954 37.943 1.00 73.12 379 ASP A O 1
ATOM 3031 N N . ASN A 1 380 ? -32.118 21.484 37.378 1.00 74.94 380 ASN A N 1
ATOM 3032 C CA . ASN A 1 380 ? -31.377 20.307 37.850 1.00 74.94 380 ASN A CA 1
ATOM 3033 C C . ASN A 1 380 ? -30.058 20.149 37.081 1.00 74.94 380 ASN A C 1
ATOM 3035 O O . ASN A 1 380 ? -29.004 19.911 37.673 1.00 74.94 380 ASN A O 1
ATOM 3039 N N . ILE A 1 381 ? -30.101 20.312 35.755 1.00 78.12 381 ILE A N 1
ATOM 3040 C CA . ILE A 1 381 ? -28.920 20.183 34.896 1.00 78.12 381 ILE A CA 1
ATOM 3041 C C . ILE A 1 381 ? -27.940 21.346 35.122 1.00 78.12 381 ILE A C 1
ATOM 3043 O O . ILE A 1 381 ? -26.735 21.110 35.202 1.00 78.12 381 ILE A O 1
ATOM 3047 N N . ARG A 1 382 ? -28.413 22.583 35.325 1.00 74.50 382 ARG A N 1
ATOM 3048 C CA . ARG A 1 382 ? -27.566 23.735 35.698 1.00 74.50 382 ARG A CA 1
ATOM 3049 C C . ARG A 1 382 ? -26.901 23.559 37.068 1.00 74.50 382 ARG A C 1
ATOM 3051 O O . ARG A 1 382 ? -25.719 23.889 37.210 1.00 74.50 382 ARG A O 1
ATOM 3058 N N . ALA A 1 383 ? -27.616 22.992 38.042 1.00 73.56 383 ALA A N 1
ATOM 3059 C CA . ALA A 1 383 ? -27.079 22.652 39.359 1.00 73.56 383 ALA A CA 1
ATOM 3060 C C . ALA A 1 383 ? -26.000 21.554 39.268 1.00 73.56 383 ALA A C 1
ATOM 3062 O O . ALA A 1 383 ? -24.905 21.721 39.810 1.00 73.56 383 ALA A O 1
ATOM 3063 N N . LEU A 1 384 ? -26.256 20.478 38.511 1.00 70.56 384 LEU A N 1
ATOM 3064 C CA . LEU A 1 384 ? -25.284 19.409 38.226 1.00 70.56 384 LEU A CA 1
ATOM 3065 C C . LEU A 1 384 ? -24.030 19.931 37.509 1.00 70.56 384 LEU A C 1
ATOM 3067 O O . LEU A 1 384 ? -22.910 19.552 37.853 1.00 70.56 384 LEU A O 1
ATOM 3071 N N . LEU A 1 385 ? -24.204 20.848 36.554 1.00 69.50 385 LEU A N 1
ATOM 3072 C CA . LEU A 1 385 ? -23.109 21.512 35.845 1.00 69.50 385 LEU A CA 1
ATOM 3073 C C . LEU A 1 385 ? -22.383 22.573 36.690 1.00 69.50 385 LEU A C 1
ATOM 3075 O O . LEU A 1 385 ? -21.418 23.151 36.188 1.00 69.50 385 LEU A O 1
ATOM 3079 N N . LYS A 1 386 ? -22.797 22.835 37.942 1.00 67.62 386 LYS A N 1
ATOM 3080 C CA . LYS A 1 386 ? -22.227 23.861 38.841 1.00 67.62 386 LYS A CA 1
ATOM 3081 C C . LYS A 1 386 ? -22.108 25.231 38.159 1.00 67.62 386 LYS A C 1
ATOM 3083 O O . LYS A 1 386 ? -21.042 25.853 38.176 1.00 67.62 386 LYS A O 1
ATOM 3088 N N . LEU A 1 387 ? -23.178 25.655 37.486 1.00 62.59 387 LEU A N 1
ATOM 3089 C CA . LEU A 1 387 ? -23.238 26.961 36.822 1.00 62.59 387 LEU A CA 1
ATOM 3090 C C . LEU A 1 387 ? -23.650 28.078 37.793 1.00 62.59 387 LEU A C 1
ATOM 3092 O O . LEU A 1 387 ? -23.102 29.174 37.706 1.00 62.59 387 LEU A O 1
ATOM 3096 N N . ASP A 1 388 ? -24.512 27.783 38.770 1.00 52.53 388 ASP A N 1
ATOM 3097 C CA . ASP A 1 388 ? -24.879 28.734 39.820 1.00 52.53 388 ASP A CA 1
ATOM 3098 C C . ASP A 1 388 ? -23.939 28.670 41.025 1.00 52.53 388 ASP A C 1
ATOM 3100 O O . ASP A 1 388 ? -23.912 27.701 41.789 1.00 52.53 388 ASP A O 1
ATOM 3104 N N . ARG A 1 389 ? -23.187 29.756 41.235 1.00 45.97 389 ARG A N 1
ATOM 3105 C CA . ARG A 1 389 ? -22.472 29.996 42.493 1.00 45.97 389 ARG A CA 1
ATOM 3106 C C . ARG A 1 389 ? -22.397 31.478 42.877 1.00 45.97 389 ARG A C 1
ATOM 3108 O O . ARG A 1 389 ? -21.325 31.915 43.281 1.00 45.97 389 ARG A O 1
ATOM 3115 N N . GLN A 1 390 ? -23.513 32.220 42.784 1.00 40.59 390 GLN A N 1
ATOM 3116 C CA . GLN A 1 390 ? -23.836 33.367 43.668 1.00 40.59 390 GLN A CA 1
ATOM 3117 C C . GLN A 1 390 ? -25.208 34.024 43.378 1.00 40.59 390 GLN A C 1
ATOM 3119 O O . GLN A 1 390 ? -25.295 35.144 42.887 1.00 40.59 390 GLN A O 1
ATOM 3124 N N . THR A 1 391 ? -26.284 33.399 43.855 1.00 35.97 391 THR A N 1
ATOM 3125 C CA . THR A 1 391 ? -27.364 34.129 44.548 1.00 35.97 391 THR A CA 1
ATOM 3126 C C . THR A 1 391 ? -27.699 33.393 45.849 1.00 35.97 391 THR A C 1
ATOM 3128 O O . THR A 1 391 ? -27.356 32.223 45.990 1.00 35.97 391 THR A O 1
ATOM 3131 N N . CYS A 1 392 ? -28.332 34.091 46.800 1.00 28.86 392 CYS A N 1
ATOM 3132 C CA . CYS A 1 392 ? -28.686 33.627 48.156 1.00 28.86 392 CYS A CA 1
ATOM 3133 C C . CYS A 1 392 ? -27.515 33.489 49.158 1.00 28.86 392 CYS A C 1
ATOM 3135 O O . CYS A 1 392 ? -26.904 32.438 49.335 1.00 28.86 392 CYS A O 1
ATOM 3137 N N . GLN A 1 393 ? -27.278 34.570 49.910 1.00 32.44 393 GLN A N 1
ATOM 3138 C CA . GLN A 1 393 ? -26.676 34.501 51.248 1.00 32.44 393 GLN A CA 1
ATOM 3139 C C . GLN A 1 393 ? -27.736 34.140 52.310 1.00 32.44 393 GLN A C 1
ATOM 3141 O O . GLN A 1 393 ? -28.877 34.573 52.178 1.00 32.44 393 GLN A O 1
ATOM 3146 N N . ARG A 1 394 ? -27.287 33.519 53.421 1.00 30.95 394 ARG A N 1
ATOM 3147 C CA . ARG A 1 394 ? -27.985 33.287 54.719 1.00 30.95 394 ARG A CA 1
ATOM 3148 C C . ARG A 1 394 ? -29.168 32.298 54.655 1.00 30.95 394 ARG A C 1
ATOM 3150 O O . ARG A 1 394 ? -30.123 32.519 53.933 1.00 30.95 394 ARG A O 1
ATOM 3157 N N . SER A 1 395 ? -29.177 31.214 55.433 1.00 29.77 395 SER A N 1
ATOM 3158 C CA . SER A 1 395 ? -28.973 31.186 56.896 1.00 29.77 395 SER A CA 1
ATOM 3159 C C . SER A 1 395 ? -28.119 30.015 57.431 1.00 29.77 395 SER A C 1
ATOM 3161 O O . SER A 1 395 ? -27.942 28.999 56.773 1.00 29.77 395 SER A O 1
ATOM 3163 N N . SER A 1 396 ? -27.593 30.192 58.649 1.00 32.22 396 SER A N 1
ATOM 3164 C CA . SER A 1 396 ? -26.771 29.259 59.452 1.00 32.22 396 SER A CA 1
ATOM 3165 C C . SER A 1 396 ? -27.545 27.985 59.889 1.00 32.22 396 SER A C 1
ATOM 3167 O O . SER A 1 396 ? -28.769 27.974 59.807 1.00 32.22 396 SER A O 1
ATOM 3169 N N . SER A 1 397 ? -26.927 26.881 60.349 1.00 29.86 397 SER A N 1
ATOM 3170 C CA . SER A 1 397 ? -25.955 26.809 61.463 1.00 29.86 397 SER A CA 1
ATOM 3171 C C . SER A 1 397 ? -25.193 25.468 61.576 1.00 29.86 397 SER A C 1
ATOM 3173 O O . SER A 1 397 ? -25.791 24.432 61.327 1.00 29.86 397 SER A O 1
ATOM 3175 N N . THR A 1 398 ? -23.948 25.525 62.100 1.00 28.52 398 THR A N 1
ATOM 3176 C CA . THR A 1 398 ? -23.272 24.558 63.028 1.00 28.52 398 THR A CA 1
ATOM 3177 C C . THR A 1 398 ? -23.119 23.057 62.668 1.00 28.52 398 THR A C 1
ATOM 3179 O O . THR A 1 398 ? -24.054 22.450 62.175 1.00 28.52 398 THR A O 1
ATOM 3182 N N . SER A 1 399 ? -22.043 22.331 63.020 1.00 25.23 399 SER A N 1
ATOM 3183 C CA . SER A 1 399 ? -20.686 22.659 63.521 1.00 25.23 399 SER A CA 1
ATOM 3184 C C . SER A 1 399 ? -19.829 21.371 63.673 1.00 25.23 399 SER A C 1
ATOM 3186 O O . SER A 1 399 ? -20.370 20.273 63.710 1.00 25.23 399 SER A O 1
ATOM 3188 N N . TYR A 1 400 ? -18.511 21.548 63.866 1.00 26.06 400 TYR A N 1
ATOM 3189 C CA . TYR A 1 400 ? -17.528 20.614 64.466 1.00 26.06 400 TYR A CA 1
ATOM 3190 C C . TYR A 1 400 ? -16.905 19.439 63.663 1.00 26.06 400 TYR A C 1
ATOM 3192 O O . TYR A 1 400 ? -17.554 18.458 63.324 1.00 26.06 400 TYR A O 1
ATOM 3200 N N . LEU A 1 401 ? -15.560 19.512 63.605 1.00 32.00 401 LEU A N 1
ATOM 3201 C CA . LEU A 1 401 ? -14.553 18.428 63.605 1.00 32.00 401 LEU A CA 1
ATOM 3202 C C . LEU A 1 401 ? -14.167 17.726 62.285 1.00 32.00 401 LEU A C 1
ATOM 3204 O O . LEU A 1 401 ? -14.352 16.525 62.114 1.00 32.00 401 LEU A O 1
ATOM 3208 N N . GLU A 1 402 ? -13.407 18.448 61.456 1.00 29.09 402 GLU A N 1
ATOM 3209 C CA . GLU A 1 402 ? -12.242 17.865 60.769 1.00 29.09 402 GLU A CA 1
ATOM 3210 C C . GLU A 1 402 ? -11.010 17.936 61.691 1.00 29.09 402 GLU A C 1
ATOM 3212 O O . GLU A 1 402 ? -10.460 19.019 61.865 1.00 29.09 402 GLU A O 1
ATOM 3217 N N . GLU A 1 403 ? -10.534 16.813 62.247 1.00 27.44 403 GLU A N 1
ATOM 3218 C CA . GLU A 1 403 ? -9.110 16.674 62.610 1.00 27.44 403 GLU A CA 1
ATOM 3219 C C . GLU A 1 403 ? -8.686 15.214 62.883 1.00 27.44 403 GLU A C 1
ATOM 3221 O O . GLU A 1 403 ? -8.927 14.679 63.965 1.00 27.44 403 GLU A O 1
ATOM 3226 N N . ARG A 1 404 ? -8.005 14.575 61.915 1.00 27.31 404 ARG A N 1
ATOM 3227 C CA . ARG A 1 404 ? -6.711 13.870 62.100 1.00 27.31 404 ARG A CA 1
ATOM 3228 C C . ARG A 1 404 ? -6.313 13.037 60.880 1.00 27.31 404 ARG A C 1
ATOM 3230 O O . ARG A 1 404 ? -6.960 12.058 60.530 1.00 27.31 404 ARG A O 1
ATOM 3237 N N . ALA A 1 405 ? -5.149 13.365 60.329 1.00 26.89 405 ALA A N 1
ATOM 3238 C CA . ALA A 1 405 ? -4.377 12.504 59.438 1.00 26.89 405 ALA A CA 1
ATOM 3239 C C . ALA A 1 405 ? -2.972 12.269 60.028 1.00 26.89 405 ALA A C 1
ATOM 3241 O O . ALA A 1 405 ? -2.510 13.067 60.846 1.00 26.89 405 ALA A O 1
ATOM 3242 N N . ARG A 1 406 ? -2.270 11.237 59.521 1.00 26.59 406 ARG A N 1
ATOM 3243 C CA . ARG A 1 406 ? -0.926 10.741 59.924 1.00 26.59 406 ARG A CA 1
ATOM 3244 C C . ARG A 1 406 ? -0.954 9.942 61.245 1.00 26.59 406 ARG A C 1
ATOM 3246 O O . ARG A 1 406 ? -1.346 10.462 62.279 1.00 26.59 406 ARG A O 1
ATOM 3253 N N . LYS A 1 407 ? -0.503 8.684 61.290 1.00 27.14 407 LYS A N 1
ATOM 3254 C CA . LYS A 1 407 ? 0.760 8.147 60.742 1.00 27.14 407 LYS A CA 1
ATOM 3255 C C . LYS A 1 407 ? 0.618 6.709 60.212 1.00 27.14 407 LYS A C 1
ATOM 3257 O O . LYS A 1 407 ? -0.212 5.955 60.706 1.00 27.14 407 LYS A O 1
ATOM 3262 N N . PHE A 1 408 ? 1.474 6.364 59.253 1.00 24.91 408 PHE A N 1
ATOM 3263 C CA . PHE A 1 408 ? 1.750 5.002 58.774 1.00 24.91 408 PHE A CA 1
ATOM 3264 C C . PHE A 1 408 ? 3.173 4.579 59.207 1.00 24.91 408 PHE A C 1
ATOM 3266 O O . PHE A 1 408 ? 3.863 5.381 59.841 1.00 24.91 408 PHE A O 1
ATOM 3273 N N . ASP A 1 409 ? 3.574 3.363 58.815 1.00 25.72 409 ASP A N 1
ATOM 3274 C CA . ASP A 1 409 ? 4.868 2.679 59.034 1.00 25.72 409 ASP A CA 1
ATOM 3275 C C . ASP A 1 409 ? 5.078 2.072 60.442 1.00 25.72 409 ASP A C 1
ATOM 3277 O O . ASP A 1 409 ? 4.806 2.717 61.449 1.00 25.72 409 ASP A O 1
ATOM 3281 N N . THR A 1 410 ? 5.573 0.834 60.615 1.00 29.17 410 THR A N 1
ATOM 3282 C CA . THR A 1 410 ? 6.030 -0.219 59.666 1.00 29.17 410 THR A CA 1
ATOM 3283 C C . THR A 1 410 ? 5.868 -1.626 60.282 1.00 29.17 410 THR A C 1
ATOM 3285 O O . THR A 1 410 ? 5.956 -1.799 61.494 1.00 29.17 410 THR A O 1
ATOM 3288 N N . SER A 1 411 ? 5.669 -2.649 59.443 1.00 25.98 411 SER A N 1
ATOM 3289 C CA . SER A 1 411 ? 5.839 -4.091 59.752 1.00 25.98 411 SER A CA 1
ATOM 3290 C C . SER A 1 411 ? 7.335 -4.493 59.655 1.00 25.98 411 SER A C 1
ATOM 3292 O O . SER A 1 411 ? 8.027 -3.758 58.942 1.00 25.98 411 SER A O 1
ATOM 3294 N N . PRO A 1 412 ? 7.870 -5.625 60.210 1.00 36.88 412 PRO A N 1
ATOM 3295 C CA . PRO A 1 412 ? 7.502 -6.983 59.730 1.00 36.88 412 PRO A CA 1
ATOM 3296 C C . PRO A 1 412 ? 7.762 -8.238 60.647 1.00 36.88 412 PRO A C 1
ATOM 3298 O O . PRO A 1 412 ? 8.338 -8.155 61.724 1.00 36.88 412 PRO A O 1
ATOM 3301 N N . ILE A 1 413 ? 7.416 -9.425 60.099 1.00 27.50 413 ILE A N 1
ATOM 3302 C CA . ILE A 1 413 ? 7.874 -10.825 60.381 1.00 27.50 413 ILE A CA 1
ATOM 3303 C C . ILE A 1 413 ? 7.199 -11.691 61.487 1.00 27.50 413 ILE A C 1
ATOM 3305 O O . ILE A 1 413 ? 7.493 -11.601 62.673 1.00 27.50 413 ILE A O 1
ATOM 3309 N N . GLN A 1 414 ? 6.403 -12.662 61.002 1.00 27.41 414 GLN A N 1
ATOM 3310 C CA . GLN A 1 414 ? 6.227 -14.085 61.393 1.00 27.41 414 GLN A CA 1
ATOM 3311 C C . GLN A 1 414 ? 6.729 -14.650 62.751 1.00 27.41 414 GLN A C 1
ATOM 3313 O O . GLN A 1 414 ? 7.933 -14.714 62.994 1.00 27.41 414 GLN A O 1
ATOM 3318 N N . ARG A 1 415 ? 5.846 -15.410 63.437 1.00 25.38 415 ARG A N 1
ATOM 3319 C CA . ARG A 1 415 ? 5.880 -16.904 63.512 1.00 25.38 415 ARG A CA 1
ATOM 3320 C C . ARG A 1 415 ? 4.564 -17.502 64.078 1.00 25.38 415 ARG A C 1
ATOM 3322 O O . ARG A 1 415 ? 3.816 -16.815 64.761 1.00 25.38 415 ARG A O 1
ATOM 3329 N N . ARG A 1 416 ? 4.268 -18.767 63.722 1.00 25.36 416 ARG A N 1
ATOM 3330 C CA . ARG A 1 416 ? 3.077 -19.582 64.117 1.00 25.36 416 ARG A CA 1
ATOM 3331 C C . ARG A 1 416 ? 3.145 -19.947 65.624 1.00 25.36 416 ARG A C 1
ATOM 3333 O O . ARG A 1 416 ? 4.255 -20.004 66.133 1.00 25.36 416 ARG A O 1
ATOM 3340 N N . SER A 1 417 ? 2.065 -20.209 66.381 1.00 24.36 417 SER A N 1
ATOM 3341 C CA . SER A 1 417 ? 1.137 -21.355 66.222 1.00 24.36 417 SER A CA 1
ATOM 3342 C C . SER A 1 417 ? -0.024 -21.398 67.254 1.00 24.36 417 SER A C 1
ATOM 3344 O O . SER A 1 417 ? 0.191 -21.055 68.408 1.00 24.36 417 SER A O 1
ATOM 3346 N N . ILE A 1 418 ? -1.182 -21.945 66.837 1.00 26.52 418 ILE A N 1
ATOM 3347 C CA . ILE A 1 418 ? -2.174 -22.775 67.583 1.00 26.52 418 ILE A CA 1
ATOM 3348 C C . ILE A 1 418 ? -2.717 -22.272 68.949 1.00 26.52 418 ILE A C 1
ATOM 3350 O O . ILE A 1 418 ? -2.040 -22.370 69.966 1.00 26.52 418 ILE A O 1
ATOM 3354 N N . SER A 1 419 ? -4.017 -21.931 69.022 1.00 27.78 419 SER A N 1
ATOM 3355 C CA . SER A 1 419 ? -5.041 -22.755 69.728 1.00 27.78 419 SER A CA 1
ATOM 3356 C C . SER A 1 419 ? -6.463 -22.141 69.746 1.00 27.78 419 SER A C 1
ATOM 3358 O O . SER A 1 419 ? -6.656 -21.019 70.189 1.00 27.78 419 SER A O 1
ATOM 3360 N N . GLN A 1 420 ? -7.423 -22.950 69.276 1.00 31.30 420 GLN A N 1
ATOM 3361 C CA . GLN A 1 420 ? -8.866 -23.074 69.588 1.00 31.30 420 GLN A CA 1
ATOM 3362 C C . GLN A 1 420 ? -9.840 -21.875 69.746 1.00 31.30 420 GLN A C 1
ATOM 3364 O O . GLN A 1 420 ? -9.566 -20.817 70.304 1.00 31.30 420 GLN A O 1
ATOM 3369 N N . ASP A 1 421 ? -11.057 -22.141 69.256 1.00 27.92 421 ASP A N 1
ATOM 3370 C CA . ASP A 1 421 ? -12.227 -21.262 69.121 1.00 27.92 421 ASP A CA 1
ATOM 3371 C C . ASP A 1 421 ? -13.104 -21.232 70.401 1.00 27.92 421 ASP A C 1
ATOM 3373 O O . ASP A 1 421 ? -13.171 -22.200 71.160 1.00 27.92 421 ASP A O 1
ATOM 3377 N N . ARG A 1 422 ? -13.835 -20.131 70.619 1.00 30.11 422 ARG A N 1
ATOM 3378 C CA . ARG A 1 422 ? -14.983 -20.041 71.546 1.00 30.11 422 ARG A CA 1
ATOM 3379 C C . ARG A 1 422 ? -16.045 -19.110 70.957 1.00 30.11 422 ARG A C 1
ATOM 3381 O O . ARG A 1 422 ? -16.104 -17.916 71.267 1.00 30.11 422 ARG A O 1
ATOM 3388 N N . ARG A 1 423 ? -16.922 -19.680 70.128 1.00 29.20 423 ARG A N 1
ATOM 3389 C CA . ARG A 1 423 ? -18.056 -18.979 69.507 1.00 29.20 423 ARG A CA 1
ATOM 3390 C C . ARG A 1 423 ? -19.085 -18.519 70.548 1.00 29.20 423 ARG A C 1
ATOM 3392 O O . ARG A 1 423 ? -19.439 -19.256 71.464 1.00 29.20 423 ARG A O 1
ATOM 3399 N N . LYS A 1 424 ? -19.622 -17.309 70.363 1.00 29.58 424 LYS A N 1
ATOM 3400 C CA . LYS A 1 424 ? -20.825 -16.804 71.053 1.00 29.58 424 LYS A CA 1
ATOM 3401 C C . LYS A 1 424 ? -22.022 -16.881 70.097 1.00 29.58 424 LYS A C 1
ATOM 3403 O O . LYS A 1 424 ? -21.889 -16.474 68.947 1.00 29.58 424 LYS A O 1
ATOM 3408 N N . LYS A 1 425 ? -23.180 -17.361 70.571 1.00 27.41 425 LYS A N 1
ATOM 3409 C CA . LYS A 1 425 ? -24.447 -17.376 69.806 1.00 27.41 425 LYS A CA 1
ATOM 3410 C C . LYS A 1 425 ? -25.070 -15.956 69.686 1.00 27.41 425 LYS A C 1
ATOM 3412 O O . LYS A 1 425 ? -24.787 -15.112 70.542 1.00 27.41 425 LYS A O 1
ATOM 3417 N N . PRO A 1 426 ? -25.877 -15.672 68.639 1.00 32.78 426 PRO A N 1
ATOM 3418 C CA . PRO A 1 426 ? -26.420 -14.337 68.335 1.00 32.78 426 PRO A CA 1
ATOM 3419 C C . PRO A 1 426 ? -27.779 -14.030 69.011 1.00 32.78 426 PRO A C 1
ATOM 3421 O O . PRO A 1 426 ? -28.300 -14.833 69.781 1.00 32.78 426 PRO A O 1
ATOM 3424 N N . LYS A 1 427 ? -28.344 -12.843 68.726 1.00 29.06 427 LYS A N 1
ATOM 3425 C CA . LYS A 1 427 ? -29.663 -12.348 69.181 1.00 29.06 427 LYS A CA 1
ATOM 3426 C C . LYS A 1 427 ? -30.575 -12.037 67.988 1.00 29.06 427 LYS A C 1
ATOM 3428 O O . LYS A 1 427 ? -30.084 -11.440 67.036 1.00 29.06 427 LYS A O 1
ATOM 3433 N N . GLU A 1 428 ? -31.886 -12.253 68.125 1.00 26.39 428 GLU A N 1
ATOM 3434 C CA . GLU A 1 428 ? -32.930 -11.725 67.222 1.00 26.39 428 GLU A CA 1
ATOM 3435 C C . GLU A 1 428 ? -34.208 -11.278 67.975 1.00 26.39 428 GLU A C 1
ATOM 3437 O O . GLU A 1 428 ? -34.389 -11.582 69.154 1.00 26.39 428 GLU A O 1
ATOM 3442 N N . PHE A 1 429 ? -35.053 -10.489 67.295 1.00 27.67 429 PHE A N 1
ATOM 3443 C CA . PHE A 1 429 ? -36.288 -9.809 67.743 1.00 27.67 429 PHE A CA 1
ATOM 3444 C C . PHE A 1 429 ? -36.984 -9.198 66.485 1.00 27.67 429 PHE A C 1
ATOM 3446 O O . PHE A 1 429 ? -36.250 -8.872 65.551 1.00 27.67 429 PHE A O 1
ATOM 3453 N N . PRO A 1 430 ? -38.277 -8.768 66.478 1.00 47.69 430 PRO A N 1
ATOM 3454 C CA . PRO A 1 430 ? -39.542 -9.336 67.010 1.00 47.69 430 PRO A CA 1
ATOM 3455 C C . PRO A 1 430 ? -40.740 -9.257 65.982 1.00 47.69 430 PRO A C 1
ATOM 3457 O O . PRO A 1 430 ? -40.498 -8.992 64.812 1.00 47.69 430 PRO A O 1
ATOM 3460 N N . VAL A 1 431 ? -42.022 -9.323 66.453 1.00 29.09 431 VAL A N 1
ATOM 3461 C CA . VAL A 1 431 ? -43.312 -8.792 65.845 1.00 29.09 431 VAL A CA 1
ATOM 3462 C C . VAL A 1 431 ? -44.141 -9.779 64.961 1.00 29.09 431 VAL A C 1
ATOM 3464 O O . VAL A 1 431 ? -43.572 -10.351 64.049 1.00 29.09 431 VAL A O 1
ATOM 3467 N N . LYS A 1 432 ? -45.485 -10.008 65.068 1.00 30.52 432 LYS A N 1
ATOM 3468 C CA . LYS A 1 432 ? -46.625 -9.559 65.945 1.00 30.52 432 LYS A CA 1
ATOM 3469 C C . LYS A 1 432 ? -47.915 -10.426 65.755 1.00 30.52 432 LYS A C 1
ATOM 3471 O O . LYS A 1 432 ? -48.141 -10.881 64.645 1.00 30.52 432 LYS A O 1
ATOM 3476 N N . SER A 1 433 ? -48.865 -10.341 66.722 1.00 28.66 433 SER A N 1
ATOM 3477 C CA . SER A 1 433 ? -50.362 -10.357 66.553 1.00 28.66 433 SER A CA 1
ATOM 3478 C C . SER A 1 433 ? -51.055 -11.691 66.160 1.00 28.66 433 SER A C 1
ATOM 3480 O O . SER A 1 433 ? -50.627 -12.315 65.206 1.00 28.66 433 SER A O 1
ATOM 3482 N N . ARG A 1 434 ? -52.185 -12.166 66.735 1.00 30.58 434 ARG A N 1
ATOM 3483 C CA . ARG A 1 434 ? -53.281 -11.651 67.628 1.00 30.58 434 ARG A CA 1
ATOM 3484 C C . ARG A 1 434 ? -53.972 -12.889 68.314 1.00 30.58 434 ARG A C 1
ATOM 3486 O O . ARG A 1 434 ? -53.471 -13.982 68.107 1.00 30.58 434 ARG A O 1
ATOM 3493 N N . HIS A 1 435 ? -55.062 -12.892 69.110 1.00 30.06 435 HIS A N 1
ATOM 3494 C CA . HIS A 1 435 ? -56.130 -11.924 69.464 1.00 30.06 435 HIS A CA 1
ATOM 3495 C C . HIS A 1 435 ? -56.670 -12.121 70.930 1.00 30.06 435 HIS A C 1
ATOM 3497 O O . HIS A 1 435 ? -55.963 -12.591 71.811 1.00 30.06 435 HIS A O 1
ATOM 3503 N N . SER A 1 436 ? -57.914 -11.687 71.170 1.00 26.94 436 SER A N 1
ATOM 3504 C CA . SER A 1 436 ? -58.790 -11.591 72.373 1.00 26.94 436 SER A CA 1
ATOM 3505 C C . SER A 1 436 ? -59.682 -12.825 72.665 1.00 26.94 436 SER A C 1
ATOM 3507 O O . SER A 1 436 ? -59.886 -13.597 71.738 1.00 26.94 436 SER A O 1
ATOM 3509 N N . SER A 1 437 ? -60.441 -13.008 73.769 1.00 30.05 437 SER A N 1
ATOM 3510 C CA . SER A 1 437 ? -60.574 -12.475 75.163 1.00 30.05 437 SER A CA 1
ATOM 3511 C C . SER A 1 437 ? -61.863 -13.085 75.785 1.00 30.05 437 SER A C 1
ATOM 3513 O O . SER A 1 437 ? -62.771 -13.352 75.007 1.00 30.05 437 SER A O 1
ATOM 3515 N N . ILE A 1 438 ? -62.030 -13.183 77.125 1.00 29.03 438 ILE A N 1
ATOM 3516 C CA . ILE A 1 438 ? -63.298 -12.892 77.871 1.00 29.03 438 ILE A CA 1
ATOM 3517 C C . ILE A 1 438 ? -63.140 -12.985 79.414 1.00 29.03 438 ILE A C 1
ATOM 3519 O O . ILE A 1 438 ? -62.221 -13.601 79.935 1.00 29.03 438 ILE A O 1
ATOM 3523 N N . ARG A 1 439 ? -64.040 -12.265 80.098 1.00 26.95 439 ARG A N 1
ATOM 3524 C CA . ARG A 1 439 ? -64.155 -11.829 81.507 1.00 26.95 439 ARG A CA 1
ATOM 3525 C C . ARG A 1 439 ? -63.920 -12.809 82.672 1.00 26.95 439 ARG A C 1
ATOM 3527 O O . ARG A 1 439 ? -64.331 -13.960 82.654 1.00 26.95 439 ARG A O 1
ATOM 3534 N N . SER A 1 440 ? -63.488 -12.193 83.775 1.00 35.44 440 SER A N 1
ATOM 3535 C CA . SER A 1 440 ? -63.665 -12.603 85.173 1.00 35.44 440 SER A CA 1
ATOM 3536 C C . SER A 1 440 ? -65.088 -12.363 85.722 1.00 35.44 440 SER A C 1
ATOM 3538 O O . SER A 1 440 ? -65.789 -11.444 85.295 1.00 35.44 440 SER A O 1
ATOM 3540 N N . LEU A 1 441 ? -65.470 -13.138 86.744 1.00 30.58 441 LEU A N 1
ATOM 3541 C CA . LEU A 1 441 ? -66.561 -12.869 87.694 1.00 30.58 441 LEU A CA 1
ATOM 3542 C C . LEU A 1 441 ? -66.181 -13.447 89.074 1.00 30.58 441 LEU A C 1
ATOM 3544 O O . LEU A 1 441 ? -65.240 -14.229 89.172 1.00 30.58 441 LEU A O 1
ATOM 3548 N N . ALA A 1 442 ? -66.859 -13.018 90.140 1.00 27.42 442 ALA A N 1
ATOM 3549 C CA . ALA A 1 442 ? -66.447 -13.259 91.529 1.00 27.42 442 ALA A CA 1
ATOM 3550 C C . ALA A 1 442 ? -67.590 -13.792 92.419 1.00 27.42 442 ALA A C 1
ATOM 3552 O O . ALA A 1 442 ? -68.749 -13.741 92.008 1.00 27.42 442 ALA A O 1
ATOM 3553 N N . LYS A 1 443 ? -67.226 -14.090 93.685 1.00 27.88 443 LYS A N 1
ATOM 3554 C CA . LYS A 1 443 ? -68.033 -14.094 94.936 1.00 27.88 443 LYS A CA 1
ATOM 3555 C C . LYS A 1 443 ? -68.637 -15.429 95.442 1.00 27.88 443 LYS A C 1
ATOM 3557 O O . LYS A 1 443 ? -69.221 -16.165 94.662 1.00 27.88 443 LYS A O 1
ATOM 3562 N N . LEU A 1 444 ? -68.632 -15.551 96.789 1.00 30.73 444 LEU A N 1
ATOM 3563 C CA . LEU A 1 444 ? -69.470 -16.401 97.681 1.00 30.73 444 LEU A CA 1
ATOM 3564 C C . LEU A 1 444 ? -69.126 -17.914 97.745 1.00 30.73 444 LEU A C 1
ATOM 3566 O O . LEU A 1 444 ? -68.726 -18.473 96.736 1.00 30.73 444 LEU A O 1
ATOM 3570 N N . GLU A 1 445 ? -69.285 -18.656 98.859 1.00 30.89 445 GLU A N 1
ATOM 3571 C CA . GLU A 1 445 ? -69.305 -18.340 100.314 1.00 30.89 445 GLU A CA 1
ATOM 3572 C C . GLU A 1 445 ? -69.039 -19.643 101.142 1.00 30.89 445 GLU A C 1
ATOM 3574 O O . GLU A 1 445 ? -68.474 -20.590 100.603 1.00 30.89 445 GLU A O 1
ATOM 3579 N N . MET A 1 446 ? -69.361 -19.688 102.446 1.00 27.97 446 MET A N 1
ATOM 3580 C CA . MET A 1 446 ? -68.810 -20.618 103.463 1.00 27.97 446 MET A CA 1
ATOM 3581 C C . MET A 1 446 ? -69.472 -22.015 103.647 1.00 27.97 446 MET A C 1
ATOM 3583 O O . MET A 1 446 ? -70.652 -22.205 103.376 1.00 27.97 446 MET A O 1
ATOM 3587 N N . ASP A 1 447 ? -68.705 -22.911 104.298 1.00 29.44 447 ASP A N 1
ATOM 3588 C CA . ASP A 1 447 ? -69.089 -23.928 105.311 1.00 29.44 447 ASP A CA 1
ATOM 3589 C C . ASP A 1 447 ? -70.136 -25.042 105.024 1.00 29.44 447 ASP A C 1
ATOM 3591 O O . ASP A 1 447 ? -71.342 -24.794 105.065 1.00 29.44 447 ASP A O 1
ATOM 3595 N N . LYS A 1 448 ? -69.703 -26.327 105.070 1.00 32.19 448 LYS A N 1
ATOM 3596 C CA . LYS A 1 448 ? -69.974 -27.271 106.203 1.00 32.19 448 LYS A CA 1
ATOM 3597 C C . LYS A 1 448 ? -69.378 -28.691 106.044 1.00 32.19 448 LYS A C 1
ATOM 3599 O O . LYS A 1 448 ? -68.997 -29.121 104.967 1.00 32.19 448 LYS A O 1
ATOM 3604 N N . LYS A 1 449 ? -69.273 -29.389 107.186 1.00 30.36 449 LYS A N 1
ATOM 3605 C CA . LYS A 1 449 ? -68.553 -30.657 107.448 1.00 30.36 449 LYS A CA 1
ATOM 3606 C C . LYS A 1 449 ? -69.258 -31.946 106.972 1.00 30.36 449 LYS A C 1
ATOM 3608 O O . LYS A 1 449 ? -70.414 -32.115 107.335 1.00 30.36 449 LYS A O 1
ATOM 3613 N N . ALA A 1 450 ? -68.453 -32.873 106.419 1.00 33.12 450 ALA A N 1
ATOM 3614 C CA . ALA A 1 450 ? -68.406 -34.350 106.615 1.00 33.12 450 ALA A CA 1
ATOM 3615 C C . ALA A 1 450 ? -69.682 -35.213 106.350 1.00 33.12 450 ALA A C 1
ATOM 3617 O O . ALA A 1 450 ? -70.792 -34.710 106.491 1.00 33.12 450 ALA A O 1
ATOM 3618 N N . PRO A 1 451 ? -69.566 -36.517 105.983 1.00 39.00 451 PRO A N 1
ATOM 3619 C CA . PRO A 1 451 ? -68.606 -37.498 106.512 1.00 39.00 451 PRO A CA 1
ATOM 3620 C C . PRO A 1 451 ? -67.634 -38.077 105.465 1.00 39.00 451 PRO A C 1
ATOM 3622 O O . PRO A 1 451 ? -68.039 -38.770 104.538 1.00 39.00 451 PRO A O 1
ATOM 3625 N N . ALA A 1 452 ? -66.333 -37.848 105.663 1.00 43.88 452 ALA A N 1
ATOM 3626 C CA . ALA A 1 452 ? -65.269 -38.316 104.773 1.00 43.88 452 ALA A CA 1
ATOM 3627 C C . ALA A 1 452 ? -64.472 -39.464 105.416 1.00 43.88 452 ALA A C 1
ATOM 3629 O O . ALA A 1 452 ? -63.463 -39.217 106.074 1.00 43.88 452 ALA A O 1
ATOM 3630 N N . GLU A 1 453 ? -64.937 -40.703 105.232 1.00 48.31 453 GLU A N 1
ATOM 3631 C CA . GLU A 1 453 ? -64.236 -41.918 105.702 1.00 48.31 453 GLU A CA 1
ATOM 3632 C C . GLU A 1 453 ? -64.496 -43.161 104.818 1.00 48.31 453 GLU A C 1
ATOM 3634 O O . GLU A 1 453 ? -64.286 -44.291 105.237 1.00 48.31 453 GLU A O 1
ATOM 3639 N N . LYS A 1 454 ? -64.965 -42.946 103.578 1.00 46.16 454 LYS A N 1
ATOM 3640 C CA . LYS A 1 454 ? -64.977 -43.959 102.500 1.00 46.16 454 LYS A CA 1
ATOM 3641 C C . LYS A 1 454 ? -64.471 -43.410 101.169 1.00 46.16 454 LYS A C 1
ATOM 3643 O O . LYS A 1 454 ? -63.699 -44.073 100.501 1.00 46.16 454 LYS A O 1
ATOM 3648 N N . GLN A 1 455 ? -64.802 -42.155 100.857 1.00 46.22 455 GLN A N 1
ATOM 3649 C CA . GLN A 1 455 ? -64.259 -41.466 99.679 1.00 46.22 455 GLN A CA 1
ATOM 3650 C C . GLN A 1 455 ? -62.742 -41.249 99.758 1.00 46.22 455 GLN A C 1
ATOM 3652 O O . GLN A 1 455 ? -62.100 -41.200 98.728 1.00 46.22 455 GLN A O 1
ATOM 3657 N N . LYS A 1 456 ? -62.149 -41.184 100.959 1.00 51.53 456 LYS A N 1
ATOM 3658 C CA . LYS A 1 456 ? -60.699 -40.981 101.118 1.00 51.53 456 LYS A CA 1
ATOM 3659 C C . LYS A 1 456 ? -59.836 -42.182 100.739 1.00 51.53 456 LYS A C 1
ATOM 3661 O O . LYS A 1 456 ? -58.682 -41.974 100.400 1.00 51.53 456 LYS A O 1
ATOM 3666 N N . GLU A 1 457 ? -60.349 -43.406 100.851 1.00 52.28 457 GLU A N 1
ATOM 3667 C CA . GLU A 1 457 ? -59.586 -44.597 100.451 1.00 52.28 457 GLU A CA 1
ATOM 3668 C C . GLU A 1 457 ? -59.642 -44.773 98.925 1.00 52.28 457 GLU A C 1
ATOM 3670 O O . GLU A 1 457 ? -58.608 -45.029 98.320 1.00 52.28 457 GLU A O 1
ATOM 3675 N N . GLU A 1 458 ? -60.796 -44.507 98.297 1.00 53.00 458 GLU A N 1
ATOM 3676 C CA . GLU A 1 458 ? -60.925 -44.455 96.831 1.00 53.00 458 GLU A CA 1
ATOM 3677 C C . GLU A 1 458 ? -60.150 -43.262 96.227 1.00 53.00 458 GLU A C 1
ATOM 3679 O O . GLU A 1 458 ? -59.379 -43.466 95.296 1.00 53.00 458 GLU A O 1
ATOM 3684 N N . GLU A 1 459 ? -60.243 -42.047 96.791 1.00 55.81 459 GLU A N 1
ATOM 3685 C CA . GLU A 1 459 ? -59.443 -40.889 96.345 1.00 55.81 459 GLU A CA 1
ATOM 3686 C C . GLU A 1 459 ? -57.933 -41.115 96.546 1.00 55.81 459 GLU A C 1
ATOM 3688 O O . GLU A 1 459 ? -57.154 -40.709 95.692 1.00 55.81 459 GLU A O 1
ATOM 3693 N N . GLU A 1 460 ? -57.478 -41.780 97.621 1.00 57.69 460 GLU A N 1
ATOM 3694 C CA . GLU A 1 460 ? -56.048 -42.100 97.772 1.00 57.69 460 GLU A CA 1
ATOM 3695 C C . GLU A 1 460 ? -55.563 -43.204 96.816 1.00 57.69 460 GLU A C 1
ATOM 3697 O O . GLU A 1 460 ? -54.381 -43.194 96.472 1.00 57.69 460 GLU A O 1
ATOM 3702 N N . GLU A 1 461 ? -56.398 -44.165 96.406 1.00 58.50 461 GLU A N 1
ATOM 3703 C CA . GLU A 1 461 ? -56.018 -45.149 95.377 1.00 58.50 461 GLU A CA 1
ATOM 3704 C C . GLU A 1 461 ? -56.059 -44.548 93.965 1.00 58.50 461 GLU A C 1
ATOM 3706 O O . GLU A 1 461 ? -55.129 -44.781 93.188 1.00 58.50 461 GLU A O 1
ATOM 3711 N N . GLU A 1 462 ? -57.052 -43.712 93.641 1.00 58.75 462 GLU A N 1
ATOM 3712 C CA . GLU A 1 462 ? -57.091 -42.959 92.379 1.00 58.75 462 GLU A CA 1
ATOM 3713 C C . GLU A 1 462 ? -55.934 -41.949 92.289 1.00 58.75 462 GLU A C 1
ATOM 3715 O O . GLU A 1 462 ? -55.260 -41.885 91.266 1.00 58.75 462 GLU A O 1
ATOM 3720 N N . GLU A 1 463 ? -55.605 -41.223 93.363 1.00 62.12 463 GLU A N 1
ATOM 3721 C CA . GLU A 1 463 ? -54.484 -40.272 93.353 1.00 62.12 463 GLU A CA 1
ATOM 3722 C C . GLU A 1 463 ? -53.113 -40.982 93.329 1.00 62.12 463 GLU A C 1
ATOM 3724 O O . GLU A 1 463 ? -52.166 -40.480 92.723 1.00 62.12 463 GLU A O 1
ATOM 3729 N N . LYS A 1 464 ? -52.976 -42.177 93.930 1.00 63.22 464 LYS A N 1
ATOM 3730 C CA . LYS A 1 464 ? -51.745 -42.989 93.812 1.00 63.22 464 LYS A CA 1
ATOM 3731 C C . LYS A 1 464 ? -51.583 -43.601 92.424 1.00 63.22 464 LYS A C 1
ATOM 3733 O O . LYS A 1 464 ? -50.461 -43.625 91.925 1.00 63.22 464 LYS A O 1
ATOM 3738 N N . SER A 1 465 ? -52.662 -44.089 91.812 1.00 60.06 465 SER A N 1
ATOM 3739 C CA . SER A 1 465 ? -52.617 -44.644 90.452 1.00 60.06 465 SER A CA 1
ATOM 3740 C C . SER A 1 465 ? -52.366 -43.554 89.409 1.00 60.06 465 SER A C 1
ATOM 3742 O O . SER A 1 465 ? -51.463 -43.721 88.599 1.00 60.06 465 SER A O 1
ATOM 3744 N N . GLN A 1 466 ? -53.024 -42.394 89.510 1.00 61.97 466 GLN A N 1
ATOM 3745 C CA . GLN A 1 466 ? -52.745 -41.239 88.644 1.00 61.97 466 GLN A CA 1
ATOM 3746 C C . GLN A 1 466 ? -51.303 -40.737 88.787 1.00 61.97 466 GLN A C 1
ATOM 3748 O O . GLN A 1 466 ? -50.653 -40.480 87.781 1.00 61.97 466 GLN A O 1
ATOM 3753 N N . ARG A 1 467 ? -50.749 -40.659 90.007 1.00 69.56 467 ARG A N 1
ATOM 3754 C CA . ARG A 1 467 ? -49.333 -40.284 90.194 1.00 69.56 467 ARG A CA 1
ATOM 3755 C C . ARG A 1 467 ? -48.356 -41.324 89.643 1.00 69.56 467 ARG A C 1
ATOM 3757 O O . ARG A 1 467 ? -47.294 -40.938 89.172 1.00 69.56 467 ARG A O 1
ATOM 3764 N N . LEU A 1 468 ? -48.692 -42.615 89.697 1.00 67.75 468 LEU A N 1
ATOM 3765 C CA . LEU A 1 468 ? -47.890 -43.674 89.073 1.00 67.75 468 LEU A CA 1
ATOM 3766 C C . LEU A 1 468 ? -47.944 -43.592 87.542 1.00 67.75 468 LEU A C 1
ATOM 3768 O O . LEU A 1 468 ? -46.898 -43.694 86.912 1.00 67.75 468 LEU A O 1
ATOM 3772 N N . GLU A 1 469 ? -49.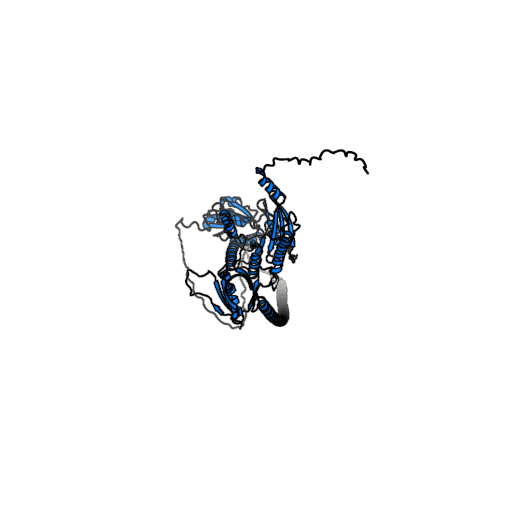117 -43.347 86.954 1.00 68.06 469 GLU A N 1
ATOM 3773 C CA . GLU A 1 469 ? -49.264 -43.141 85.506 1.00 68.06 469 GLU A CA 1
ATOM 3774 C C . GLU A 1 469 ? -48.553 -41.861 85.031 1.00 68.06 469 GLU A C 1
ATOM 3776 O O . GLU A 1 469 ? -47.864 -41.902 84.014 1.00 68.06 469 GLU A O 1
ATOM 3781 N N . GLU A 1 470 ? -48.635 -40.752 85.779 1.00 66.31 470 GLU A N 1
ATOM 3782 C CA . GLU A 1 470 ? -47.884 -39.520 85.486 1.00 66.31 470 GLU A CA 1
ATOM 3783 C C . GLU A 1 470 ? -46.362 -39.719 85.615 1.00 66.31 470 GLU A C 1
ATOM 3785 O O . GLU A 1 470 ? -45.598 -39.193 84.801 1.00 66.31 470 GLU A O 1
ATOM 3790 N N . GLU A 1 471 ? -45.894 -40.479 86.613 1.00 70.31 471 GLU A N 1
ATOM 3791 C CA . GLU A 1 471 ? -44.464 -40.761 86.798 1.00 70.31 471 GLU A CA 1
ATOM 3792 C C . GLU A 1 471 ? -43.931 -41.747 85.739 1.00 70.31 471 GLU A C 1
ATOM 3794 O O . GLU A 1 471 ? -42.807 -41.581 85.262 1.00 70.31 471 GLU A O 1
ATOM 3799 N N . GLU A 1 472 ? -44.725 -42.733 85.304 1.00 70.81 472 GLU A N 1
ATOM 3800 C CA . GLU A 1 472 ? -44.381 -43.591 84.162 1.00 70.81 472 GLU A CA 1
ATOM 3801 C C . GLU A 1 472 ? -44.403 -42.818 82.836 1.00 70.81 472 GLU A C 1
ATOM 3803 O O . GLU A 1 472 ? -43.477 -42.978 82.038 1.00 70.81 472 GLU A O 1
ATOM 3808 N N . SER A 1 473 ? -45.380 -41.930 82.605 1.00 66.50 473 SER A N 1
ATOM 3809 C CA . SER A 1 473 ? -45.425 -41.122 81.380 1.00 66.50 473 SER A CA 1
ATOM 3810 C C . SER A 1 473 ? -44.254 -40.145 81.291 1.00 66.50 473 SER A C 1
ATOM 3812 O O . SER A 1 473 ? -43.646 -40.029 80.232 1.00 66.50 473 SER A O 1
ATOM 3814 N N . GLN A 1 474 ? -43.879 -39.495 82.400 1.00 67.75 474 GLN A N 1
ATOM 3815 C CA . GLN A 1 474 ? -42.715 -38.600 82.436 1.00 67.75 474 GLN A CA 1
ATOM 3816 C C . GLN A 1 474 ? -41.407 -39.357 82.185 1.00 67.75 474 GLN A C 1
ATOM 3818 O O . GLN A 1 474 ? -40.561 -38.874 81.439 1.00 67.75 474 GLN A O 1
ATOM 3823 N N . ARG A 1 475 ? -41.248 -40.570 82.733 1.00 75.31 475 ARG A N 1
ATOM 3824 C CA . ARG A 1 475 ? -40.071 -41.411 82.455 1.00 75.31 475 ARG A CA 1
ATOM 3825 C C . ARG A 1 475 ? -40.014 -41.872 80.998 1.00 75.31 475 ARG A C 1
ATOM 3827 O O . ARG A 1 475 ? -38.926 -41.912 80.436 1.00 75.31 475 ARG A O 1
ATOM 3834 N N . LEU A 1 476 ? -41.155 -42.195 80.387 1.00 70.56 476 LEU A N 1
ATOM 3835 C CA . LEU A 1 476 ? -41.229 -42.560 78.969 1.00 70.56 476 LEU A CA 1
ATOM 3836 C C . LEU A 1 476 ? -40.920 -41.368 78.052 1.00 70.56 476 LEU A C 1
ATOM 3838 O O . LEU A 1 476 ? -40.160 -41.534 77.104 1.00 70.56 476 LEU A O 1
ATOM 3842 N N . GLU A 1 477 ? -41.435 -40.170 78.350 1.00 70.44 477 GLU A N 1
ATOM 3843 C CA . GLU A 1 477 ? -41.094 -38.947 77.606 1.00 70.44 477 GLU A CA 1
ATOM 3844 C C . GLU A 1 477 ? -39.612 -38.561 77.775 1.00 70.44 477 GLU A C 1
ATOM 3846 O O . GLU A 1 477 ? -38.952 -38.208 76.795 1.00 70.44 477 GLU A O 1
ATOM 3851 N N . GLU A 1 478 ? -39.047 -38.680 78.984 1.00 70.12 478 GLU A N 1
ATOM 3852 C CA . GLU A 1 478 ? -37.611 -38.478 79.208 1.00 70.12 478 GLU A CA 1
ATOM 3853 C C . GLU A 1 478 ? -36.771 -39.511 78.435 1.00 70.12 478 GLU A C 1
ATOM 3855 O O . GLU A 1 478 ? -35.795 -39.128 77.787 1.00 70.12 478 GLU A O 1
ATOM 3860 N N . GLU A 1 479 ? -37.156 -40.792 78.423 1.00 72.31 479 GLU A N 1
ATOM 3861 C CA . GLU A 1 479 ? -36.426 -41.847 77.707 1.00 72.31 479 GLU A CA 1
ATOM 3862 C C . GLU A 1 479 ? -36.547 -41.717 76.175 1.00 72.31 479 GLU A C 1
ATOM 3864 O O . GLU A 1 479 ? -35.558 -41.915 75.467 1.00 72.31 479 GLU A O 1
ATOM 3869 N N . GLU A 1 480 ? -37.709 -41.323 75.637 1.00 73.19 480 GLU A N 1
ATOM 3870 C CA . GLU A 1 480 ? -37.844 -40.982 74.211 1.00 73.19 480 GLU A CA 1
ATOM 3871 C C . GLU A 1 480 ? -37.024 -39.740 73.837 1.00 73.19 480 GLU A C 1
ATOM 3873 O O . GLU A 1 480 ? -36.358 -39.747 72.799 1.00 73.19 480 GLU A O 1
ATOM 3878 N N . SER A 1 481 ? -37.006 -38.697 74.675 1.00 67.50 481 SER A N 1
ATOM 3879 C CA . SER A 1 481 ? -36.223 -37.485 74.397 1.00 67.50 481 SER A CA 1
ATOM 3880 C C . SER A 1 481 ? -34.715 -37.758 74.367 1.00 67.50 481 SER A C 1
ATOM 3882 O O . SER A 1 481 ? -34.029 -37.296 73.457 1.00 67.50 481 SER A O 1
ATOM 3884 N N . GLN A 1 482 ? -34.212 -38.586 75.290 1.00 72.56 482 GLN A N 1
ATOM 3885 C CA . GLN A 1 482 ? -32.806 -38.993 75.322 1.00 72.56 482 GLN A CA 1
ATOM 3886 C C . GLN A 1 482 ? -32.443 -39.833 74.094 1.00 72.56 482 GLN A C 1
ATOM 3888 O O . GLN A 1 482 ? -31.419 -39.579 73.466 1.00 72.56 482 GLN A O 1
ATOM 3893 N N . ARG A 1 483 ? -33.306 -40.775 73.687 1.00 78.69 483 ARG A N 1
ATOM 3894 C CA . ARG A 1 483 ? -33.083 -41.578 72.471 1.00 78.69 483 ARG A CA 1
ATOM 3895 C C . ARG A 1 483 ? -33.066 -40.724 71.202 1.00 78.69 483 ARG A C 1
ATOM 3897 O O . ARG A 1 483 ? -32.263 -40.992 70.315 1.00 78.69 483 ARG A O 1
ATOM 3904 N N . LEU A 1 484 ? -33.915 -39.698 71.115 1.00 73.38 484 LEU A N 1
ATOM 3905 C CA . LEU A 1 484 ? -33.930 -38.765 69.985 1.00 73.38 484 LEU A CA 1
ATOM 3906 C C . LEU A 1 484 ? -32.678 -37.874 69.949 1.00 73.38 484 LEU A C 1
ATOM 3908 O O . LEU A 1 484 ? -32.121 -37.677 68.872 1.00 73.38 484 LEU A O 1
ATOM 3912 N N . GLU A 1 485 ? -32.192 -37.383 71.095 1.00 73.19 485 GLU A N 1
ATOM 3913 C CA . GLU A 1 485 ? -30.929 -36.628 71.161 1.00 73.19 485 GLU A CA 1
ATOM 3914 C C . GLU A 1 485 ? -29.702 -37.511 70.845 1.00 73.19 485 GLU A C 1
ATOM 3916 O O . GLU A 1 485 ? -28.777 -37.068 70.154 1.00 73.19 485 GLU A O 1
ATOM 3921 N N . GLU A 1 486 ? -29.692 -38.777 71.278 1.00 73.06 486 GLU A N 1
ATOM 3922 C CA . GLU A 1 486 ? -28.661 -39.758 70.903 1.00 73.06 486 GLU A CA 1
ATOM 3923 C C . GLU A 1 486 ? -28.706 -40.103 69.402 1.00 73.06 486 GLU A C 1
ATOM 3925 O O . GLU A 1 486 ? -27.657 -40.211 68.767 1.00 73.06 486 GLU A O 1
ATOM 3930 N N . GLU A 1 487 ? -29.893 -40.222 68.799 1.00 73.25 487 GLU A N 1
ATOM 3931 C CA . GLU A 1 487 ? -30.031 -40.497 67.364 1.00 73.25 487 GLU A CA 1
ATOM 3932 C C . GLU A 1 487 ? -29.678 -39.272 66.494 1.00 73.25 487 GLU A C 1
ATOM 3934 O O . GLU A 1 487 ? -29.017 -39.420 65.464 1.00 73.25 487 GLU A O 1
ATOM 3939 N N . GLU A 1 488 ? -30.046 -38.048 66.898 1.00 75.00 488 GLU A N 1
ATOM 3940 C CA . GLU A 1 488 ? -29.622 -36.825 66.197 1.00 75.00 488 GLU A CA 1
ATOM 3941 C C . GLU A 1 488 ? -28.108 -36.591 66.297 1.00 75.00 488 GLU A C 1
ATOM 3943 O O . GLU A 1 488 ? -27.486 -36.206 65.304 1.00 75.00 488 GLU A O 1
ATOM 3948 N N . SER A 1 489 ? -27.494 -36.846 67.458 1.00 71.38 489 SER A N 1
ATOM 3949 C CA . SER A 1 489 ? -26.042 -36.691 67.623 1.00 71.38 489 SER A CA 1
ATOM 3950 C C . SER A 1 489 ? -25.250 -37.718 66.807 1.00 71.38 489 SER A C 1
ATOM 3952 O O . SER A 1 489 ? -24.311 -37.324 66.117 1.00 71.38 489 SER A O 1
ATOM 3954 N N . GLN A 1 490 ? -25.674 -38.988 66.771 1.00 75.50 490 GLN A N 1
ATOM 3955 C CA . GLN A 1 490 ? -25.060 -40.005 65.904 1.00 75.50 490 GLN A CA 1
ATOM 3956 C C . GLN A 1 490 ? -25.162 -39.633 64.418 1.00 75.50 490 GLN A C 1
ATOM 3958 O O . GLN A 1 490 ? -24.166 -39.690 63.701 1.00 75.50 490 GLN A O 1
ATOM 3963 N N . ARG A 1 491 ? -26.330 -39.164 63.953 1.00 80.25 491 ARG A N 1
ATOM 3964 C CA . ARG A 1 491 ? -26.509 -38.720 62.557 1.00 80.25 491 ARG A CA 1
ATOM 3965 C C . ARG A 1 491 ? -25.626 -37.523 62.196 1.00 80.25 491 ARG A C 1
ATOM 3967 O O . ARG A 1 491 ? -25.129 -37.459 61.075 1.00 80.25 491 ARG A O 1
ATOM 3974 N N . LEU A 1 492 ? -25.422 -36.582 63.120 1.00 76.62 492 LEU A N 1
ATOM 3975 C CA . LEU A 1 492 ? -24.531 -35.436 62.907 1.00 76.62 492 LEU A CA 1
ATOM 3976 C C . LEU A 1 492 ? -23.053 -35.852 62.843 1.00 76.62 492 LEU A C 1
ATOM 3978 O O . LEU A 1 492 ? -22.324 -35.327 62.005 1.00 76.62 492 LEU A O 1
ATOM 3982 N N . GLU A 1 493 ? -22.613 -36.808 63.666 1.00 75.94 493 GLU A N 1
ATOM 3983 C CA . GLU A 1 493 ? -21.248 -37.355 63.600 1.00 75.94 493 GLU A CA 1
ATOM 3984 C C . GLU A 1 493 ? -21.014 -38.190 62.322 1.00 75.94 493 GLU A C 1
ATOM 3986 O O . GLU A 1 493 ? -19.954 -38.085 61.696 1.00 75.94 493 GLU A O 1
ATOM 3991 N N . GLU A 1 494 ? -22.010 -38.959 61.868 1.00 73.44 494 GLU A N 1
ATOM 3992 C CA . GLU A 1 494 ? -21.975 -39.650 60.568 1.00 73.44 494 GLU A CA 1
ATOM 3993 C C . GLU A 1 494 ? -21.934 -38.661 59.387 1.00 73.44 494 GLU A C 1
ATOM 3995 O O . GLU A 1 494 ? -21.185 -38.870 58.432 1.00 73.44 494 GLU A O 1
ATOM 4000 N N . GLU A 1 495 ? -22.678 -37.551 59.444 1.00 75.38 495 GLU A N 1
ATOM 4001 C CA . GLU A 1 495 ? -22.668 -36.543 58.377 1.00 75.38 495 GLU A CA 1
ATOM 4002 C C . GLU A 1 495 ? -21.372 -35.702 58.371 1.00 75.38 495 GLU A C 1
ATOM 4004 O O . GLU A 1 495 ? -20.858 -35.373 57.299 1.00 75.38 495 GLU A O 1
ATOM 4009 N N . GLU A 1 496 ? -20.794 -35.370 59.534 1.00 76.56 496 GLU A N 1
ATOM 4010 C CA . GLU A 1 496 ? -19.486 -34.696 59.597 1.00 76.56 496 GLU A CA 1
ATOM 4011 C C . GLU A 1 496 ? -18.337 -35.606 59.133 1.00 76.56 496 GLU A C 1
ATOM 4013 O O . GLU A 1 496 ? -17.452 -35.136 58.414 1.00 76.56 496 GLU A O 1
ATOM 4018 N N . SER A 1 497 ? -18.357 -36.899 59.474 1.00 72.94 497 SER A N 1
ATOM 4019 C CA . SER A 1 497 ? -17.331 -37.851 59.018 1.00 72.94 497 SER A CA 1
ATOM 4020 C C . SER A 1 497 ? -17.391 -38.099 57.507 1.00 72.94 497 SER A C 1
ATOM 4022 O O . SER A 1 497 ? -16.356 -37.996 56.849 1.00 72.94 497 SER A O 1
ATOM 4024 N N . GLN A 1 498 ? -18.582 -38.292 56.926 1.00 77.44 498 GLN A N 1
ATOM 4025 C CA . GLN A 1 498 ? -18.743 -38.419 55.468 1.00 77.44 498 GLN A CA 1
ATOM 4026 C C . GLN A 1 498 ? -18.242 -37.176 54.716 1.00 77.44 498 GLN A C 1
ATOM 4028 O O . GLN A 1 498 ? -17.530 -37.299 53.722 1.00 77.44 498 GLN A O 1
ATOM 4033 N N . ARG A 1 499 ? -18.539 -35.967 55.213 1.00 82.56 499 ARG A N 1
ATOM 4034 C CA . ARG A 1 499 ? -18.055 -34.716 54.598 1.00 82.56 499 ARG A CA 1
ATOM 4035 C C . ARG A 1 499 ? -16.533 -34.571 54.662 1.00 82.56 499 ARG A C 1
ATOM 4037 O O . ARG A 1 499 ? -15.945 -34.032 53.727 1.00 82.56 499 ARG A O 1
ATOM 4044 N N . LEU A 1 500 ? -15.896 -35.034 55.739 1.00 79.19 500 LEU A N 1
ATOM 4045 C CA . LEU A 1 500 ? -14.435 -35.026 55.867 1.00 79.19 500 LEU A CA 1
ATOM 4046 C C . LEU A 1 500 ? -13.774 -36.034 54.915 1.00 79.19 500 LEU A C 1
ATOM 4048 O O . LEU A 1 500 ? -12.792 -35.679 54.265 1.00 79.19 500 LEU A O 1
ATOM 4052 N N . GLU A 1 501 ? -14.328 -37.242 54.774 1.00 77.44 501 GLU A N 1
ATOM 4053 C CA . GLU A 1 501 ? -13.842 -38.237 53.804 1.00 77.44 501 GLU A CA 1
ATOM 4054 C C . GLU A 1 501 ? -14.018 -37.760 52.351 1.00 77.44 501 GLU A C 1
ATOM 4056 O O . GLU A 1 501 ? -13.093 -37.877 51.540 1.00 77.44 501 GLU A O 1
ATOM 4061 N N . GLU A 1 502 ? -15.158 -37.141 52.019 1.00 76.50 502 GLU A N 1
ATOM 4062 C CA . GLU A 1 502 ? -15.365 -36.513 50.710 1.00 76.50 502 GLU A CA 1
ATOM 4063 C C . GLU A 1 502 ? -14.352 -35.384 50.453 1.00 76.50 502 GLU A C 1
ATOM 4065 O O . GLU A 1 502 ? -13.756 -35.339 49.373 1.00 76.50 502 GLU A O 1
ATOM 4070 N N . GLU A 1 503 ? -14.093 -34.503 51.427 1.00 76.56 503 GLU A N 1
ATOM 4071 C CA . GLU A 1 503 ? -13.134 -33.403 51.266 1.00 76.56 503 GLU A CA 1
ATOM 4072 C C . GLU A 1 503 ? -11.678 -33.899 51.145 1.00 76.56 503 GLU A C 1
ATOM 4074 O O . GLU A 1 503 ? -10.913 -33.360 50.339 1.00 76.56 503 GLU A O 1
ATOM 4079 N N . GLU A 1 504 ? -11.276 -34.945 51.877 1.00 78.94 504 GLU A N 1
ATOM 4080 C CA . GLU A 1 504 ? -9.954 -35.568 51.702 1.00 78.94 504 GLU A CA 1
ATOM 4081 C C . GLU A 1 504 ? -9.819 -36.270 50.342 1.00 78.94 504 GLU A C 1
ATOM 4083 O O . GLU A 1 504 ? -8.788 -36.110 49.680 1.00 78.94 504 GLU A O 1
ATOM 4088 N N . SER A 1 505 ? -10.859 -36.970 49.872 1.00 76.00 505 SER A N 1
ATOM 4089 C CA . SER A 1 505 ? -10.843 -37.632 48.558 1.00 76.00 505 SER A CA 1
ATOM 4090 C C . SER A 1 505 ? -10.698 -36.634 47.400 1.00 76.00 505 SER A C 1
ATOM 4092 O O . SER A 1 505 ? -9.880 -36.842 46.502 1.00 76.00 505 SER A O 1
ATOM 4094 N N . GLN A 1 506 ? -11.404 -35.498 47.459 1.00 77.81 506 GLN A N 1
ATOM 4095 C CA . GLN A 1 506 ? -11.323 -34.442 46.444 1.00 77.81 506 GLN A CA 1
ATOM 4096 C C . GLN A 1 506 ? -9.942 -33.778 46.416 1.00 77.81 506 GLN A C 1
ATOM 4098 O O . GLN A 1 506 ? -9.416 -33.503 45.337 1.00 77.81 506 GLN A O 1
ATOM 4103 N N . ARG A 1 507 ? -9.318 -33.565 47.583 1.00 83.19 507 ARG A N 1
ATOM 4104 C CA . ARG A 1 507 ? -7.952 -33.022 47.674 1.00 83.19 507 ARG A CA 1
ATOM 4105 C C . ARG A 1 507 ? -6.910 -33.983 47.098 1.00 83.19 507 ARG A C 1
ATOM 4107 O O . ARG A 1 507 ? -5.996 -33.527 46.416 1.00 83.19 507 ARG A O 1
ATOM 4114 N N . LEU A 1 508 ? -7.057 -35.289 47.333 1.00 80.12 508 LEU A N 1
ATOM 4115 C CA . LEU A 1 508 ? -6.188 -36.319 46.750 1.00 80.12 508 LEU A CA 1
ATOM 4116 C C . LEU A 1 508 ? -6.326 -36.391 45.221 1.00 80.12 508 LEU A C 1
ATOM 4118 O O . LEU A 1 508 ? -5.309 -36.382 44.529 1.00 80.12 508 LEU A O 1
ATOM 4122 N N . GLU A 1 509 ? -7.552 -36.382 44.685 1.00 78.19 509 GLU A N 1
ATOM 4123 C CA . GLU A 1 509 ? -7.770 -36.318 43.232 1.00 78.19 509 GLU A CA 1
ATOM 4124 C C . GLU A 1 509 ? -7.198 -35.037 42.606 1.00 78.19 509 GLU A C 1
ATOM 4126 O O . GLU A 1 509 ? -6.630 -35.082 41.513 1.00 78.19 509 GLU A O 1
ATOM 4131 N N . GLU A 1 510 ? -7.347 -33.885 43.267 1.00 76.94 510 GLU A N 1
ATOM 4132 C CA . GLU A 1 510 ? -6.796 -32.625 42.766 1.00 76.94 510 GLU A CA 1
ATOM 4133 C C . GLU A 1 510 ? -5.258 -32.643 42.779 1.00 76.94 510 GLU A C 1
ATOM 4135 O O . GLU A 1 510 ? -4.634 -32.210 41.808 1.00 76.94 510 GLU A O 1
ATOM 4140 N N . GLU A 1 511 ? -4.631 -33.207 43.816 1.00 78.88 511 GLU A N 1
ATOM 4141 C CA . GLU A 1 511 ? -3.173 -33.332 43.893 1.00 78.88 511 GLU A CA 1
ATOM 4142 C C . GLU A 1 511 ? -2.612 -34.313 42.841 1.00 78.88 511 GLU A C 1
ATOM 4144 O O . GLU A 1 511 ? -1.596 -34.014 42.207 1.00 78.88 511 GLU A O 1
ATOM 4149 N N . GLU A 1 512 ? -3.279 -35.443 42.570 1.00 79.38 512 GLU A N 1
ATOM 4150 C CA . GLU A 1 512 ? -2.881 -36.352 41.480 1.00 79.38 512 GLU A CA 1
ATOM 4151 C C . GLU A 1 512 ? -3.045 -35.717 40.088 1.00 79.38 512 GLU A C 1
ATOM 4153 O O . GLU A 1 512 ? -2.170 -35.875 39.227 1.00 79.38 512 GLU A O 1
ATOM 4158 N N . ARG A 1 513 ? -4.109 -34.933 39.861 1.00 79.56 513 ARG A N 1
ATOM 4159 C CA . ARG A 1 513 ? -4.282 -34.160 38.615 1.00 79.56 513 ARG A CA 1
ATOM 4160 C C . ARG A 1 513 ? -3.190 -33.109 38.440 1.00 79.56 513 ARG A C 1
ATOM 4162 O O . ARG A 1 513 ? -2.625 -32.996 37.357 1.00 79.56 513 ARG A O 1
ATOM 4169 N N . GLN A 1 514 ? -2.841 -32.375 39.497 1.00 77.19 514 GLN A N 1
ATOM 4170 C CA . GLN A 1 514 ? -1.771 -31.376 39.429 1.00 77.19 514 GLN A CA 1
ATOM 4171 C C . GLN A 1 514 ? -0.405 -32.020 39.142 1.00 77.19 514 GLN A C 1
ATOM 4173 O O . GLN A 1 514 ? 0.334 -31.518 38.295 1.00 77.19 514 GLN A O 1
ATOM 4178 N N . ARG A 1 515 ? -0.090 -33.167 39.764 1.00 84.94 515 ARG A N 1
ATOM 4179 C CA . ARG A 1 515 ? 1.151 -33.917 39.491 1.00 84.94 515 ARG A CA 1
ATOM 4180 C C . ARG A 1 515 ? 1.215 -34.443 38.055 1.00 84.94 515 ARG A C 1
ATOM 4182 O O . ARG A 1 515 ? 2.249 -34.307 37.407 1.00 84.94 515 ARG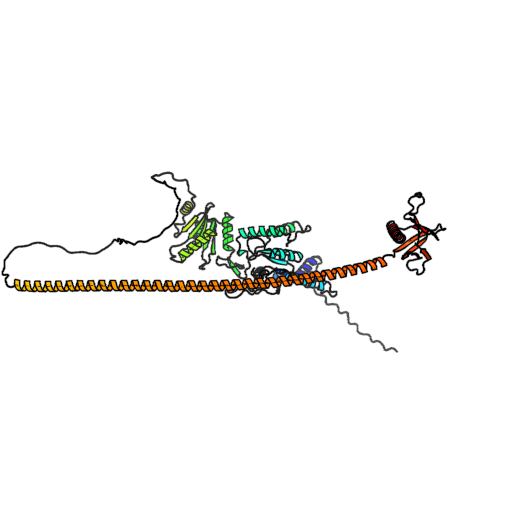 A O 1
ATOM 4189 N N . THR A 1 516 ? 0.123 -35.011 37.540 1.00 76.88 516 THR A N 1
ATOM 4190 C CA . THR A 1 516 ? 0.074 -35.523 36.157 1.00 76.88 516 THR A CA 1
ATOM 4191 C C . THR A 1 516 ? 0.165 -34.402 35.118 1.00 76.88 516 THR A C 1
ATOM 4193 O O . THR A 1 516 ? 0.943 -34.525 34.172 1.00 76.88 516 THR A O 1
ATOM 4196 N N . GLU A 1 517 ? -0.514 -33.267 35.325 1.00 78.94 517 GLU A N 1
ATOM 4197 C CA . GLU A 1 517 ? -0.341 -32.075 34.480 1.00 78.94 517 GLU A CA 1
ATOM 4198 C C . GLU A 1 517 ? 1.090 -31.514 34.524 1.00 78.94 517 GLU A C 1
ATOM 4200 O O . GLU A 1 517 ? 1.604 -31.052 33.501 1.00 78.94 517 GLU A O 1
ATOM 4205 N N . GLU A 1 518 ? 1.744 -31.516 35.689 1.00 78.38 518 GLU A N 1
ATOM 4206 C CA . GLU A 1 518 ? 3.122 -31.037 35.814 1.00 78.38 518 GLU A CA 1
ATOM 4207 C C . GLU A 1 518 ? 4.112 -31.972 35.098 1.00 78.38 518 GLU A C 1
ATOM 4209 O O . GLU A 1 518 ? 4.969 -31.491 34.353 1.00 78.38 518 GLU A O 1
ATOM 4214 N N . GLU A 1 519 ? 3.952 -33.294 35.224 1.00 81.12 519 GLU A N 1
ATOM 4215 C CA . GLU A 1 519 ? 4.743 -34.271 34.468 1.00 81.12 519 GLU A CA 1
ATOM 4216 C C . GLU A 1 519 ? 4.563 -34.129 32.948 1.00 81.12 519 GLU A C 1
ATOM 4218 O O . GLU A 1 519 ? 5.552 -34.149 32.209 1.00 81.12 519 GLU A O 1
ATOM 4223 N N . GLU A 1 520 ? 3.332 -33.955 32.454 1.00 80.75 520 GLU A N 1
ATOM 4224 C CA . GLU A 1 520 ? 3.087 -33.739 31.022 1.00 80.75 520 GLU A CA 1
ATOM 4225 C C . GLU A 1 520 ? 3.722 -32.435 30.522 1.00 80.75 520 GLU A C 1
ATOM 4227 O O . GLU A 1 520 ? 4.360 -32.424 29.464 1.00 80.75 520 GLU A O 1
ATOM 4232 N N . ARG A 1 521 ? 3.632 -31.345 31.297 1.00 81.38 521 ARG A N 1
ATOM 4233 C CA . ARG A 1 521 ? 4.300 -30.073 30.967 1.00 81.38 521 ARG A CA 1
ATOM 4234 C C . ARG A 1 521 ? 5.817 -30.227 30.906 1.00 81.38 521 ARG A C 1
ATOM 4236 O O . ARG A 1 521 ? 6.426 -29.716 29.967 1.00 81.38 521 ARG A O 1
ATOM 4243 N N . GLN A 1 522 ? 6.422 -30.942 31.856 1.00 80.31 522 GLN A N 1
ATOM 4244 C CA . GLN A 1 522 ? 7.867 -31.189 31.866 1.00 80.31 522 GLN A CA 1
ATOM 4245 C C . GLN A 1 522 ? 8.308 -32.025 30.653 1.00 80.31 522 GLN A C 1
ATOM 4247 O O . GLN A 1 522 ? 9.274 -31.652 29.985 1.00 80.31 522 GLN A O 1
ATOM 4252 N N . ARG A 1 523 ? 7.567 -33.085 30.292 1.00 87.00 523 ARG A N 1
ATOM 4253 C CA . ARG A 1 523 ? 7.842 -33.892 29.084 1.00 87.00 523 ARG A CA 1
ATOM 4254 C C . ARG A 1 523 ? 7.738 -33.058 27.805 1.00 87.00 523 ARG A C 1
ATOM 4256 O O . ARG A 1 523 ? 8.659 -33.078 26.991 1.00 87.00 523 ARG A O 1
ATOM 4263 N N . MET A 1 524 ? 6.670 -32.271 27.660 1.00 74.00 524 MET A N 1
ATOM 4264 C CA . MET A 1 524 ? 6.474 -31.377 26.512 1.00 74.00 524 MET A CA 1
ATOM 4265 C C . MET A 1 524 ? 7.562 -30.299 26.416 1.00 74.00 524 MET A C 1
ATOM 4267 O O . MET A 1 524 ? 7.986 -29.943 25.313 1.00 74.00 524 MET A O 1
ATOM 4271 N N . GLU A 1 525 ? 8.050 -29.772 27.544 1.00 78.31 525 GLU A N 1
ATOM 4272 C CA . GLU A 1 525 ? 9.164 -28.823 27.535 1.00 78.31 525 GLU A CA 1
ATOM 4273 C C . GLU A 1 525 ? 10.491 -29.499 27.154 1.00 78.31 525 GLU A C 1
ATOM 4275 O O . GLU A 1 525 ? 11.260 -28.933 26.375 1.00 78.31 525 GLU A O 1
ATOM 4280 N N . GLU A 1 526 ? 10.754 -30.717 27.633 1.00 82.44 526 GLU A N 1
ATOM 4281 C CA . GLU A 1 526 ? 11.966 -31.469 27.297 1.00 82.44 526 GLU A CA 1
ATOM 4282 C C . GLU A 1 526 ? 12.003 -31.879 25.813 1.00 82.44 526 GLU A C 1
ATOM 4284 O O . GLU A 1 526 ? 13.025 -31.692 25.149 1.00 82.44 526 GLU A O 1
ATOM 4289 N N . GLU A 1 527 ? 10.889 -32.362 25.252 1.00 84.69 527 GLU A N 1
ATOM 4290 C CA . GLU A 1 527 ? 10.776 -32.636 23.812 1.00 84.69 527 GLU A CA 1
ATOM 4291 C C . GLU A 1 527 ? 10.964 -31.366 22.978 1.00 84.69 527 GLU A C 1
ATOM 4293 O O . GLU A 1 527 ? 11.703 -31.368 21.990 1.00 84.69 527 GLU A O 1
ATOM 4298 N N . ARG A 1 528 ? 10.373 -30.244 23.406 1.00 81.06 528 ARG A N 1
ATOM 4299 C CA . ARG A 1 528 ? 10.532 -28.953 22.728 1.00 81.06 528 ARG A CA 1
ATOM 4300 C C . ARG A 1 528 ? 11.968 -28.427 22.802 1.00 81.06 528 ARG A C 1
ATOM 4302 O O . ARG A 1 528 ? 12.439 -27.841 21.828 1.00 81.06 528 ARG A O 1
ATOM 4309 N N . ARG A 1 529 ? 12.691 -28.662 23.904 1.00 84.12 529 ARG A N 1
ATOM 4310 C CA . ARG A 1 529 ? 14.131 -28.361 24.015 1.00 84.12 529 ARG A CA 1
ATOM 4311 C C . ARG A 1 529 ? 14.951 -29.219 23.047 1.00 84.12 529 ARG A C 1
ATOM 4313 O O . ARG A 1 529 ? 15.724 -28.652 22.281 1.00 84.12 529 ARG A O 1
ATOM 4320 N N . LYS A 1 530 ? 14.718 -30.538 23.002 1.00 87.25 530 LYS A N 1
ATOM 4321 C CA . LYS A 1 530 ? 15.386 -31.466 22.063 1.00 87.25 530 LYS A CA 1
ATOM 4322 C C . LYS A 1 530 ? 15.114 -31.112 20.598 1.00 87.25 530 LYS A C 1
ATOM 4324 O O . LYS A 1 530 ? 16.022 -31.176 19.774 1.00 87.25 530 LYS A O 1
ATOM 4329 N N . PHE A 1 531 ? 13.890 -30.693 20.270 1.00 86.50 531 PHE A N 1
ATOM 4330 C CA . PHE A 1 531 ? 13.537 -30.227 18.927 1.00 86.50 531 PHE A CA 1
ATOM 4331 C C . PHE A 1 531 ? 14.316 -28.960 18.540 1.00 86.50 531 PHE A C 1
ATOM 4333 O O . PHE A 1 531 ? 14.945 -28.927 17.486 1.00 86.50 531 PHE A O 1
ATOM 4340 N N . VAL A 1 532 ? 14.340 -27.946 19.414 1.00 83.44 532 VAL A N 1
ATOM 4341 C CA . VAL A 1 532 ? 15.075 -26.686 19.182 1.00 83.44 532 VAL A CA 1
ATOM 4342 C C . VAL A 1 532 ? 16.591 -26.903 19.116 1.00 83.44 532 VAL A C 1
ATOM 4344 O O . VAL A 1 532 ? 17.280 -26.211 18.370 1.00 83.44 532 VAL A O 1
ATOM 4347 N N . GLU A 1 533 ? 17.133 -27.844 19.888 1.00 84.38 533 GLU A N 1
ATOM 4348 C CA . GLU A 1 533 ? 18.550 -28.215 19.835 1.00 84.38 533 GLU A CA 1
ATOM 4349 C C . GLU A 1 533 ? 18.904 -28.880 18.498 1.00 84.38 533 GLU A C 1
ATOM 4351 O O . GLU A 1 533 ? 19.849 -28.453 17.836 1.00 84.38 533 GLU A O 1
ATOM 4356 N N . LYS A 1 534 ? 18.076 -29.823 18.034 1.00 88.25 534 LYS A N 1
ATOM 4357 C CA . LYS A 1 534 ? 18.227 -30.463 16.722 1.00 88.25 534 LYS A CA 1
ATOM 4358 C C . LYS A 1 534 ? 18.104 -29.466 15.560 1.00 88.25 534 LYS A C 1
ATOM 4360 O O . LYS A 1 534 ? 18.921 -29.502 14.647 1.00 88.25 534 LYS A O 1
ATOM 4365 N N . GLU A 1 535 ? 17.138 -28.544 15.613 1.00 86.94 535 GLU A N 1
ATOM 4366 C CA . GLU A 1 535 ? 16.948 -27.486 14.602 1.00 86.94 535 GLU A CA 1
ATOM 4367 C C . GLU A 1 535 ? 18.159 -26.534 14.532 1.00 86.94 535 GLU A C 1
ATOM 4369 O O . GLU A 1 535 ? 18.557 -26.097 13.452 1.00 86.94 535 GLU A O 1
ATOM 4374 N N . LYS A 1 536 ? 18.787 -26.228 15.677 1.00 85.25 536 LYS A N 1
ATOM 4375 C CA . LYS A 1 536 ? 20.036 -25.450 15.722 1.00 85.25 536 LYS A CA 1
ATOM 4376 C C . LYS A 1 536 ? 21.212 -26.208 15.115 1.00 85.25 536 LYS A C 1
ATOM 4378 O O . LYS A 1 536 ? 22.011 -25.595 14.414 1.00 85.25 536 LYS A O 1
ATOM 4383 N N . GLU A 1 537 ? 21.328 -27.505 15.390 1.00 85.44 537 GLU A N 1
ATOM 4384 C CA . GLU A 1 537 ? 22.406 -28.336 14.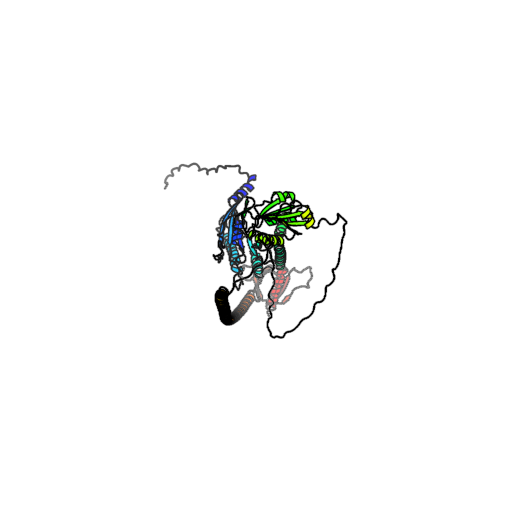850 1.00 85.44 537 GLU A CA 1
ATOM 4385 C C . GLU A 1 537 ? 22.276 -28.515 13.327 1.00 85.44 537 GLU A C 1
ATOM 4387 O O . GLU A 1 537 ? 23.269 -28.449 12.606 1.00 85.44 537 GLU A O 1
ATOM 4392 N N . GLU A 1 538 ? 21.050 -28.667 12.822 1.00 87.25 538 GLU A N 1
ATOM 4393 C CA . GLU A 1 538 ? 20.753 -28.755 11.389 1.00 87.25 538 GLU A CA 1
ATOM 4394 C C . GLU A 1 538 ? 21.101 -27.442 10.667 1.00 87.25 538 GLU A C 1
ATOM 4396 O O . GLU A 1 538 ? 21.910 -27.459 9.739 1.00 87.25 538 GLU A O 1
ATOM 4401 N N . ARG A 1 539 ? 20.645 -26.287 11.183 1.00 86.50 539 ARG A N 1
ATOM 4402 C CA . ARG A 1 539 ? 21.032 -24.964 10.652 1.00 86.50 539 ARG A CA 1
ATOM 4403 C C . ARG A 1 539 ? 22.535 -24.688 10.709 1.00 86.50 539 ARG A C 1
ATOM 4405 O O . ARG A 1 539 ? 23.060 -24.013 9.828 1.00 86.50 539 ARG A O 1
ATOM 4412 N N . ALA A 1 540 ? 23.237 -25.172 11.735 1.00 87.25 540 ALA A N 1
ATOM 4413 C CA . ALA A 1 540 ? 24.687 -25.005 11.827 1.00 87.25 540 ALA A CA 1
ATOM 4414 C C . ALA A 1 540 ? 25.409 -25.736 10.683 1.00 87.25 540 ALA A C 1
ATOM 4416 O O . ALA A 1 540 ? 26.307 -25.163 10.069 1.00 87.25 540 ALA A O 1
ATOM 4417 N N . ARG A 1 541 ? 24.970 -26.957 10.345 1.00 89.94 541 ARG A N 1
ATOM 4418 C CA . ARG A 1 541 ? 25.514 -27.733 9.217 1.00 89.94 541 ARG A CA 1
ATOM 4419 C C . ARG A 1 541 ? 25.157 -27.121 7.861 1.00 89.94 541 ARG A C 1
ATOM 4421 O O . ARG A 1 541 ? 25.987 -27.151 6.959 1.00 89.94 541 ARG A O 1
ATOM 4428 N N . GLU A 1 542 ? 23.955 -26.561 7.707 1.00 89.19 542 GLU A N 1
ATOM 4429 C CA . GLU A 1 542 ? 23.563 -25.833 6.489 1.00 89.19 542 GLU A CA 1
ATOM 4430 C C . GLU A 1 542 ? 24.456 -24.605 6.259 1.00 89.19 542 GLU A C 1
ATOM 4432 O O . GLU A 1 542 ? 25.015 -24.451 5.175 1.00 89.19 542 GLU A O 1
ATOM 4437 N N . LEU A 1 543 ? 24.671 -23.783 7.294 1.00 88.94 543 LEU A N 1
ATOM 4438 C CA . LEU A 1 543 ? 25.564 -22.620 7.228 1.00 88.94 543 LEU A CA 1
ATOM 4439 C C . LEU A 1 543 ? 27.020 -23.015 6.941 1.00 88.94 543 LEU A C 1
ATOM 4441 O O . LEU A 1 543 ? 27.702 -22.332 6.180 1.00 88.94 543 LEU A O 1
ATOM 4445 N N . GLU A 1 544 ? 27.505 -24.120 7.512 1.00 87.88 544 GLU A N 1
ATOM 4446 C CA . GLU A 1 544 ? 28.851 -24.642 7.242 1.00 87.88 544 GLU A CA 1
ATOM 4447 C C . GLU A 1 544 ? 29.005 -25.098 5.777 1.00 87.88 544 GLU A C 1
ATOM 4449 O O . GLU A 1 544 ? 30.003 -24.779 5.129 1.00 87.88 544 GLU A O 1
ATOM 4454 N N . GLN A 1 545 ? 27.988 -25.759 5.210 1.00 87.31 545 GLN A N 1
ATOM 4455 C CA . GLN A 1 545 ? 27.961 -26.117 3.785 1.00 87.31 545 GLN A CA 1
ATOM 4456 C C . GLN A 1 545 ? 27.867 -24.889 2.870 1.00 87.31 545 GLN A C 1
ATOM 4458 O O . GLN A 1 545 ? 28.542 -24.847 1.842 1.00 87.31 545 GLN A O 1
ATOM 4463 N N . GLU A 1 546 ? 27.067 -23.885 3.232 1.00 88.94 546 GLU A N 1
ATOM 4464 C CA . GLU A 1 546 ? 26.927 -22.644 2.464 1.00 88.94 546 GLU A CA 1
ATOM 4465 C C . GLU A 1 546 ? 28.238 -21.840 2.446 1.00 88.94 546 GLU A C 1
ATOM 4467 O O . GLU A 1 546 ? 28.651 -21.342 1.397 1.00 88.94 546 GLU A O 1
ATOM 4472 N N . MET A 1 547 ? 28.936 -21.764 3.585 1.00 89.25 547 MET A N 1
ATOM 4473 C CA . MET A 1 547 ? 30.263 -21.151 3.681 1.00 89.25 547 MET A CA 1
ATOM 4474 C C . MET A 1 547 ? 31.283 -21.870 2.789 1.00 89.25 547 MET A C 1
ATOM 4476 O O . MET A 1 547 ? 31.993 -21.206 2.035 1.00 89.25 547 MET A O 1
ATOM 4480 N N . LEU A 1 548 ? 31.303 -23.208 2.801 1.00 91.06 548 LEU A N 1
ATOM 4481 C CA . LEU A 1 548 ? 32.196 -24.001 1.949 1.00 91.06 548 LEU A CA 1
ATOM 4482 C C . LEU A 1 548 ? 31.893 -23.810 0.448 1.00 91.06 548 LEU A C 1
ATOM 4484 O O . LEU A 1 548 ? 32.809 -23.727 -0.369 1.00 91.06 548 LEU A O 1
ATOM 4488 N N . GLN A 1 549 ? 30.613 -23.713 0.069 1.00 86.50 549 GLN A N 1
ATOM 4489 C CA . GLN A 1 549 ? 30.214 -23.434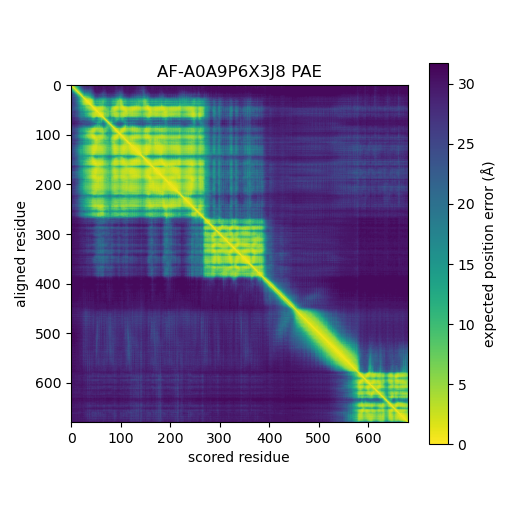 -1.317 1.00 86.50 549 GLN A CA 1
ATOM 4490 C C . GLN A 1 549 ? 30.630 -22.028 -1.761 1.00 86.50 549 GLN A C 1
ATOM 4492 O O . GLN A 1 549 ? 31.157 -21.875 -2.864 1.00 86.50 549 GLN A O 1
ATOM 4497 N N . LYS A 1 550 ? 30.453 -21.018 -0.899 1.00 86.69 550 LYS A N 1
ATOM 4498 C CA . LYS A 1 550 ? 30.904 -19.642 -1.153 1.00 86.69 550 LYS A CA 1
ATOM 4499 C C . LYS A 1 550 ? 32.422 -19.556 -1.289 1.00 86.69 550 LYS A C 1
ATOM 4501 O O . LYS A 1 550 ? 32.902 -18.869 -2.184 1.00 86.69 550 LYS A O 1
ATOM 4506 N N . GLU A 1 551 ? 33.178 -20.283 -0.471 1.00 85.75 551 GLU A N 1
ATOM 4507 C CA . GLU A 1 551 ? 34.641 -20.348 -0.573 1.00 85.75 551 GLU A CA 1
ATOM 4508 C C . GLU A 1 551 ? 35.088 -20.956 -1.919 1.00 85.75 551 GLU A C 1
ATOM 4510 O O . GLU A 1 551 ? 35.876 -20.346 -2.641 1.00 85.75 551 GLU A O 1
ATOM 4515 N N . GLN A 1 552 ? 34.479 -22.074 -2.338 1.00 85.12 552 GLN A N 1
ATOM 4516 C CA . GLN A 1 552 ? 34.709 -22.689 -3.658 1.00 85.12 552 GLN A CA 1
ATOM 4517 C C . GLN A 1 552 ? 34.228 -21.835 -4.845 1.00 85.12 552 GLN A C 1
ATOM 4519 O O . GLN A 1 552 ? 34.682 -22.015 -5.978 1.00 85.12 552 GLN A O 1
ATOM 4524 N N . GLU A 1 553 ? 33.249 -20.953 -4.648 1.00 83.62 553 GLU A N 1
ATOM 4525 C CA . GLU A 1 553 ? 32.796 -20.015 -5.676 1.00 83.62 553 GLU A CA 1
ATOM 4526 C C . GLU A 1 553 ? 33.747 -18.820 -5.801 1.00 83.62 553 GLU A C 1
ATOM 4528 O O . GLU A 1 553 ? 34.144 -18.487 -6.916 1.00 83.62 553 GLU A O 1
ATOM 4533 N N . VAL A 1 554 ? 34.208 -18.255 -4.681 1.00 86.25 554 VAL A N 1
ATOM 4534 C CA . VAL A 1 554 ? 35.243 -17.207 -4.651 1.00 86.25 554 VAL A CA 1
ATOM 4535 C C . VAL A 1 554 ? 36.545 -17.696 -5.292 1.00 86.25 554 VAL A C 1
ATOM 4537 O O . VAL A 1 554 ? 37.140 -16.970 -6.088 1.00 86.25 554 VAL A O 1
ATOM 4540 N N . GLU A 1 555 ? 36.969 -18.931 -5.015 1.00 84.00 555 GLU A N 1
ATOM 4541 C CA . GLU A 1 555 ? 38.165 -19.518 -5.632 1.00 84.00 555 GLU A CA 1
ATOM 4542 C C . GLU A 1 555 ? 38.003 -19.688 -7.156 1.00 84.00 555 GLU A C 1
ATOM 4544 O O . GLU A 1 555 ? 38.883 -19.292 -7.925 1.00 84.00 555 GLU A O 1
ATOM 4549 N N . ARG A 1 556 ? 36.833 -20.153 -7.624 1.00 83.25 556 ARG A N 1
ATOM 4550 C CA . ARG A 1 556 ? 36.518 -20.243 -9.063 1.00 83.25 556 ARG A CA 1
ATOM 4551 C C . ARG A 1 556 ? 36.428 -18.880 -9.753 1.00 83.25 556 ARG A C 1
ATOM 4553 O O . ARG A 1 556 ? 36.862 -18.768 -10.898 1.00 83.25 556 ARG A O 1
ATOM 4560 N N . VAL A 1 557 ? 35.883 -17.856 -9.095 1.00 84.56 557 VAL A N 1
ATOM 4561 C CA . VAL A 1 557 ? 35.848 -16.482 -9.631 1.00 84.56 557 VAL A CA 1
ATOM 4562 C C . VAL A 1 557 ? 37.268 -15.939 -9.768 1.00 84.56 557 VAL A C 1
ATOM 4564 O O . VAL A 1 557 ? 37.624 -15.454 -10.838 1.00 84.56 557 VAL A O 1
ATOM 4567 N N . ARG A 1 558 ? 38.113 -16.117 -8.748 1.00 81.44 558 ARG A N 1
ATOM 4568 C CA . ARG A 1 558 ? 39.518 -15.691 -8.773 1.00 81.44 558 ARG A CA 1
ATOM 4569 C C . ARG A 1 558 ? 40.312 -16.349 -9.906 1.00 81.44 558 ARG A C 1
ATOM 4571 O O . ARG A 1 558 ? 41.037 -15.668 -10.625 1.00 81.44 558 ARG A O 1
ATOM 4578 N N . GLU A 1 559 ? 40.125 -17.652 -10.128 1.00 81.31 559 GLU A N 1
ATOM 4579 C CA . GLU A 1 559 ? 40.716 -18.351 -11.276 1.00 81.31 559 GLU A CA 1
ATOM 4580 C C . GLU A 1 559 ? 40.259 -17.794 -12.636 1.00 81.31 559 GLU A C 1
ATOM 4582 O O . GLU A 1 559 ? 41.017 -17.840 -13.610 1.00 81.31 559 GLU A O 1
ATOM 4587 N N . LEU A 1 560 ? 39.005 -17.345 -12.747 1.00 80.44 560 LEU A N 1
ATOM 4588 C CA . LEU A 1 560 ? 38.471 -16.755 -13.974 1.00 80.44 560 LEU A CA 1
ATOM 4589 C C . LEU A 1 560 ? 39.025 -15.344 -14.189 1.00 80.44 560 LEU A C 1
ATOM 4591 O O . LEU A 1 560 ? 39.461 -15.043 -15.298 1.00 80.44 560 LEU A O 1
ATOM 4595 N N . GLU A 1 561 ? 39.096 -14.524 -13.139 1.00 78.75 561 GLU A N 1
ATOM 4596 C CA . GLU A 1 561 ? 39.711 -13.192 -13.174 1.00 78.75 561 GLU A CA 1
ATOM 4597 C C . GLU A 1 561 ? 41.189 -13.261 -13.594 1.00 78.75 561 GLU A C 1
ATOM 4599 O O . GLU A 1 561 ? 41.607 -12.529 -14.492 1.00 78.75 561 GLU A O 1
ATOM 4604 N N . GLU A 1 562 ? 41.977 -14.188 -13.039 1.00 81.06 562 GLU A N 1
ATOM 4605 C CA . GLU A 1 562 ? 43.383 -14.383 -13.433 1.00 81.06 562 GLU A CA 1
ATOM 4606 C C . GLU A 1 562 ? 43.522 -14.780 -14.919 1.00 81.06 562 GLU A C 1
ATOM 4608 O O . GLU A 1 562 ? 44.396 -14.266 -15.628 1.00 81.06 562 GLU A O 1
ATOM 4613 N N . LYS A 1 563 ? 42.617 -15.627 -15.435 1.00 78.19 563 LYS A N 1
ATOM 4614 C CA . LYS A 1 563 ? 42.569 -16.008 -16.862 1.00 78.19 563 LYS A CA 1
ATOM 4615 C C . LYS A 1 563 ? 42.124 -14.846 -17.761 1.00 78.19 563 LYS A C 1
ATOM 4617 O O . LYS A 1 563 ? 42.639 -14.709 -18.873 1.00 78.19 563 LYS A O 1
ATOM 4622 N N . GLU A 1 564 ? 41.205 -13.994 -17.308 1.00 73.62 564 GLU A N 1
ATOM 4623 C CA . GLU A 1 564 ? 40.788 -12.798 -18.048 1.00 73.62 564 GLU A CA 1
ATOM 4624 C C . GLU A 1 564 ? 41.881 -11.726 -18.091 1.00 73.62 564 GLU A C 1
ATOM 4626 O O . GLU A 1 564 ? 42.110 -11.150 -19.157 1.00 73.62 564 GLU A O 1
ATOM 4631 N N . VAL A 1 565 ? 42.610 -11.502 -16.993 1.00 79.44 565 VAL A N 1
ATOM 4632 C CA . VAL A 1 565 ? 43.756 -10.577 -16.951 1.00 79.44 565 VAL A CA 1
ATOM 4633 C C . VAL A 1 565 ? 44.846 -11.011 -17.934 1.00 79.44 565 VAL A C 1
ATOM 4635 O O . VAL A 1 565 ? 45.328 -10.181 -18.710 1.00 79.44 565 VAL A O 1
ATOM 4638 N N . LEU A 1 566 ? 45.182 -12.306 -17.977 1.00 76.00 566 LEU A N 1
ATOM 4639 C CA . LEU A 1 566 ? 46.150 -12.847 -18.939 1.00 76.00 566 LEU A CA 1
ATOM 4640 C C . LEU A 1 566 ? 45.688 -12.618 -20.391 1.00 76.00 566 LEU A C 1
ATOM 4642 O O . LEU A 1 566 ? 46.439 -12.111 -21.224 1.00 76.00 566 LEU A O 1
ATOM 4646 N N . ARG A 1 567 ? 44.414 -12.907 -20.681 1.00 69.00 567 ARG A N 1
ATOM 4647 C CA . ARG A 1 567 ? 43.810 -12.702 -22.006 1.00 69.00 567 ARG A CA 1
ATOM 4648 C C . ARG A 1 567 ? 43.763 -11.224 -22.412 1.00 69.00 567 ARG A C 1
ATOM 4650 O O . ARG A 1 567 ? 43.931 -10.906 -23.590 1.00 69.00 567 ARG A O 1
ATOM 4657 N N . GLN A 1 568 ? 43.549 -10.309 -21.465 1.00 66.81 568 GLN A N 1
ATOM 4658 C CA . GLN A 1 568 ? 43.625 -8.871 -21.727 1.00 66.81 568 GLN A CA 1
ATOM 4659 C C . GLN A 1 568 ? 45.063 -8.404 -21.982 1.00 66.81 568 GLN A C 1
ATOM 4661 O O . GLN A 1 568 ? 45.256 -7.562 -22.858 1.00 66.81 568 GLN A O 1
ATOM 4666 N N . GLN A 1 569 ? 46.072 -8.970 -21.307 1.00 68.94 569 GLN A N 1
ATOM 4667 C CA . GLN A 1 569 ? 47.481 -8.698 -21.621 1.00 68.94 569 GLN A CA 1
ATOM 4668 C C . GLN A 1 569 ? 47.846 -9.149 -23.041 1.00 68.94 569 GLN A C 1
ATOM 4670 O O . GLN A 1 569 ? 48.397 -8.349 -23.796 1.00 68.94 569 GLN A O 1
ATOM 4675 N N . GLU A 1 570 ? 47.469 -10.363 -23.458 1.00 67.06 570 GLU A N 1
ATOM 4676 C CA . GLU A 1 570 ? 47.709 -10.843 -24.830 1.00 67.06 570 GLU A CA 1
ATOM 4677 C C . GLU A 1 570 ? 47.043 -9.945 -25.888 1.00 67.06 570 GLU A C 1
ATOM 4679 O O . GLU A 1 570 ? 47.660 -9.581 -26.894 1.00 67.06 570 GLU A O 1
ATOM 4684 N N . LEU A 1 571 ? 45.793 -9.530 -25.649 1.00 62.56 571 LEU A N 1
ATOM 4685 C CA . LEU A 1 571 ? 45.077 -8.600 -26.527 1.00 62.56 571 LEU A CA 1
ATOM 4686 C C . LEU A 1 571 ? 45.711 -7.202 -26.538 1.00 62.56 571 LEU A C 1
ATOM 4688 O O . LEU A 1 571 ? 45.756 -6.564 -27.590 1.00 62.56 571 LEU A O 1
ATOM 4692 N N . PHE A 1 572 ? 46.232 -6.728 -25.405 1.00 58.66 572 PHE A N 1
ATOM 4693 C CA . PHE A 1 572 ? 46.936 -5.451 -25.307 1.00 58.66 572 PHE A CA 1
ATOM 4694 C C . PHE A 1 572 ? 48.282 -5.483 -26.044 1.00 58.66 572 PHE A C 1
ATOM 4696 O O . PHE A 1 572 ? 48.592 -4.547 -26.780 1.00 58.66 572 PHE A O 1
ATOM 4703 N N . GLU A 1 573 ? 49.052 -6.571 -25.944 1.00 58.50 573 GLU A N 1
ATOM 4704 C CA . GLU A 1 573 ? 50.278 -6.757 -26.730 1.00 58.50 573 GLU A CA 1
ATOM 4705 C C . GLU A 1 573 ? 49.998 -6.878 -28.234 1.00 58.50 573 GLU A C 1
ATOM 4707 O O . GLU A 1 573 ? 50.711 -6.283 -29.048 1.00 58.50 573 GLU A O 1
ATOM 4712 N N . ALA A 1 574 ? 48.936 -7.592 -28.621 1.00 54.94 574 ALA A N 1
ATOM 4713 C CA . ALA A 1 574 ? 48.493 -7.670 -30.011 1.00 54.94 574 ALA A CA 1
ATOM 4714 C C . ALA A 1 574 ? 48.068 -6.293 -30.551 1.00 54.94 574 ALA A C 1
ATOM 4716 O O . ALA A 1 574 ? 48.443 -5.924 -31.666 1.00 54.94 574 ALA A O 1
ATOM 4717 N N . LYS A 1 575 ? 47.355 -5.496 -29.746 1.00 52.28 575 LYS A N 1
ATOM 4718 C CA . LYS A 1 575 ? 46.947 -4.131 -30.102 1.00 52.28 575 LYS A CA 1
ATOM 4719 C C . LYS A 1 575 ? 48.154 -3.192 -30.210 1.00 52.28 575 LYS A C 1
ATOM 4721 O O . LYS A 1 575 ? 48.301 -2.519 -31.225 1.00 52.28 575 LYS A O 1
ATOM 4726 N N . LYS A 1 576 ? 49.093 -3.255 -29.260 1.00 55.53 576 LYS A N 1
ATOM 4727 C CA . LYS A 1 576 ? 50.371 -2.520 -29.289 1.00 55.53 576 LYS A CA 1
ATOM 4728 C C . LYS A 1 576 ? 51.233 -2.872 -30.513 1.00 55.53 576 LYS A C 1
ATOM 4730 O O . LYS A 1 576 ? 51.924 -2.004 -31.037 1.00 55.53 576 LYS A O 1
ATOM 4735 N N . ARG A 1 577 ? 51.172 -4.117 -31.010 1.00 50.84 577 ARG A N 1
ATOM 4736 C CA . ARG A 1 577 ? 51.803 -4.526 -32.284 1.00 50.84 577 ARG A CA 1
ATOM 4737 C C . ARG A 1 577 ? 51.081 -3.995 -33.530 1.00 50.84 577 ARG A C 1
ATOM 4739 O O . ARG A 1 577 ? 51.729 -3.837 -34.561 1.00 50.84 577 ARG A O 1
ATOM 4746 N N . ALA A 1 578 ? 49.777 -3.728 -33.457 1.00 49.31 578 ALA A N 1
ATOM 4747 C CA . ALA A 1 578 ? 48.979 -3.221 -34.576 1.00 49.31 578 ALA A CA 1
ATOM 4748 C C . ALA A 1 578 ? 49.005 -1.682 -34.711 1.00 49.31 578 ALA A C 1
ATOM 4750 O O . ALA A 1 578 ? 48.834 -1.162 -35.810 1.00 49.31 578 ALA A O 1
ATOM 4751 N N . GLU A 1 579 ? 49.238 -0.950 -33.619 1.00 51.38 579 GLU A N 1
ATOM 4752 C CA . GLU A 1 579 ? 49.021 0.507 -33.531 1.00 51.38 579 GLU A CA 1
ATOM 4753 C C . GLU A 1 579 ? 50.206 1.378 -34.027 1.00 51.38 579 GLU A C 1
ATOM 4755 O O . GLU A 1 579 ? 50.148 2.602 -33.970 1.00 51.38 579 GLU A O 1
ATOM 4760 N N . MET A 1 580 ? 51.272 0.782 -34.585 1.00 54.94 580 MET A N 1
ATOM 4761 C CA . MET A 1 580 ? 52.415 1.505 -35.185 1.00 54.94 580 MET A CA 1
ATOM 4762 C C . MET A 1 580 ? 52.282 1.695 -36.710 1.00 54.94 580 MET A C 1
ATOM 4764 O O . MET A 1 580 ? 53.201 1.389 -37.476 1.00 54.94 580 MET A O 1
ATOM 4768 N N . THR A 1 581 ? 51.131 2.183 -37.181 1.00 59.28 581 THR A N 1
ATOM 4769 C CA . THR A 1 581 ? 50.969 2.676 -38.562 1.00 59.28 581 THR A CA 1
ATOM 4770 C C . THR A 1 581 ? 50.187 3.986 -38.567 1.00 59.28 581 THR A C 1
ATOM 4772 O O . THR A 1 581 ? 48.972 3.982 -38.398 1.00 59.28 581 THR A O 1
ATOM 4775 N N . ILE A 1 582 ? 50.883 5.103 -38.801 1.00 72.31 582 ILE A N 1
ATOM 4776 C CA . ILE A 1 582 ? 50.254 6.394 -39.113 1.00 72.31 582 ILE A CA 1
ATOM 4777 C C . ILE A 1 582 ? 50.384 6.656 -40.609 1.00 72.31 582 ILE A C 1
ATOM 4779 O O . ILE A 1 582 ? 51.464 6.511 -41.186 1.00 72.31 582 ILE A O 1
ATOM 4783 N N . SER A 1 583 ? 49.284 7.092 -41.213 1.00 78.06 583 SER A N 1
ATOM 4784 C CA . SER A 1 583 ? 49.208 7.556 -42.594 1.00 78.06 583 SER A CA 1
ATOM 4785 C C . SER A 1 583 ? 48.439 8.868 -42.686 1.00 78.06 583 SER A C 1
ATOM 4787 O O . SER A 1 583 ? 47.508 9.096 -41.917 1.00 78.06 583 SER A O 1
ATOM 4789 N N . GLY A 1 584 ? 48.801 9.721 -43.640 1.00 81.88 584 GLY A N 1
ATOM 4790 C CA . GLY A 1 584 ? 48.141 11.008 -43.844 1.00 81.88 584 GLY A CA 1
ATOM 4791 C C . GLY A 1 584 ? 48.758 11.798 -44.990 1.00 81.88 584 GLY A C 1
ATOM 4792 O O . GLY A 1 584 ? 49.692 11.339 -45.645 1.00 81.88 584 GLY A O 1
ATOM 4793 N N . PHE A 1 585 ? 48.254 13.005 -45.237 1.00 81.50 585 PHE A N 1
ATOM 4794 C CA . PHE A 1 585 ? 48.850 13.919 -46.212 1.00 81.50 585 PHE A CA 1
ATOM 4795 C C . PHE A 1 585 ? 49.845 14.862 -45.537 1.00 81.50 585 PHE A C 1
ATOM 4797 O O . PHE A 1 585 ? 49.586 15.374 -44.451 1.00 81.50 585 PHE A O 1
ATOM 4804 N N . ILE A 1 586 ? 50.976 15.103 -46.195 1.00 85.81 586 ILE A N 1
ATOM 4805 C CA . ILE A 1 586 ? 51.996 16.053 -45.750 1.00 85.81 586 ILE A CA 1
ATOM 4806 C C . ILE A 1 586 ? 52.588 16.786 -46.953 1.00 85.81 586 ILE A C 1
ATOM 4808 O O . ILE A 1 586 ? 52.659 16.240 -48.059 1.00 85.81 586 ILE A O 1
ATOM 4812 N N . SER A 1 587 ? 53.011 18.030 -46.751 1.00 86.00 587 SER A N 1
ATOM 4813 C CA . SER A 1 587 ? 53.776 18.770 -47.752 1.00 86.00 587 SER A CA 1
ATOM 4814 C C . SER A 1 587 ? 55.263 18.529 -47.503 1.00 86.00 587 SER A C 1
ATOM 4816 O O . SER A 1 587 ? 55.755 18.804 -46.413 1.00 86.00 587 SER A O 1
ATOM 4818 N N . ILE A 1 588 ? 55.970 17.991 -48.496 1.00 85.12 588 ILE A N 1
ATOM 4819 C CA . ILE A 1 588 ? 57.409 17.704 -48.439 1.00 85.12 588 ILE A CA 1
ATOM 4820 C C . ILE A 1 588 ? 58.167 18.610 -49.413 1.00 85.12 588 ILE A C 1
ATOM 4822 O O . ILE A 1 588 ? 57.765 18.775 -50.571 1.00 85.12 588 ILE A O 1
ATOM 4826 N N . GLN A 1 589 ? 59.287 19.157 -48.954 1.00 84.50 589 GLN A N 1
ATOM 4827 C CA . GLN A 1 589 ? 60.312 19.773 -49.784 1.00 84.50 589 GLN A CA 1
ATOM 4828 C C . GLN A 1 589 ? 61.559 18.866 -49.756 1.00 84.50 589 GLN A C 1
ATOM 4830 O O . GLN A 1 589 ? 62.267 18.827 -48.745 1.00 84.50 589 GLN A O 1
ATOM 4835 N N . PRO A 1 590 ? 61.815 18.091 -50.828 1.00 75.62 590 PRO A N 1
ATOM 4836 C CA . PRO A 1 590 ? 62.981 17.219 -50.903 1.00 75.62 590 PRO A CA 1
ATOM 4837 C C . PRO A 1 590 ? 64.263 18.021 -51.150 1.00 75.62 590 PRO A C 1
ATOM 4839 O O . PRO A 1 590 ? 64.244 19.082 -51.788 1.00 75.62 590 PRO A O 1
ATOM 4842 N N . ASN A 1 591 ? 65.382 17.468 -50.681 1.00 70.50 591 ASN A N 1
ATOM 4843 C CA . ASN A 1 591 ? 66.713 18.055 -50.797 1.00 70.50 591 ASN A CA 1
ATOM 4844 C C . ASN A 1 591 ? 67.022 18.515 -52.242 1.00 70.50 591 ASN A C 1
ATOM 4846 O O . ASN A 1 591 ? 66.703 17.834 -53.218 1.00 70.50 591 ASN A O 1
ATOM 4850 N N . GLY A 1 592 ? 67.611 19.704 -52.385 1.00 68.12 592 GLY A N 1
ATOM 4851 C CA . GLY A 1 592 ? 67.959 20.300 -53.680 1.00 68.12 592 GLY A CA 1
ATOM 4852 C C . GLY A 1 592 ? 66.801 20.904 -54.491 1.00 68.12 592 GLY A C 1
ATOM 4853 O O . GLY A 1 592 ? 67.046 21.395 -55.592 1.00 68.12 592 GLY A O 1
ATOM 4854 N N . THR A 1 593 ? 65.556 20.921 -53.988 1.00 71.88 593 THR A N 1
ATOM 4855 C CA . THR A 1 593 ? 64.413 21.550 -54.685 1.00 71.88 593 THR A CA 1
ATOM 4856 C C . THR A 1 593 ? 63.769 22.657 -53.842 1.00 71.88 593 THR A C 1
ATOM 4858 O O . THR A 1 593 ? 63.564 22.485 -52.648 1.00 71.88 593 THR A O 1
ATOM 4861 N N . ILE A 1 594 ? 63.375 23.775 -54.465 1.00 72.75 594 ILE A N 1
ATOM 4862 C CA . ILE A 1 594 ? 62.648 24.891 -53.806 1.00 72.75 594 ILE A CA 1
ATOM 4863 C C . ILE A 1 594 ? 61.113 24.661 -53.822 1.00 72.75 594 ILE A C 1
ATOM 4865 O O . ILE A 1 594 ? 60.336 25.407 -53.235 1.00 72.75 594 ILE A O 1
ATOM 4869 N N . LEU A 1 595 ? 60.645 23.610 -54.505 1.00 79.00 595 LEU A N 1
ATOM 4870 C CA . LEU A 1 595 ? 59.224 23.334 -54.726 1.00 79.00 595 LEU A CA 1
ATOM 4871 C C . LEU A 1 595 ? 58.662 22.335 -53.709 1.00 79.00 595 LEU A C 1
ATOM 4873 O O . LEU A 1 595 ? 59.025 21.155 -53.724 1.00 79.00 595 LEU A O 1
ATOM 4877 N N . TRP A 1 596 ? 57.700 22.800 -52.914 1.00 81.56 596 TRP A N 1
ATOM 4878 C CA . TRP A 1 596 ? 56.863 21.976 -52.043 1.00 81.56 596 TRP A CA 1
ATOM 4879 C C . TRP A 1 596 ? 55.935 21.063 -52.853 1.00 81.56 596 TRP A C 1
ATOM 4881 O O . TRP A 1 596 ? 55.339 21.478 -53.850 1.00 81.56 596 TRP A O 1
ATOM 4891 N N . LYS A 1 597 ? 55.790 19.807 -52.421 1.00 83.75 597 LYS A N 1
ATOM 4892 C CA . LYS A 1 597 ? 54.910 18.808 -53.045 1.00 83.75 597 LYS A CA 1
ATOM 4893 C C . LYS A 1 597 ? 54.056 18.137 -51.976 1.00 83.75 597 LYS A C 1
ATOM 4895 O O . LYS A 1 597 ? 54.589 17.616 -51.003 1.00 83.75 597 LYS A O 1
ATOM 4900 N N . ARG A 1 598 ? 52.738 18.095 -52.171 1.00 85.19 598 ARG A N 1
ATOM 4901 C CA . ARG A 1 598 ? 51.829 17.337 -51.299 1.00 85.19 598 ARG A CA 1
ATOM 4902 C C . ARG A 1 598 ? 51.941 15.844 -51.624 1.00 85.19 598 ARG A C 1
ATOM 4904 O O . ARG A 1 598 ? 51.905 15.466 -52.797 1.00 85.19 598 ARG A O 1
ATOM 4911 N N . ARG A 1 599 ? 52.123 15.010 -50.601 1.00 86.38 599 ARG A N 1
ATOM 4912 C CA . ARG A 1 599 ? 52.276 13.549 -50.695 1.00 86.38 599 ARG A CA 1
ATOM 4913 C C . ARG A 1 599 ? 51.446 12.866 -49.620 1.00 86.38 599 ARG A C 1
ATOM 4915 O O . ARG A 1 599 ? 51.272 13.416 -48.536 1.00 86.38 599 ARG A O 1
ATOM 4922 N N . PHE A 1 600 ? 50.977 11.658 -49.908 1.00 84.56 600 PHE A N 1
ATOM 4923 C CA . PHE A 1 600 ? 50.450 10.773 -48.876 1.00 84.56 600 PHE A CA 1
ATOM 4924 C C . PHE A 1 600 ? 51.625 10.006 -48.266 1.00 84.56 600 PHE A C 1
ATOM 4926 O O . PHE A 1 600 ? 52.389 9.387 -49.001 1.00 84.56 600 PHE A O 1
ATOM 4933 N N . PHE A 1 601 ? 51.823 10.074 -46.955 1.00 85.50 601 PHE A N 1
ATOM 4934 C CA . PHE A 1 601 ? 52.884 9.341 -46.268 1.00 85.50 601 PHE A CA 1
ATOM 4935 C C . PHE A 1 601 ? 52.306 8.167 -45.483 1.00 85.50 601 PHE A C 1
ATOM 4937 O O . PHE A 1 601 ? 51.137 8.159 -45.094 1.00 85.50 601 PHE A O 1
ATOM 4944 N N . THR A 1 602 ? 53.131 7.158 -45.227 1.00 83.44 602 THR A N 1
ATOM 4945 C CA . THR A 1 602 ? 52.817 6.088 -44.281 1.00 83.44 602 THR A CA 1
ATOM 4946 C C . THR A 1 602 ? 54.082 5.685 -43.538 1.00 83.44 602 THR A C 1
ATOM 4948 O O . THR A 1 602 ? 55.077 5.301 -44.155 1.00 83.44 602 THR A O 1
ATOM 4951 N N . VAL A 1 603 ? 54.039 5.763 -42.210 1.00 79.00 603 VAL A N 1
ATOM 4952 C CA . VAL A 1 603 ? 55.071 5.210 -41.327 1.00 79.00 603 VAL A CA 1
ATOM 4953 C C . VAL A 1 603 ? 54.718 3.753 -41.057 1.00 79.00 603 VAL A C 1
ATOM 4955 O O . VAL A 1 603 ? 53.652 3.476 -40.511 1.00 79.00 603 VAL A O 1
ATOM 4958 N N . LYS A 1 604 ? 55.606 2.824 -41.419 1.00 76.25 604 LYS A N 1
ATOM 4959 C CA . LYS A 1 604 ? 55.525 1.412 -41.018 1.00 76.25 604 LYS A CA 1
ATOM 4960 C C . LYS A 1 604 ? 56.848 0.992 -40.396 1.00 76.25 604 LYS A C 1
ATOM 4962 O O . LYS A 1 604 ? 57.893 1.056 -41.046 1.00 76.25 604 LYS A O 1
ATOM 4967 N N . GLN A 1 605 ? 56.787 0.529 -39.147 1.00 73.31 605 GLN A N 1
ATOM 4968 C CA . GLN A 1 605 ? 57.947 0.096 -38.359 1.00 73.31 605 GLN A CA 1
ATOM 4969 C C . GLN A 1 605 ? 59.032 1.186 -38.274 1.00 73.31 605 GLN A C 1
ATOM 4971 O O . GLN A 1 605 ? 58.879 2.125 -37.502 1.00 73.31 605 GLN A O 1
ATOM 4976 N N . LYS A 1 606 ? 60.107 1.077 -39.068 1.00 73.19 606 LYS A N 1
ATOM 4977 C CA . LYS A 1 606 ? 61.226 2.039 -39.138 1.00 73.19 606 LYS A CA 1
ATOM 4978 C C . LYS A 1 606 ? 61.393 2.676 -40.528 1.00 73.19 606 LYS A C 1
ATOM 4980 O O . LYS A 1 606 ? 62.437 3.252 -40.818 1.00 73.19 606 LYS A O 1
ATOM 4985 N N . THR A 1 607 ? 60.369 2.585 -41.378 1.00 78.12 607 THR A N 1
ATOM 4986 C CA . THR A 1 607 ? 60.358 3.140 -42.742 1.00 78.12 607 THR A CA 1
ATOM 4987 C C . THR A 1 607 ? 59.238 4.166 -42.904 1.00 78.12 607 THR A C 1
ATOM 4989 O O . THR A 1 607 ? 58.099 3.935 -42.487 1.00 78.12 607 THR A O 1
ATOM 4992 N N . LEU A 1 608 ? 59.561 5.302 -43.518 1.00 83.06 608 LEU A N 1
ATOM 4993 C CA . LEU A 1 608 ? 58.630 6.360 -43.900 1.00 83.06 608 LEU A CA 1
ATOM 4994 C C . LEU A 1 608 ? 58.500 6.339 -45.426 1.00 83.06 608 LEU A C 1
ATOM 4996 O O . LEU A 1 608 ? 59.417 6.732 -46.142 1.00 83.06 608 LEU A O 1
ATOM 5000 N N . SER A 1 609 ? 57.373 5.832 -45.924 1.00 84.81 609 SER A N 1
ATOM 5001 C CA . SER A 1 609 ? 57.103 5.703 -47.361 1.00 84.81 609 SER A CA 1
ATOM 5002 C C . SER A 1 609 ? 56.193 6.826 -47.849 1.00 84.81 609 SER A C 1
ATOM 5004 O O . SER A 1 609 ? 55.160 7.090 -47.232 1.00 84.81 609 SER A O 1
ATOM 5006 N N . PHE A 1 610 ? 56.541 7.450 -48.973 1.00 84.75 610 PHE A N 1
ATOM 5007 C CA . PHE A 1 610 ? 55.726 8.463 -49.640 1.00 84.75 610 PHE A CA 1
ATOM 5008 C C . PHE A 1 610 ? 55.080 7.917 -50.904 1.00 84.75 610 PHE A C 1
ATOM 5010 O O . PHE A 1 610 ? 55.721 7.294 -51.747 1.00 84.75 610 PHE A O 1
ATOM 5017 N N . TYR A 1 611 ? 53.810 8.237 -51.066 1.00 85.25 611 TYR A N 1
ATOM 5018 C CA . TYR A 1 611 ? 52.931 7.817 -52.140 1.00 85.25 611 TYR A CA 1
ATOM 5019 C C . TYR A 1 611 ? 52.428 9.046 -52.896 1.00 85.25 611 TYR A C 1
ATOM 5021 O O . TYR A 1 611 ? 52.445 10.173 -52.383 1.00 85.25 611 TYR A O 1
ATOM 5029 N N . LYS A 1 612 ? 51.988 8.848 -54.143 1.00 80.88 612 LYS A N 1
ATOM 5030 C CA . LYS A 1 612 ? 51.379 9.940 -54.911 1.00 80.88 612 LYS A CA 1
ATOM 5031 C C . LYS A 1 612 ? 50.036 10.323 -54.286 1.00 80.88 612 LYS A C 1
ATOM 5033 O O . LYS A 1 612 ? 49.830 11.488 -53.974 1.00 80.88 612 LYS A O 1
ATOM 5038 N N . ASP A 1 613 ? 49.213 9.302 -54.063 1.00 77.81 613 ASP A N 1
ATOM 5039 C CA . ASP A 1 613 ? 47.860 9.336 -53.513 1.00 77.81 613 ASP A CA 1
ATOM 5040 C C . ASP A 1 613 ? 47.648 8.067 -52.656 1.00 77.81 613 ASP A C 1
ATOM 5042 O O . ASP A 1 613 ? 48.360 7.075 -52.843 1.00 77.81 613 ASP A O 1
ATOM 5046 N N . GLU A 1 614 ? 46.660 8.061 -51.758 1.00 74.62 614 GLU A N 1
ATOM 5047 C CA . GLU A 1 614 ? 46.351 6.949 -50.829 1.00 74.62 614 GLU A CA 1
ATOM 5048 C C . GLU A 1 614 ? 46.153 5.583 -51.520 1.00 74.62 614 GLU A C 1
ATOM 5050 O O . GLU A 1 614 ? 46.530 4.542 -50.990 1.00 74.62 614 GLU A O 1
ATOM 5055 N N . LEU A 1 615 ? 45.622 5.588 -52.746 1.00 74.38 615 LEU A N 1
ATOM 5056 C CA . LEU A 1 615 ? 45.348 4.392 -53.555 1.00 74.38 615 LEU A CA 1
ATOM 5057 C C . LEU A 1 615 ? 46.549 3.909 -54.397 1.00 74.38 615 LEU A C 1
ATOM 5059 O O . LEU A 1 615 ? 46.419 2.948 -55.156 1.00 74.38 615 LEU A O 1
ATOM 5063 N N . SER A 1 616 ? 47.709 4.575 -54.332 1.00 74.31 616 SER A N 1
ATOM 5064 C CA . SER A 1 616 ? 48.859 4.226 -55.181 1.00 74.31 616 SER A CA 1
ATOM 5065 C C . SER A 1 616 ? 49.702 3.084 -54.593 1.00 74.31 616 SER A C 1
ATOM 5067 O O . SER A 1 616 ? 50.243 3.185 -53.499 1.00 74.31 616 SER A O 1
ATOM 5069 N N . ALA A 1 617 ? 49.833 1.982 -55.340 1.00 69.69 617 ALA A N 1
ATOM 5070 C CA . ALA A 1 617 ? 50.456 0.744 -54.854 1.00 69.69 617 ALA A CA 1
ATOM 5071 C C . ALA A 1 617 ? 51.995 0.789 -54.738 1.00 69.69 617 ALA A C 1
ATOM 5073 O O . ALA A 1 617 ? 52.583 -0.021 -54.025 1.00 69.69 617 ALA A O 1
ATOM 5074 N N . THR A 1 618 ? 52.657 1.712 -55.440 1.00 75.44 618 THR A N 1
ATOM 5075 C CA . THR A 1 618 ? 54.122 1.853 -55.454 1.00 75.44 618 THR A CA 1
ATOM 5076 C C . THR A 1 618 ? 54.548 3.120 -54.708 1.00 75.44 618 THR A C 1
ATOM 5078 O O . THR A 1 618 ? 54.111 4.205 -55.112 1.00 75.44 618 THR A O 1
ATOM 5081 N N . PRO A 1 619 ? 55.411 3.036 -53.678 1.00 79.06 619 PRO A N 1
ATOM 5082 C CA . PRO A 1 619 ? 55.979 4.227 -53.061 1.00 79.06 619 PRO A CA 1
ATOM 5083 C C . PRO A 1 619 ? 56.892 4.951 -54.060 1.00 79.06 619 PRO A C 1
ATOM 5085 O O . PRO A 1 619 ? 57.628 4.325 -54.821 1.00 79.06 619 PRO A O 1
ATOM 5088 N N . LEU A 1 620 ? 56.825 6.279 -54.061 1.00 79.94 620 LEU A N 1
ATOM 5089 C CA . LEU A 1 620 ? 57.679 7.159 -54.860 1.00 79.94 620 LEU A CA 1
ATOM 5090 C C . LEU A 1 620 ? 59.064 7.333 -54.232 1.00 79.94 620 LEU A C 1
ATOM 5092 O O . LEU A 1 620 ? 60.051 7.473 -54.945 1.00 79.94 620 LEU A O 1
ATOM 5096 N N . GLU A 1 621 ? 59.111 7.373 -52.903 1.00 75.56 621 GLU A N 1
ATOM 5097 C CA . GLU A 1 621 ? 60.311 7.613 -52.109 1.00 75.56 621 GLU A CA 1
ATOM 5098 C C . GLU A 1 621 ? 60.135 6.910 -50.759 1.00 75.56 621 GLU A C 1
ATOM 5100 O O . GLU A 1 621 ? 59.041 6.921 -50.189 1.00 75.56 621 GLU A O 1
ATOM 5105 N N . VAL A 1 622 ? 61.190 6.263 -50.268 1.00 80.19 622 VAL A N 1
ATOM 5106 C CA . VAL A 1 622 ? 61.203 5.547 -48.986 1.00 80.19 622 VAL A CA 1
ATOM 5107 C C . VAL A 1 622 ? 62.400 6.051 -48.194 1.00 80.19 622 VAL A C 1
ATOM 5109 O O . VAL A 1 622 ? 63.528 5.996 -48.680 1.00 80.19 622 VAL A O 1
ATOM 5112 N N . LEU A 1 623 ? 62.146 6.564 -46.992 1.00 77.50 623 LEU A N 1
ATOM 5113 C CA . LEU A 1 623 ? 63.170 7.020 -46.060 1.00 77.50 623 LEU A CA 1
ATOM 5114 C C . LEU A 1 623 ? 63.271 6.046 -44.885 1.00 77.50 623 LEU A C 1
ATOM 5116 O O . LEU A 1 623 ? 62.288 5.799 -44.182 1.00 77.50 623 LEU A O 1
ATOM 5120 N N . ASP A 1 624 ? 64.474 5.536 -44.645 1.00 75.38 624 ASP A N 1
ATOM 5121 C CA . ASP A 1 624 ? 64.778 4.752 -43.451 1.00 75.38 624 ASP A CA 1
ATOM 5122 C C . ASP A 1 624 ? 64.989 5.687 -42.255 1.00 75.38 624 ASP A C 1
ATOM 5124 O O . ASP A 1 624 ? 65.836 6.580 -42.281 1.00 75.38 624 ASP A O 1
ATOM 5128 N N . LEU A 1 625 ? 64.250 5.454 -41.169 1.00 73.44 625 LEU A N 1
ATOM 5129 C CA . LEU A 1 625 ? 64.312 6.257 -39.940 1.00 73.44 625 LEU A CA 1
ATOM 5130 C C . LEU A 1 625 ? 65.480 5.849 -39.013 1.00 73.44 625 LEU A C 1
ATOM 5132 O O . LEU A 1 625 ? 65.597 6.324 -37.883 1.00 73.44 625 LEU A O 1
ATOM 5136 N N . ASN A 1 626 ? 66.374 4.976 -39.485 1.00 67.69 626 ASN A N 1
ATOM 5137 C CA . ASN A 1 626 ? 67.512 4.467 -38.722 1.00 67.69 626 ASN A CA 1
ATOM 5138 C C . ASN A 1 626 ? 68.622 5.524 -38.579 1.00 67.69 626 ASN A C 1
ATOM 5140 O O . ASN A 1 626 ? 69.426 5.742 -39.483 1.00 67.69 626 ASN A O 1
ATOM 5144 N N . GLY A 1 627 ? 68.708 6.138 -37.395 1.00 64.00 627 GLY A N 1
ATOM 5145 C CA . GLY A 1 627 ? 69.775 7.088 -37.056 1.00 64.00 627 GLY A CA 1
ATOM 5146 C C . GLY A 1 627 ? 69.573 8.490 -37.636 1.00 64.00 627 GLY A C 1
ATOM 5147 O O . GLY A 1 627 ? 70.559 9.162 -37.935 1.00 64.00 627 GLY A O 1
ATOM 5148 N N . VAL A 1 628 ? 68.312 8.892 -37.803 1.00 70.06 628 VAL A N 1
ATOM 5149 C CA . VAL A 1 628 ? 67.873 10.209 -38.283 1.00 70.06 628 VAL A CA 1
ATOM 5150 C C . VAL A 1 628 ? 67.824 11.211 -37.128 1.00 70.06 628 VAL A C 1
ATOM 5152 O O . VAL A 1 628 ? 67.328 10.886 -36.049 1.00 70.06 628 VAL A O 1
ATOM 5155 N N . THR A 1 629 ? 68.315 12.429 -37.353 1.00 70.56 629 THR A N 1
ATOM 5156 C CA . THR A 1 629 ? 68.190 13.546 -36.407 1.00 70.56 629 THR A CA 1
ATOM 5157 C C . THR A 1 629 ? 66.968 14.392 -36.757 1.00 70.56 629 THR A C 1
ATOM 5159 O O . THR A 1 629 ? 66.783 14.801 -37.902 1.00 70.56 629 THR A O 1
ATOM 5162 N N . LEU A 1 630 ? 66.104 14.632 -35.768 1.00 72.31 630 LEU A N 1
ATOM 5163 C CA . LEU A 1 630 ? 64.920 15.480 -35.907 1.00 72.31 630 LEU A CA 1
ATOM 5164 C C . LEU A 1 630 ? 65.240 16.859 -35.330 1.00 72.31 630 LEU A C 1
ATOM 5166 O O . LEU A 1 630 ? 65.427 16.993 -34.120 1.00 72.31 630 LEU A O 1
ATOM 5170 N N . SER A 1 631 ? 65.304 17.873 -36.192 1.00 67.06 631 SER A N 1
ATOM 5171 C CA . SER A 1 631 ? 65.548 19.263 -35.810 1.00 67.06 631 SER A CA 1
ATOM 5172 C C . SER A 1 631 ? 64.246 20.063 -35.893 1.00 67.06 631 SER A C 1
ATOM 5174 O O . SER A 1 631 ? 63.674 20.301 -36.958 1.00 67.06 631 SER A O 1
ATOM 5176 N N . ASN A 1 632 ? 63.757 20.472 -34.721 1.00 62.56 632 ASN A N 1
ATOM 5177 C CA . ASN A 1 632 ? 62.612 21.364 -34.590 1.00 62.56 632 ASN A CA 1
ATOM 5178 C C . ASN A 1 632 ? 63.154 22.801 -34.543 1.00 62.56 632 ASN A C 1
ATOM 5180 O O . ASN A 1 632 ? 63.619 23.250 -33.496 1.00 62.56 632 ASN A O 1
ATOM 5184 N N . ASN A 1 633 ? 63.162 23.499 -35.682 1.00 54.50 633 ASN A N 1
ATOM 5185 C CA . ASN A 1 633 ? 63.672 24.870 -35.766 1.00 54.50 633 ASN A CA 1
ATOM 5186 C C . ASN A 1 633 ? 62.788 25.829 -34.952 1.00 54.50 633 ASN A C 1
ATOM 5188 O O . ASN A 1 633 ? 61.699 26.191 -35.389 1.00 54.50 633 ASN A O 1
ATOM 5192 N N . MET A 1 634 ? 63.281 26.255 -33.787 1.00 50.94 634 MET A N 1
ATOM 5193 C CA . MET A 1 634 ? 62.719 27.369 -33.007 1.00 50.94 634 MET A CA 1
ATOM 5194 C C . MET A 1 634 ? 63.537 28.668 -33.136 1.00 50.94 634 MET A C 1
ATOM 5196 O O . MET A 1 634 ? 63.041 29.712 -32.729 1.00 50.94 634 MET A O 1
ATOM 5200 N N . ASP A 1 635 ? 64.730 28.626 -33.749 1.00 46.59 635 ASP A N 1
ATOM 5201 C CA . ASP A 1 635 ? 65.695 29.741 -33.784 1.00 46.59 635 ASP A CA 1
ATOM 5202 C C . ASP A 1 635 ? 66.102 30.155 -35.220 1.00 46.59 635 ASP A C 1
ATOM 5204 O O . ASP A 1 635 ? 67.282 30.165 -35.565 1.00 46.59 635 ASP A O 1
ATOM 5208 N N . LEU A 1 636 ? 65.131 30.492 -36.079 1.00 47.94 636 LEU A N 1
ATOM 5209 C CA . LEU A 1 636 ? 65.367 31.173 -37.367 1.00 47.94 636 LEU A CA 1
ATOM 5210 C C . LEU A 1 636 ? 64.286 32.235 -37.632 1.00 47.94 636 LEU A C 1
ATOM 5212 O O . LEU A 1 636 ? 63.129 32.061 -37.249 1.00 47.94 636 LEU A O 1
ATOM 5216 N N . ASP A 1 637 ? 64.683 33.336 -38.276 1.00 44.97 637 ASP A N 1
ATOM 5217 C CA . ASP A 1 637 ? 63.935 34.600 -38.308 1.00 44.97 637 ASP A CA 1
ATOM 5218 C C . ASP A 1 637 ? 62.486 34.495 -38.824 1.00 44.97 637 ASP A C 1
ATOM 5220 O O . ASP A 1 637 ? 62.189 33.895 -39.863 1.00 44.97 637 ASP A O 1
ATOM 5224 N N . PHE A 1 638 ? 61.586 35.175 -38.103 1.00 50.38 638 PHE A N 1
ATOM 5225 C CA . PHE A 1 638 ? 60.121 35.112 -38.235 1.00 50.38 638 PHE A CA 1
ATOM 5226 C C . PHE A 1 638 ? 59.555 35.470 -39.624 1.00 50.38 638 PHE A C 1
ATOM 5228 O O . PHE A 1 638 ? 58.391 35.182 -39.890 1.00 50.38 638 PHE A O 1
ATOM 5235 N N . GLU A 1 639 ? 60.339 36.096 -40.506 1.00 52.97 639 GLU A N 1
ATOM 5236 C CA . GLU A 1 639 ? 59.892 36.536 -41.837 1.00 52.97 639 GLU A CA 1
ATOM 5237 C C . GLU A 1 639 ? 60.057 35.477 -42.945 1.00 52.97 639 GLU A C 1
ATOM 5239 O O . GLU A 1 639 ? 59.594 35.699 -44.063 1.00 52.97 639 GLU A O 1
ATOM 5244 N N . THR A 1 640 ? 60.694 34.325 -42.675 1.00 53.78 640 THR A N 1
ATOM 5245 C CA . THR A 1 640 ? 60.984 33.311 -43.721 1.00 53.78 640 THR A CA 1
ATOM 5246 C C . THR A 1 640 ? 60.556 31.874 -43.405 1.00 53.78 640 THR A C 1
ATOM 5248 O O . THR A 1 640 ? 60.720 30.993 -44.252 1.00 53.78 640 THR A O 1
ATOM 5251 N N . SER A 1 641 ? 59.984 31.602 -42.229 1.00 59.69 641 SER A N 1
ATOM 5252 C CA . SER A 1 641 ? 59.605 30.241 -41.827 1.00 59.69 641 SER A CA 1
ATOM 5253 C C . SER A 1 641 ? 58.214 29.824 -42.330 1.00 59.69 641 SER A C 1
ATOM 5255 O O . SER A 1 641 ? 57.238 30.572 -42.265 1.00 59.69 641 SER A O 1
ATOM 5257 N N . VAL A 1 642 ? 58.104 28.586 -42.826 1.00 68.25 642 VAL A N 1
ATOM 5258 C CA . VAL A 1 642 ? 56.810 27.978 -43.176 1.00 68.25 642 VAL A CA 1
ATOM 5259 C C . VAL A 1 642 ? 56.128 27.517 -41.880 1.00 68.25 642 VAL A C 1
ATOM 5261 O O . VAL A 1 642 ? 56.744 26.761 -41.120 1.00 68.25 642 VAL A O 1
ATOM 5264 N N . PRO A 1 643 ? 54.881 27.933 -41.589 1.00 68.69 643 PRO A N 1
ATOM 5265 C CA . PRO A 1 643 ? 54.200 27.543 -40.358 1.00 68.69 643 PRO A CA 1
ATOM 5266 C C . PRO A 1 643 ? 53.972 26.028 -40.300 1.00 68.69 643 PRO A C 1
ATOM 5268 O O . PRO A 1 643 ? 53.784 25.372 -41.322 1.00 68.69 643 PRO A O 1
ATOM 5271 N N . ASN A 1 644 ? 53.970 25.481 -39.081 1.00 76.06 644 ASN A N 1
ATOM 5272 C CA . ASN A 1 644 ? 53.811 24.049 -38.805 1.00 76.06 644 ASN A CA 1
ATOM 5273 C C . ASN A 1 644 ? 54.822 23.141 -39.546 1.00 76.06 644 ASN A C 1
ATOM 5275 O O . ASN A 1 644 ? 54.467 22.037 -39.975 1.00 76.06 644 ASN A O 1
ATOM 5279 N N . SER A 1 645 ? 56.073 23.595 -39.701 1.00 79.44 645 SER A N 1
ATOM 5280 C CA . SER A 1 645 ? 57.141 22.829 -40.353 1.00 79.44 645 SER A CA 1
ATOM 5281 C C . SER A 1 645 ? 58.157 22.208 -39.385 1.00 79.44 645 SER A C 1
ATOM 5283 O O . SER A 1 645 ? 58.336 22.674 -38.262 1.00 79.44 645 SER A O 1
ATOM 5285 N N . PHE A 1 646 ? 58.810 21.129 -39.825 1.00 82.50 646 PHE A N 1
ATOM 5286 C CA . PHE A 1 646 ? 59.905 20.447 -39.126 1.00 82.50 646 PHE A CA 1
ATOM 5287 C C . PHE A 1 646 ? 60.914 19.866 -40.125 1.00 82.50 646 PHE A C 1
ATOM 5289 O O . PHE A 1 646 ? 60.592 19.672 -41.301 1.00 82.50 646 PHE A O 1
ATOM 5296 N N . ILE A 1 647 ? 62.136 19.581 -39.664 1.00 80.38 647 ILE A N 1
ATOM 5297 C CA . ILE A 1 647 ? 63.215 19.053 -40.506 1.00 80.38 647 ILE A CA 1
ATOM 5298 C C . ILE A 1 647 ? 63.632 17.659 -40.020 1.00 80.38 647 ILE A C 1
ATOM 5300 O O . ILE A 1 647 ? 63.812 17.419 -38.824 1.00 80.38 647 ILE A O 1
ATOM 5304 N N . LEU A 1 648 ? 63.783 16.728 -40.966 1.00 81.06 648 LEU A N 1
ATOM 5305 C CA . LEU A 1 648 ? 64.416 15.426 -40.748 1.00 81.06 648 LEU A CA 1
ATOM 5306 C C . LEU A 1 648 ? 65.742 15.382 -41.506 1.00 81.06 648 LEU A C 1
ATOM 5308 O O . LEU A 1 648 ? 65.776 15.525 -42.730 1.00 81.06 648 LEU A O 1
ATOM 5312 N N . GLU A 1 649 ? 66.828 15.145 -40.780 1.00 76.00 649 GLU A N 1
ATOM 5313 C CA . GLU A 1 649 ? 68.168 14.985 -41.332 1.00 76.00 649 GLU A CA 1
ATOM 5314 C C . GLU A 1 649 ? 68.553 13.509 -41.361 1.00 76.00 649 GLU A C 1
ATOM 5316 O O . GLU A 1 649 ? 68.800 12.865 -40.338 1.00 76.00 649 GLU A O 1
ATOM 5321 N N . THR A 1 650 ? 68.595 12.955 -42.568 1.00 71.75 650 THR A N 1
ATOM 5322 C CA . THR A 1 650 ? 68.996 11.566 -42.796 1.00 71.75 650 THR A CA 1
ATOM 5323 C C . THR A 1 650 ? 70.491 11.497 -43.107 1.00 71.75 650 THR A C 1
ATOM 5325 O O . THR A 1 650 ? 71.004 12.265 -43.921 1.00 71.75 650 THR A O 1
ATOM 5328 N N . LYS A 1 651 ? 71.202 10.531 -42.511 1.00 66.94 651 LYS A N 1
ATOM 5329 C CA . LYS A 1 651 ? 72.656 10.349 -42.715 1.00 66.94 651 LYS A CA 1
ATOM 5330 C C . LYS A 1 651 ? 73.061 10.024 -44.160 1.00 66.94 651 LYS A C 1
ATOM 5332 O O . LYS A 1 651 ? 74.239 10.130 -44.485 1.00 66.94 651 LYS A O 1
ATOM 5337 N N . LEU A 1 652 ? 72.111 9.593 -44.992 1.00 62.34 652 LEU A N 1
ATOM 5338 C CA . LEU A 1 652 ? 72.347 9.140 -46.367 1.00 62.34 652 LEU A CA 1
ATOM 5339 C C . LEU A 1 652 ? 71.736 10.070 -47.427 1.00 62.34 652 LEU A C 1
ATOM 5341 O O . LEU A 1 652 ? 72.362 10.278 -48.462 1.00 62.34 652 LEU A O 1
ATOM 5345 N N . ASN A 1 653 ? 70.557 10.656 -47.174 1.00 63.69 653 ASN A N 1
ATOM 5346 C CA . ASN A 1 653 ? 69.778 11.367 -48.199 1.00 63.69 653 ASN A CA 1
ATOM 5347 C C . ASN A 1 653 ? 69.670 12.891 -47.936 1.00 63.69 653 ASN A C 1
ATOM 5349 O O . ASN A 1 653 ? 69.056 13.625 -48.712 1.00 63.69 653 ASN A O 1
ATOM 5353 N N . GLY A 1 654 ? 70.309 13.396 -46.874 1.00 71.31 654 GLY A N 1
ATOM 5354 C CA . GLY A 1 654 ? 70.338 14.816 -46.515 1.00 71.31 654 GLY A CA 1
ATOM 5355 C C . GLY A 1 654 ? 69.106 15.285 -45.736 1.00 71.31 654 GLY A C 1
ATOM 5356 O O . GLY A 1 654 ? 68.420 14.479 -45.094 1.00 71.31 654 GLY A O 1
ATOM 5357 N N . SER A 1 655 ? 68.866 16.599 -45.757 1.00 77.69 655 SER A N 1
ATOM 5358 C CA . SER A 1 655 ? 67.783 17.261 -45.026 1.00 77.69 655 SER A CA 1
ATOM 5359 C C . SER A 1 655 ? 66.497 17.351 -45.851 1.00 77.69 655 SER A C 1
ATOM 5361 O O . SER A 1 655 ? 66.494 17.757 -47.014 1.00 77.69 655 SER A O 1
ATOM 5363 N N . TYR A 1 656 ? 65.387 16.990 -45.215 1.00 81.25 656 TYR A N 1
ATOM 5364 C CA . TYR A 1 656 ? 64.038 17.082 -45.762 1.00 81.25 656 TYR A CA 1
ATOM 5365 C C . TYR A 1 656 ? 63.215 18.021 -44.892 1.00 81.25 656 TYR A C 1
ATOM 5367 O O . TYR A 1 656 ? 63.153 17.830 -43.676 1.00 81.25 656 TYR A O 1
ATOM 5375 N N . GLN A 1 657 ? 62.568 19.011 -45.509 1.00 83.00 657 GLN A N 1
ATOM 5376 C CA . GLN A 1 657 ? 61.624 19.876 -44.804 1.00 83.00 657 GLN A CA 1
ATOM 5377 C C . GLN A 1 657 ? 60.200 19.372 -45.024 1.00 83.00 657 GLN A C 1
ATOM 5379 O O . GLN A 1 657 ? 59.797 19.039 -46.143 1.00 83.00 657 GLN A O 1
ATOM 5384 N N . PHE A 1 658 ? 59.438 19.324 -43.941 1.00 84.94 658 PHE A N 1
ATOM 5385 C CA . PHE A 1 658 ? 58.056 18.872 -43.911 1.00 84.94 658 PHE A CA 1
ATOM 5386 C C . PHE A 1 658 ? 57.176 19.971 -43.345 1.00 84.94 658 PHE A C 1
ATOM 5388 O O . PHE A 1 658 ? 57.579 20.631 -42.397 1.00 84.94 658 PHE A O 1
ATOM 5395 N N . ALA A 1 659 ? 55.973 20.135 -43.886 1.00 82.56 659 ALA A N 1
ATOM 5396 C CA . ALA A 1 659 ? 54.952 21.030 -43.358 1.00 82.56 659 ALA A CA 1
ATOM 5397 C C . ALA A 1 659 ? 53.616 20.284 -43.256 1.00 82.56 659 ALA A C 1
ATOM 5399 O O . ALA A 1 659 ? 53.173 19.637 -44.213 1.00 82.56 659 ALA A O 1
ATOM 5400 N N . ALA A 1 660 ? 52.997 20.364 -42.079 1.00 81.06 660 ALA A N 1
ATOM 5401 C CA . ALA A 1 660 ? 51.676 19.814 -41.802 1.00 81.06 660 ALA A CA 1
ATOM 5402 C C . ALA A 1 660 ? 50.617 20.922 -41.874 1.00 81.06 660 ALA A C 1
ATOM 5404 O O . ALA A 1 660 ? 50.878 22.053 -41.472 1.00 81.06 660 ALA A O 1
ATOM 5405 N N . ASP A 1 661 ? 49.412 20.593 -42.345 1.00 80.44 661 ASP A N 1
ATOM 5406 C CA . ASP A 1 661 ? 48.333 21.583 -42.464 1.00 80.44 661 ASP A CA 1
ATOM 5407 C C . ASP A 1 661 ? 47.927 22.130 -41.078 1.00 80.44 661 ASP A C 1
ATOM 5409 O O . ASP A 1 661 ? 47.845 23.342 -40.879 1.00 80.44 661 ASP A O 1
ATOM 5413 N N . ASP A 1 662 ? 47.782 21.238 -40.090 1.00 80.88 662 ASP A N 1
ATOM 5414 C CA . ASP A 1 662 ? 47.359 21.563 -38.725 1.00 80.88 662 ASP A CA 1
ATOM 5415 C C . ASP A 1 662 ? 48.455 21.347 -37.677 1.00 80.88 662 ASP A C 1
ATOM 5417 O O . ASP A 1 662 ? 49.178 20.347 -37.686 1.00 80.88 662 ASP A O 1
ATOM 5421 N N . LYS A 1 663 ? 48.473 22.213 -36.655 1.00 75.75 663 LYS A N 1
ATOM 5422 C CA . LYS A 1 663 ? 49.352 22.087 -35.477 1.00 75.75 663 LYS A CA 1
ATOM 5423 C C . LYS A 1 663 ? 49.096 20.802 -34.671 1.00 75.75 663 LYS A C 1
ATOM 5425 O O . LYS A 1 663 ? 50.021 20.253 -34.077 1.00 75.75 663 LYS A O 1
ATOM 5430 N N . GLN A 1 664 ? 47.858 20.299 -34.656 1.00 76.94 664 GLN A N 1
ATOM 5431 C CA . GLN A 1 664 ? 47.539 19.005 -34.037 1.00 76.94 664 GLN A CA 1
ATOM 5432 C C . GLN A 1 664 ? 48.105 17.834 -34.855 1.00 76.94 664 GLN A C 1
ATOM 5434 O O . GLN A 1 664 ? 48.708 16.930 -34.278 1.00 76.94 664 GLN A O 1
ATOM 5439 N N . GLY A 1 665 ? 47.992 17.893 -36.188 1.00 74.12 665 GLY A N 1
ATOM 5440 C CA . GLY A 1 665 ? 48.605 16.920 -37.095 1.00 74.12 665 GLY A CA 1
ATOM 5441 C C . GLY A 1 665 ? 50.129 16.896 -36.966 1.00 74.12 665 GLY A C 1
ATOM 5442 O O . GLY A 1 665 ? 50.709 15.824 -36.810 1.00 74.12 665 GLY A O 1
ATOM 5443 N N . LEU A 1 666 ? 50.767 18.072 -36.918 1.00 78.56 666 LEU A N 1
ATOM 5444 C CA . LEU A 1 666 ? 52.200 18.213 -36.643 1.00 78.56 666 LEU A CA 1
ATOM 5445 C C . LEU A 1 666 ? 52.600 17.500 -35.345 1.00 78.56 666 LEU A C 1
ATOM 5447 O O . LEU A 1 666 ? 53.498 16.665 -35.358 1.00 78.56 666 LEU A O 1
ATOM 5451 N N . ASN A 1 667 ? 51.919 17.796 -34.235 1.00 78.56 667 ASN A N 1
ATOM 5452 C CA . ASN A 1 667 ? 52.249 17.219 -32.931 1.00 78.56 667 ASN A CA 1
ATOM 5453 C C . ASN A 1 667 ? 52.065 15.692 -32.898 1.00 78.56 667 ASN A C 1
ATOM 5455 O O . ASN A 1 667 ? 52.892 14.997 -32.309 1.00 78.56 667 ASN A O 1
ATOM 5459 N N . ALA A 1 668 ? 51.025 15.160 -33.549 1.00 76.00 668 ALA A N 1
ATOM 5460 C CA . ALA A 1 668 ? 50.809 13.716 -33.661 1.00 76.0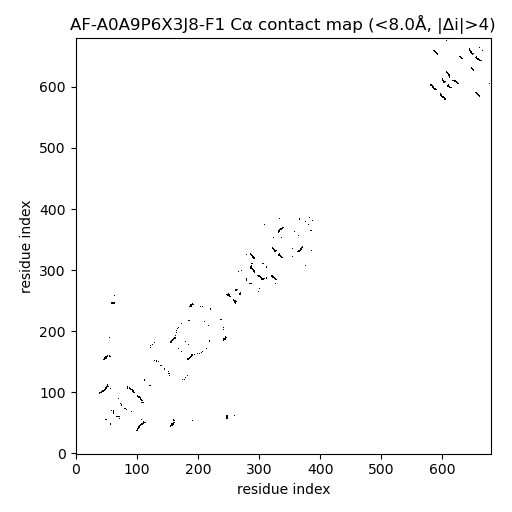0 668 ALA A CA 1
ATOM 5461 C C . ALA A 1 668 ? 51.920 13.029 -34.479 1.00 76.00 668 ALA A C 1
ATOM 5463 O O . ALA A 1 668 ? 52.455 11.999 -34.065 1.00 76.00 668 ALA A O 1
ATOM 5464 N N . ILE A 1 669 ? 52.316 13.632 -35.605 1.00 77.31 669 ILE A N 1
ATOM 5465 C CA . ILE A 1 669 ? 53.397 13.137 -36.469 1.00 77.31 669 ILE A CA 1
ATOM 5466 C C . ILE A 1 669 ? 54.743 13.193 -35.737 1.00 77.31 669 ILE A C 1
ATOM 5468 O O . ILE A 1 669 ? 55.463 12.196 -35.713 1.00 77.31 669 ILE A O 1
ATOM 5472 N N . LEU A 1 670 ? 55.064 14.315 -35.085 1.00 76.75 670 LEU A N 1
ATOM 5473 C CA . LEU A 1 670 ? 56.289 14.476 -34.298 1.00 76.75 670 LEU A CA 1
ATOM 5474 C C . LEU A 1 670 ? 56.358 13.482 -33.134 1.00 76.75 670 LEU A C 1
ATOM 5476 O O . LEU A 1 670 ? 57.401 12.864 -32.941 1.00 76.75 670 LEU A O 1
ATOM 5480 N N . SER A 1 671 ? 55.261 13.281 -32.397 1.00 76.38 671 SER A N 1
ATOM 5481 C CA . SER A 1 671 ? 55.212 12.332 -31.278 1.00 76.38 671 SER A CA 1
ATOM 5482 C C . SER A 1 671 ? 55.495 10.896 -31.732 1.00 76.38 671 SER A C 1
ATOM 5484 O O . SER A 1 671 ? 56.299 10.203 -31.108 1.00 76.38 671 SER A O 1
ATOM 5486 N N . VAL A 1 672 ? 54.912 10.456 -32.853 1.00 74.00 672 VAL A N 1
ATOM 5487 C CA . VAL A 1 672 ? 55.156 9.104 -33.380 1.00 74.00 672 VAL A CA 1
ATOM 5488 C C . VAL A 1 672 ? 56.533 8.966 -34.025 1.00 74.00 672 VAL A C 1
ATOM 5490 O O . VAL A 1 672 ? 57.177 7.940 -33.823 1.00 74.00 672 VAL A O 1
ATOM 5493 N N . LEU A 1 673 ? 57.048 9.987 -34.716 1.00 74.75 673 LEU A N 1
ATOM 5494 C CA . LEU A 1 673 ? 58.433 9.969 -35.202 1.00 74.75 673 LEU A CA 1
ATOM 5495 C C . LEU A 1 673 ? 59.432 9.906 -34.039 1.00 74.75 673 LEU A C 1
ATOM 5497 O O . LEU A 1 673 ? 60.341 9.082 -34.074 1.00 74.75 673 LEU A O 1
ATOM 5501 N N . GLN A 1 674 ? 59.235 10.689 -32.976 1.00 74.50 674 GLN A N 1
ATOM 5502 C CA . GLN A 1 674 ? 60.051 10.604 -31.761 1.00 74.50 674 GLN A CA 1
ATOM 5503 C C . GLN A 1 674 ? 59.960 9.218 -31.106 1.00 74.50 674 GLN A C 1
ATOM 5505 O O . GLN A 1 674 ? 60.985 8.667 -30.710 1.00 74.50 674 GLN A O 1
ATOM 5510 N N . MET A 1 675 ? 58.769 8.617 -31.030 1.00 70.06 675 MET A N 1
ATOM 5511 C CA . MET A 1 675 ? 58.568 7.266 -30.487 1.00 70.06 675 MET A CA 1
ATOM 5512 C C . MET A 1 675 ? 59.269 6.179 -31.323 1.00 70.06 675 MET A C 1
ATOM 5514 O O . MET A 1 675 ? 59.895 5.281 -30.769 1.00 70.06 675 MET A O 1
ATOM 5518 N N . VAL A 1 676 ? 59.217 6.274 -32.655 1.00 69.56 676 VAL A N 1
ATOM 5519 C CA . VAL A 1 676 ? 59.902 5.351 -33.580 1.00 69.56 676 VAL A CA 1
ATOM 5520 C C . VAL A 1 676 ? 61.427 5.522 -33.538 1.00 69.56 676 VAL A C 1
ATOM 5522 O O . VAL A 1 676 ? 62.150 4.528 -33.602 1.00 69.56 676 VAL A O 1
ATOM 5525 N N . ILE A 1 677 ? 61.923 6.758 -33.404 1.00 69.75 677 ILE A N 1
ATOM 5526 C CA . ILE A 1 677 ? 63.362 7.073 -33.347 1.00 69.75 677 ILE A CA 1
ATOM 5527 C C . ILE A 1 677 ? 63.972 6.704 -31.981 1.00 69.75 677 ILE A C 1
ATOM 5529 O O . ILE A 1 677 ? 65.113 6.255 -31.935 1.00 69.75 677 ILE A O 1
ATOM 5533 N N . SER A 1 678 ? 63.224 6.854 -30.880 1.00 65.50 678 SER A N 1
ATOM 5534 C CA . SER A 1 678 ? 63.672 6.508 -29.516 1.00 65.50 678 SER A CA 1
ATOM 5535 C C . SER A 1 678 ? 63.633 5.011 -29.192 1.00 65.50 678 SER A C 1
ATOM 5537 O O . SER A 1 678 ? 64.312 4.584 -28.263 1.00 65.50 678 SER A O 1
ATOM 5539 N N . TYR A 1 679 ? 62.916 4.198 -29.976 1.00 61.12 679 TYR A N 1
ATOM 5540 C CA . TYR A 1 679 ? 63.003 2.729 -29.952 1.00 61.12 679 TYR A CA 1
ATOM 5541 C C . TYR A 1 679 ? 64.285 2.231 -30.669 1.00 61.12 679 TYR A C 1
ATOM 5543 O O . TYR A 1 679 ? 64.228 1.473 -31.651 1.00 61.12 679 TYR A O 1
ATOM 5551 N N . GLN A 1 680 ? 65.450 2.697 -30.202 1.00 49.06 680 GLN A N 1
ATOM 5552 C CA . GLN A 1 680 ? 66.783 2.213 -30.595 1.00 49.06 680 GLN A CA 1
ATOM 5553 C C . GLN A 1 680 ? 67.280 1.101 -29.672 1.00 49.06 680 GLN A C 1
ATOM 5555 O O . GLN A 1 680 ? 67.160 1.259 -28.440 1.00 49.06 680 GLN A O 1
#

Secondary structure (DSSP, 8-state):
--PPPPPPPPPPP--------SS---GGGHHHHHHHHHHHH-EEEEEEEEE-TTS-HHHHHHHHTSS--S---S-SSSSSPPPPP-S-EEEEEEEEETTEEEEEEEEE-PPSS-SS--TTTTHHHHHHHHHHHHHHHHHHS-SS--SSPPP-S--EEEEEE---SSPPPHHHHHHHHHHHTTS-EEEEES-GGGS-HHHHHHHHHHHHHHHHHTT---SSPP-TTS-HHHHHHHHHHHHHPSEE-----SEEEETTEEEE---BTTB-TTHHHHHHHHHHH-SS--EEEEE-SS-SS--EEEEEESSHHHHHHHH--SSS-EEEEEEETTEEEEEEE--TT--THHHHHHHHHHHHHHHHSTTEEEEEEESSTTTT-HHHHHHHTT---SS-------------------------------PPP---------------------------SSHHHHHHHHHHHHHHHHHHHHHHHHHHHHHHHHHHHHHHHHHHHHHHHHHHHHHHHHHHHHHHHHHHHHHHHHHHHHHHHHHHHHHHHHHHHHHHHHHHHHHHHHHHHHHHHHHHHHHHHHHHHH--EEEEEEEEE-TT----EEEEEEEETTEEEEESSTT-SS-SEEEE-TT-EEE---SS-TTTPPTTEEEEEETTTEEEEEE-SSHHHHHHHHHHHHHHHH--

Nearest PDB structures (foldseek):
  5cyo-assembly1_A  TM=9.093E-01  e=1.964E-27  Homo sapiens
  6mq9-assembly3_C  TM=8.604E-01  e=2.639E-28  Homo sapiens
  6mq9-assembly6_B  TM=8.611E-01  e=4.422E-28  Homo sapiens
  6mqk-assembly5_D  TM=8.633E-01  e=4.916E-27  Homo sapiens
  6mql-assembly1_A  TM=8.702E-01  e=1.036E-26  Homo sapiens

Sequence (680 aa):
MSAVASPSSEQPPVVPPQTILNSYVGFDTITQQIEKKLLKRGFQFNVMVVGQSGLGKSTLVNTIFASHLIESKGRIETSETTRQTTEIESVAHTIEENGVRLRLNIVDTPGYGDQVNNDDCWEPIIKYIKDQHSAYLRKELTARRERYIVDTRVHCCLFFITPSGHSLKPIDIVVLKKLSEVVNVVPVIAKADSLTMEERDGFKRRIKAELAFHNIRLYPYESEEDEEQEKALNESIFELIPFAVVGSERNVVIDGKAVRGRKTRWGAINDISEAYNLITGSETINWLLLGYKNTRDVISLYSSGVGGLSEFRKHLRMDEIFYGFVKLNNRCILITWLPEQFTGIRRARALVHSRFIALHLNLHYAQLTASDMSDLSEDNIRALLKLDRQTCQRSSSTSYLEERARKFDTSPIQRRSISQDRRKKPKEFPVKSRHSSIRSLAKLEMDKKAPAEKQKEEEEEEEKSQRLEEEESQRLEEEESQRLEEEESQRLEEEESQRLEEEESQRLEEEERQRTEEEERQRMEEERRKFVEKEKEERARELEQEMLQKEQEVERVRELEEKEVLRQQELFEAKKRAEMTISGFISIQPNGTILWKRRFFTVKQKTLSFYKDELSATPLEVLDLNGVTLSNNMDLDFETSVPNSFILETKLNGSYQFAADDKQGLNAILSVLQMVISYQ

Mean predicted aligned error: 23.09 Å

pLDDT: mean 72.15, std 17.98, range [24.36, 94.88]